Protein AF-A0A3E0D7I2-F1 (afdb_monomer)

Radius of gyration: 26.3 Å; Cα contacts (8 Å, |Δi|>4): 878; chains: 1; bounding box: 85×42×78 Å

Mean predicted aligned error: 5.3 Å

Sequence (475 aa):
MLSISKILKRKKFLGLICRCKDESFISEFAEYYLKEGVDHLYIIDDNSEDKSIYEKIKSNKKITILYKKNIISNNSANELYKKIKSLFTWIIYVDADEFITTKRNKNHTIREEIKNNFSEVDCIKIPWVMMSSNNIKETPKSILNKNIWRWNHDKEHPNDIHKFRCRKNEIEVKCIFKTSRFSDIKDHHPITNKESKSSIVNSINKEEEELSPFYKNLNEEKIKKAYLVCYHYRIISQENNLNKLKNNMWYKNKGYTLNDLRQSDHAEVFDNHMSIKNNTRKIFIIGFNRCGTRSLHYLFKENGLSCIHWDSDNLVKTIEKNIKAGKKAFYNGHTVNSNVNSYCSYEDAQVFSDFTCHEIDKDAKDYYKKLDYDYPNSKFILNIRNVDDWIKSRKKHSNGLIVEKQKKYHNCSEDQLDAIWKTMWDKSIKEMKEYFSNRDNDFIIFDIDNDDIKKISDFLEDDFVLDTQFYTHIK

Nearest PDB structures (foldseek):
  7msn-assembly1_B  TM=5.186E-01  e=5.866E-06  Bacillus subtilis subsp. subtilis str. 168
  7msp-assembly2_B  TM=5.246E-01  e=2.311E-05  Bacillus subtilis subsp. subtilis str. 168
  7msn-assembly1_A  TM=3.671E-01  e=6.243E-06  Bacillus subtilis subsp. subtilis str. 168
  7msk-assembly1_B  TM=3.359E-01  e=6.243E-06  Bacillus thuringiensis serovar andalousiensis BGSC 4AW1
  7f67-assembly1_F  TM=4.406E-01  e=1.503E-03  Homo sapiens

pLDDT: mean 93.82, std 8.75, range [32.16, 98.81]

Organism: NCBI:txid491954

Structure (mmCIF, N/CA/C/O backbone):
data_AF-A0A3E0D7I2-F1
#
_entry.id   AF-A0A3E0D7I2-F1
#
loop_
_atom_site.group_PDB
_atom_site.id
_atom_site.type_symbol
_atom_site.label_atom_id
_atom_site.label_alt_id
_atom_site.label_comp_id
_atom_site.label_asym_id
_atom_site.label_entity_id
_atom_site.label_seq_id
_atom_site.pdbx_PDB_ins_code
_atom_site.Cartn_x
_atom_site.Cartn_y
_atom_site.Cartn_z
_atom_site.occupancy
_atom_site.B_iso_or_equiv
_atom_site.auth_seq_id
_atom_site.auth_comp_id
_atom_site.auth_asym_id
_atom_site.auth_atom_id
_atom_site.pdbx_PDB_model_num
ATOM 1 N N . MET A 1 1 ? -55.342 13.915 -4.105 1.00 36.19 1 MET A N 1
ATOM 2 C CA . MET A 1 1 ? -54.451 12.829 -3.641 1.00 36.19 1 MET A CA 1
ATOM 3 C C . MET A 1 1 ? -53.227 12.791 -4.543 1.00 36.19 1 MET A C 1
ATOM 5 O O . MET A 1 1 ? -53.319 12.282 -5.649 1.00 36.19 1 MET A O 1
ATOM 9 N N . LEU A 1 2 ? -52.113 13.387 -4.115 1.00 32.16 2 LEU A N 1
ATOM 10 C CA . LEU A 1 2 ? -50.821 13.269 -4.797 1.00 32.16 2 LEU A CA 1
ATOM 11 C C . LEU A 1 2 ? -49.996 12.223 -4.044 1.00 32.16 2 LEU A C 1
ATOM 13 O O . LEU A 1 2 ? -49.750 12.356 -2.848 1.00 32.16 2 LEU A O 1
ATOM 17 N N . SER A 1 3 ? -49.665 11.149 -4.755 1.00 39.62 3 SER A N 1
ATOM 18 C CA . SER A 1 3 ? -48.953 9.966 -4.276 1.00 39.62 3 SER A CA 1
ATOM 19 C C . SER A 1 3 ? -47.617 10.330 -3.620 1.00 39.62 3 SER A C 1
ATOM 21 O O . SER A 1 3 ? -46.685 10.799 -4.274 1.00 39.62 3 SER A O 1
ATOM 23 N N . ILE A 1 4 ? -47.520 10.054 -2.318 1.00 40.78 4 ILE A N 1
ATOM 24 C CA . ILE A 1 4 ? -46.289 10.073 -1.528 1.00 40.78 4 ILE A CA 1
ATOM 25 C C . ILE A 1 4 ? -45.445 8.860 -1.946 1.00 40.78 4 ILE A C 1
ATOM 27 O O . ILE A 1 4 ? -45.392 7.848 -1.255 1.00 40.78 4 ILE A O 1
ATOM 31 N N . SER A 1 5 ? -44.747 8.950 -3.076 1.00 40.31 5 SER A N 1
ATOM 32 C CA . SER A 1 5 ? -43.579 8.105 -3.321 1.00 40.31 5 SER A CA 1
ATOM 33 C C . SER A 1 5 ? -42.352 8.862 -2.818 1.00 40.31 5 SER A C 1
ATOM 35 O O . SER A 1 5 ? -41.691 9.587 -3.563 1.00 40.31 5 SER A O 1
ATOM 37 N N . LYS A 1 6 ? -42.055 8.720 -1.519 1.00 42.34 6 LYS A N 1
ATOM 38 C CA . LYS A 1 6 ? -40.723 9.025 -0.983 1.00 42.34 6 LYS A CA 1
ATOM 39 C C . LYS A 1 6 ? -39.714 8.293 -1.867 1.00 42.34 6 LYS A C 1
ATOM 41 O O . LYS A 1 6 ? -39.656 7.067 -1.835 1.00 42.34 6 LYS A O 1
ATOM 46 N N . ILE A 1 7 ? -38.914 9.037 -2.626 1.00 45.03 7 ILE A N 1
ATOM 47 C CA . ILE A 1 7 ? -37.669 8.530 -3.199 1.00 45.03 7 ILE A CA 1
ATOM 48 C C . ILE A 1 7 ? -36.834 8.069 -2.000 1.00 45.03 7 ILE A C 1
ATOM 50 O O . ILE A 1 7 ? -36.221 8.878 -1.302 1.00 45.03 7 ILE A O 1
ATOM 54 N N . LEU A 1 8 ? -36.888 6.774 -1.688 1.00 50.41 8 LEU A N 1
ATOM 55 C CA . LEU A 1 8 ? -36.011 6.143 -0.714 1.00 50.41 8 LEU A CA 1
ATOM 56 C C . LEU A 1 8 ? -34.590 6.369 -1.227 1.00 50.41 8 LEU A C 1
ATOM 58 O O . LEU A 1 8 ? -34.167 5.724 -2.185 1.00 50.41 8 LEU A O 1
ATOM 62 N N . LYS A 1 9 ? -33.860 7.324 -0.634 1.00 61.75 9 LYS A N 1
ATOM 63 C CA . LYS A 1 9 ? -32.430 7.490 -0.908 1.00 61.75 9 LYS A CA 1
ATOM 64 C C . LYS A 1 9 ? -31.780 6.125 -0.704 1.00 61.75 9 LYS A C 1
ATOM 66 O O . LYS A 1 9 ? -31.789 5.596 0.407 1.00 61.75 9 LYS A O 1
ATOM 71 N N . ARG A 1 10 ? -31.264 5.545 -1.791 1.00 80.31 10 ARG A N 1
ATOM 72 C CA . ARG A 1 10 ? -30.565 4.261 -1.769 1.00 80.31 10 ARG A CA 1
ATOM 73 C C . ARG A 1 10 ? -29.462 4.340 -0.714 1.00 80.31 10 ARG A C 1
ATOM 75 O O . ARG A 1 10 ? -28.665 5.279 -0.739 1.00 80.31 10 ARG A O 1
ATOM 82 N N . LYS A 1 11 ? -29.439 3.380 0.217 1.00 91.56 11 LYS A N 1
ATOM 83 C CA . LYS A 1 11 ? -28.383 3.298 1.231 1.00 91.56 11 LYS A CA 1
ATOM 84 C C . LYS A 1 11 ? -27.020 3.272 0.540 1.00 91.56 11 LYS A C 1
ATOM 86 O O . LYS A 1 11 ? -26.830 2.540 -0.434 1.00 91.56 11 LYS A O 1
ATOM 91 N N . LYS A 1 12 ? -26.075 4.048 1.066 1.00 97.44 12 LYS A N 1
ATOM 92 C CA . LYS A 1 12 ? -24.652 3.897 0.759 1.00 97.44 12 LYS A CA 1
ATOM 93 C C . LYS A 1 12 ? -24.200 2.497 1.197 1.00 97.44 12 LYS A C 1
ATOM 95 O O . LYS A 1 12 ? -24.847 1.837 2.016 1.00 97.44 12 LYS A O 1
ATOM 100 N N . PHE A 1 13 ? -23.112 2.004 0.627 1.00 98.44 13 PHE A N 1
ATOM 101 C CA . PHE A 1 13 ? -22.640 0.655 0.908 1.00 98.44 13 PHE A CA 1
ATOM 102 C C . PHE A 1 13 ? -21.869 0.600 2.228 1.00 98.44 13 PHE A C 1
ATOM 104 O O . PHE A 1 13 ? -22.271 -0.162 3.097 1.00 98.44 13 PHE A O 1
ATOM 111 N N . LEU A 1 14 ? -20.836 1.428 2.408 1.00 98.69 14 LEU A N 1
ATOM 112 C CA . LEU A 1 14 ? -19.899 1.341 3.533 1.00 98.69 14 LEU A CA 1
ATOM 113 C C . LEU A 1 14 ? -19.684 2.710 4.185 1.00 98.69 14 LEU A C 1
ATOM 115 O O . LEU A 1 14 ? -19.230 3.644 3.525 1.00 98.69 14 LEU A O 1
ATOM 119 N N . GLY A 1 15 ? -20.014 2.830 5.469 1.00 98.69 15 GLY A N 1
ATOM 120 C CA . GLY A 1 15 ? -19.679 3.994 6.297 1.00 98.69 15 GLY A CA 1
ATOM 121 C C . GLY A 1 15 ? -18.566 3.669 7.289 1.00 98.69 15 GLY A C 1
ATOM 122 O O . GLY A 1 15 ? -18.382 2.505 7.642 1.00 98.69 15 GLY A O 1
ATOM 123 N N . LEU A 1 16 ? -17.848 4.682 7.771 1.00 98.81 16 LEU A N 1
ATOM 124 C CA . LEU A 1 16 ? -16.855 4.507 8.833 1.00 98.81 16 LEU A CA 1
ATOM 125 C C . LEU A 1 16 ? -17.033 5.555 9.930 1.00 98.81 16 LEU A C 1
ATOM 127 O O . LEU A 1 16 ? -17.224 6.735 9.638 1.00 98.81 16 LEU A O 1
ATOM 131 N N . ILE A 1 17 ? -16.962 5.111 11.183 1.00 98.75 17 ILE A N 1
ATOM 132 C CA . ILE A 1 17 ? -16.851 5.957 12.372 1.00 98.75 17 ILE A CA 1
ATOM 133 C C . ILE A 1 17 ? -15.427 5.815 12.911 1.00 98.75 17 ILE A C 1
ATOM 135 O O . ILE A 1 17 ? -14.960 4.697 13.120 1.00 98.75 17 ILE A O 1
ATOM 139 N N . CYS A 1 18 ? -14.762 6.941 13.143 1.00 98.19 18 CYS A N 1
ATOM 140 C CA . CYS A 1 18 ? -13.414 7.027 13.693 1.00 98.19 18 CYS A CA 1
ATOM 141 C C . CYS A 1 18 ? -13.430 7.836 14.989 1.00 98.19 18 CYS A C 1
ATOM 143 O O . CYS A 1 18 ? -14.096 8.873 15.045 1.00 98.19 18 CYS A O 1
ATOM 145 N N . ARG A 1 19 ? -12.673 7.420 16.008 1.00 96.25 19 ARG A N 1
ATOM 146 C CA . ARG A 1 19 ? -12.280 8.311 17.117 1.00 96.25 19 ARG A CA 1
ATOM 147 C C . ARG A 1 19 ? -10.883 8.866 16.861 1.00 96.25 19 ARG A C 1
ATOM 149 O O . ARG A 1 19 ? -10.035 8.133 16.370 1.00 96.25 19 ARG A O 1
ATOM 156 N N . CYS A 1 20 ? -10.673 10.137 17.186 1.00 95.25 20 CYS A N 1
ATOM 157 C CA . CYS A 1 20 ? -9.396 10.833 17.029 1.00 95.25 20 CYS A CA 1
ATOM 158 C C . CYS A 1 20 ? -9.121 11.697 18.272 1.00 95.25 20 CYS A C 1
ATOM 160 O O . CYS A 1 20 ? -10.013 12.411 18.739 1.00 95.25 20 CYS A O 1
ATOM 162 N N . LYS A 1 21 ? -7.903 11.620 18.803 1.00 92.44 21 LYS A N 1
ATOM 163 C CA . LYS A 1 21 ? -7.319 12.458 19.846 1.00 92.44 21 LYS A CA 1
ATOM 164 C C . LYS A 1 21 ? -5.839 12.721 19.521 1.00 92.44 21 LYS A C 1
ATOM 166 O O . LYS A 1 21 ? -4.958 11.981 19.952 1.00 92.44 21 LYS A O 1
ATOM 171 N N . ASP A 1 22 ? -5.577 13.833 18.837 1.00 91.25 22 ASP A N 1
ATOM 172 C CA . ASP A 1 22 ? -4.229 14.333 18.522 1.00 91.25 22 ASP A CA 1
ATOM 173 C C . ASP A 1 22 ? -3.397 13.459 17.552 1.00 91.25 22 ASP A C 1
ATOM 175 O O . ASP A 1 22 ? -2.174 13.594 17.482 1.00 91.25 22 ASP A O 1
ATOM 179 N N . GLU A 1 23 ? -4.019 12.578 16.759 1.00 94.00 23 GLU A N 1
ATOM 180 C CA . GLU A 1 23 ? -3.316 11.845 15.701 1.00 94.00 23 GLU A CA 1
ATOM 181 C C . GLU A 1 23 ? -3.031 12.745 14.485 1.00 94.00 23 GLU A C 1
ATOM 183 O O . GLU A 1 23 ? -3.876 12.957 13.613 1.00 94.00 23 GLU A O 1
ATOM 188 N N . SER A 1 24 ? -1.794 13.238 14.381 1.00 93.56 24 SER A N 1
ATOM 189 C CA . SER A 1 24 ? -1.331 14.104 13.279 1.00 93.56 24 SER A CA 1
ATOM 190 C C . SER A 1 24 ? -1.477 13.488 11.879 1.00 93.56 24 SER A C 1
ATOM 192 O O . SER A 1 24 ? -1.557 14.205 10.882 1.00 93.56 24 SER A O 1
ATOM 194 N N . PHE A 1 25 ? -1.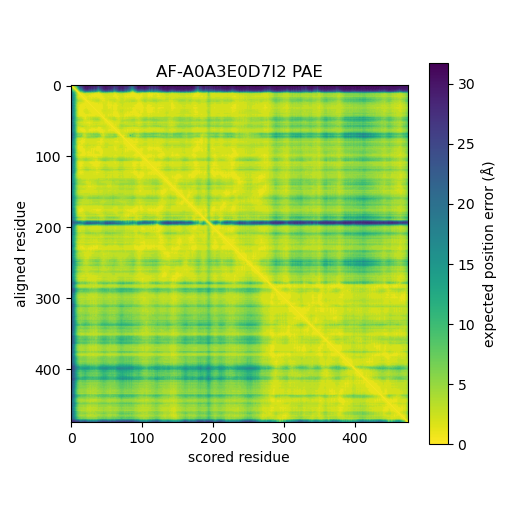566 12.160 11.795 1.00 95.25 25 PHE A N 1
ATOM 195 C CA . PHE A 1 25 ? -1.740 11.384 10.566 1.00 95.25 25 PHE A CA 1
ATOM 196 C C . PHE A 1 25 ? -3.216 11.133 10.196 1.00 95.25 25 PHE A C 1
ATOM 198 O O . PHE A 1 25 ? -3.495 10.355 9.285 1.00 95.25 25 PHE A O 1
ATOM 205 N N . ILE A 1 26 ? -4.188 11.803 10.831 1.00 97.19 26 ILE A N 1
ATOM 206 C CA . ILE A 1 26 ? -5.624 11.615 10.537 1.00 97.19 26 ILE A CA 1
ATOM 207 C C . ILE A 1 26 ? -5.993 11.859 9.061 1.00 97.19 26 ILE A C 1
ATOM 209 O O . ILE A 1 26 ? -6.945 11.271 8.543 1.00 97.19 26 ILE A O 1
ATOM 213 N N . SER A 1 27 ? -5.222 12.693 8.358 1.00 97.00 27 SER A N 1
ATOM 214 C CA . SER A 1 27 ? -5.381 12.887 6.912 1.00 97.00 27 SER A CA 1
ATOM 215 C C . SER A 1 27 ? -5.014 11.624 6.117 1.00 97.00 27 SER A C 1
ATOM 217 O O . SER A 1 27 ? -5.794 11.215 5.261 1.00 97.00 27 SER A O 1
ATOM 219 N N . GLU A 1 28 ? -3.900 10.957 6.451 1.00 97.06 28 GLU A N 1
ATOM 220 C CA . GLU A 1 28 ? -3.498 9.674 5.844 1.00 97.06 28 GLU A CA 1
ATOM 221 C C . GLU A 1 28 ? -4.535 8.579 6.138 1.00 97.06 28 GLU A C 1
ATOM 223 O O . GLU A 1 28 ? -4.937 7.844 5.237 1.00 97.06 28 GLU A O 1
ATOM 228 N N . PHE A 1 29 ? -5.043 8.524 7.373 1.00 98.19 29 PHE A N 1
ATOM 229 C CA . PHE A 1 29 ? -6.135 7.625 7.753 1.00 98.19 29 PHE A CA 1
ATOM 230 C C . PHE A 1 29 ? -7.379 7.819 6.875 1.00 98.19 29 PHE A C 1
ATOM 232 O O . PHE A 1 29 ? -7.948 6.856 6.350 1.00 98.19 29 PHE A O 1
ATOM 239 N N . ALA A 1 30 ? -7.804 9.069 6.686 1.00 98.31 30 ALA A N 1
ATOM 240 C CA . ALA A 1 30 ? -8.988 9.373 5.899 1.00 98.31 30 ALA A CA 1
ATOM 241 C C . ALA A 1 30 ? -8.806 9.031 4.413 1.00 98.31 30 ALA A C 1
ATOM 243 O O . ALA A 1 30 ? -9.700 8.436 3.806 1.00 98.31 30 ALA A O 1
ATOM 244 N N . GLU A 1 31 ? -7.658 9.382 3.833 1.00 97.31 31 GLU A N 1
ATOM 245 C CA . GLU A 1 31 ? -7.315 9.065 2.443 1.00 97.31 31 GLU A CA 1
ATOM 246 C C . GLU A 1 31 ? -7.281 7.551 2.205 1.00 97.31 31 GLU A C 1
ATOM 248 O O . GLU A 1 31 ? -7.898 7.071 1.248 1.00 97.31 31 GLU A O 1
ATOM 253 N N . TYR A 1 32 ? -6.663 6.794 3.119 1.00 98.00 32 TYR A N 1
ATOM 254 C CA . TYR A 1 32 ? -6.602 5.336 3.063 1.00 98.00 32 TYR A CA 1
ATOM 255 C C . TYR A 1 32 ? -8.000 4.704 3.012 1.00 98.00 32 TYR A C 1
ATOM 257 O O . TYR A 1 32 ? -8.326 3.975 2.074 1.00 98.00 32 TYR A O 1
ATOM 265 N N . TYR A 1 33 ? -8.879 5.015 3.968 1.00 98.62 33 TYR A N 1
ATOM 266 C CA . TYR A 1 33 ? -10.205 4.389 4.008 1.00 98.62 33 TYR A CA 1
ATOM 267 C C . TYR A 1 33 ? -11.114 4.821 2.849 1.00 98.62 33 TYR A C 1
ATOM 269 O O . TYR A 1 33 ? -11.940 4.029 2.383 1.00 98.62 33 TYR A O 1
ATOM 277 N N . LEU A 1 34 ? -10.962 6.047 2.335 1.00 98.31 34 LEU A N 1
ATOM 278 C CA . LEU A 1 34 ? -11.648 6.462 1.109 1.00 98.31 34 LEU A CA 1
ATOM 279 C C . LEU A 1 34 ? -11.169 5.652 -0.109 1.00 98.31 34 LEU A C 1
ATOM 281 O O . LEU A 1 34 ? -12.011 5.256 -0.921 1.00 98.31 34 LEU A O 1
ATOM 285 N N . LYS A 1 35 ? -9.862 5.363 -0.216 1.00 96.94 35 LYS A N 1
ATOM 286 C CA . LYS A 1 35 ? -9.277 4.492 -1.255 1.00 96.94 35 LYS A CA 1
ATOM 287 C C . LYS A 1 35 ? -9.763 3.044 -1.128 1.00 96.94 35 LYS A C 1
ATOM 289 O O . LYS A 1 35 ? -10.118 2.437 -2.131 1.00 96.94 35 LYS A O 1
ATOM 294 N N . GLU A 1 36 ? -9.908 2.536 0.095 1.00 98.19 36 GLU A N 1
ATOM 295 C CA . GLU A 1 36 ? -10.477 1.208 0.389 1.00 98.19 36 GLU A CA 1
ATOM 296 C C . GLU A 1 36 ? -12.007 1.124 0.182 1.00 98.19 36 GLU A C 1
ATOM 298 O O . GLU A 1 36 ? -12.649 0.099 0.447 1.00 98.19 36 GLU A O 1
ATOM 303 N N . GLY A 1 37 ? -12.613 2.196 -0.331 1.00 98.19 37 GLY A N 1
ATOM 304 C CA . GLY A 1 37 ? -13.993 2.208 -0.784 1.00 98.19 37 GLY A CA 1
ATOM 305 C C . GLY A 1 37 ? -15.004 2.572 0.298 1.00 98.19 37 GLY A C 1
ATOM 306 O O . GLY A 1 37 ? -16.157 2.161 0.186 1.00 98.19 37 GLY A O 1
ATOM 307 N N . VAL A 1 38 ? -14.645 3.337 1.329 1.00 98.69 38 VAL A N 1
ATOM 308 C CA . VAL A 1 38 ? -15.626 3.947 2.246 1.00 98.69 38 VAL A CA 1
ATOM 309 C C . VAL A 1 38 ? -16.395 5.070 1.528 1.00 98.69 38 VAL A C 1
ATOM 311 O O . VAL A 1 38 ? -15.811 5.950 0.900 1.00 98.69 38 VAL A O 1
ATOM 314 N N . ASP A 1 39 ? -17.733 5.063 1.607 1.00 98.62 39 ASP A N 1
ATOM 315 C CA . ASP A 1 39 ? -18.578 6.091 0.971 1.00 98.62 39 ASP A CA 1
ATOM 316 C C . ASP A 1 39 ? -18.649 7.396 1.775 1.00 98.62 39 ASP A C 1
ATOM 318 O O . ASP A 1 39 ? -18.976 8.453 1.221 1.00 98.62 39 ASP A O 1
ATOM 322 N N . HIS A 1 40 ? -18.476 7.307 3.097 1.00 98.69 40 HIS A N 1
ATOM 323 C CA . HIS A 1 40 ? -18.469 8.455 4.001 1.00 98.69 40 HIS A CA 1
ATOM 324 C C . HIS A 1 40 ? -17.743 8.134 5.307 1.00 98.69 40 HIS A C 1
ATOM 326 O O . HIS A 1 40 ? -18.014 7.106 5.932 1.00 98.69 40 HIS A O 1
ATOM 332 N N . LEU A 1 41 ? -16.884 9.052 5.731 1.00 98.62 41 LEU A N 1
ATOM 333 C CA . LEU A 1 41 ? -16.100 8.977 6.952 1.00 98.62 41 LEU A CA 1
ATOM 334 C C . LEU A 1 41 ? -16.643 9.965 7.987 1.00 98.62 41 LEU A C 1
ATOM 336 O O . LEU A 1 41 ? -16.780 11.154 7.698 1.00 98.62 41 LEU A O 1
ATOM 340 N N . TYR A 1 42 ? -16.926 9.493 9.195 1.00 98.69 42 TYR A N 1
ATOM 341 C CA . TYR A 1 42 ? -17.281 10.339 10.327 1.00 98.69 42 TYR A CA 1
ATOM 342 C C . TYR A 1 42 ? -16.182 10.272 11.380 1.00 98.69 42 TYR A C 1
ATOM 344 O O . TYR A 1 42 ? -15.968 9.226 11.987 1.00 98.69 42 TYR A O 1
ATOM 352 N N . ILE A 1 43 ? -15.509 11.393 11.612 1.00 98.56 43 ILE A N 1
ATOM 353 C CA . ILE A 1 43 ? -14.446 11.514 12.606 1.00 98.56 43 ILE A CA 1
ATOM 354 C C . ILE A 1 43 ? -15.029 12.202 13.834 1.00 98.56 43 ILE A C 1
ATOM 356 O O . ILE A 1 43 ? -15.523 13.325 13.749 1.00 98.56 43 ILE A O 1
ATOM 360 N N . ILE A 1 44 ? -14.990 11.521 14.973 1.00 98.12 44 ILE A N 1
ATOM 361 C CA . ILE A 1 44 ? -15.322 12.082 16.277 1.00 98.12 44 ILE A CA 1
ATOM 362 C C . ILE A 1 44 ? -14.008 12.496 16.929 1.00 98.12 44 ILE A C 1
ATOM 364 O O . ILE A 1 44 ? -13.244 11.655 17.398 1.00 98.12 44 ILE A O 1
ATOM 368 N N . ASP A 1 45 ? -13.761 13.797 16.947 1.00 96.69 45 ASP A N 1
ATOM 369 C CA . ASP A 1 45 ? -12.597 14.387 17.591 1.00 96.69 45 ASP A CA 1
ATOM 370 C C . ASP A 1 45 ? -12.868 14.572 19.092 1.00 96.69 45 ASP A C 1
ATOM 372 O O . ASP A 1 45 ? -13.809 15.277 19.469 1.00 96.69 45 ASP A O 1
ATOM 376 N N . ASP A 1 46 ? -12.047 13.956 19.947 1.00 93.50 46 ASP A N 1
ATOM 377 C CA . ASP A 1 46 ? -12.119 14.069 21.412 1.00 93.50 46 ASP A CA 1
ATOM 378 C C . ASP A 1 46 ? -11.345 15.285 21.930 1.00 93.50 46 ASP A C 1
ATOM 380 O O . ASP A 1 46 ? -10.483 15.213 22.813 1.00 93.50 46 ASP A O 1
ATOM 384 N N . ASN A 1 47 ? -11.649 16.443 21.354 1.00 90.81 47 ASN A N 1
ATOM 385 C CA . ASN A 1 47 ? -11.057 17.713 21.734 1.00 90.81 47 ASN A CA 1
ATOM 386 C C . ASN A 1 47 ? -9.523 17.699 21.625 1.00 90.81 47 ASN A C 1
ATOM 388 O O . ASN A 1 47 ? -8.837 18.054 22.584 1.00 90.81 47 ASN A O 1
ATOM 392 N N . SER A 1 48 ? -8.991 17.269 20.477 1.00 91.69 48 SER A N 1
ATOM 393 C CA . SER A 1 48 ? -7.560 17.406 20.143 1.00 91.69 48 SER A CA 1
ATOM 394 C C . SER A 1 48 ? -7.071 18.842 20.387 1.00 91.69 48 SER A C 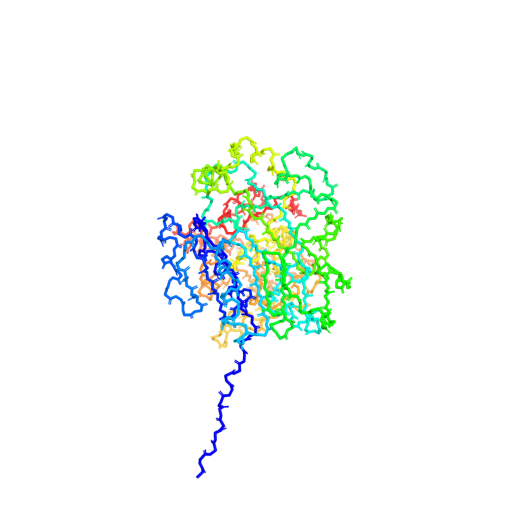1
ATOM 396 O O . SER A 1 48 ? -7.824 19.789 20.138 1.00 91.69 48 SER A O 1
ATOM 398 N N . GLU A 1 49 ? -5.856 19.000 20.897 1.00 90.06 49 GLU A N 1
ATOM 399 C CA . GLU A 1 49 ? -5.198 20.288 21.128 1.00 90.06 49 GLU A CA 1
ATOM 400 C C . GLU A 1 49 ? -4.934 21.006 19.804 1.00 90.06 49 GLU A C 1
ATOM 402 O O . GLU A 1 49 ? -5.254 22.187 19.666 1.00 90.06 49 GLU A O 1
ATOM 407 N N . ASP A 1 50 ? -4.428 20.273 18.812 1.00 90.75 50 ASP A N 1
ATOM 408 C CA . ASP A 1 50 ? -4.170 20.799 17.478 1.00 90.75 50 ASP A CA 1
ATOM 409 C C . ASP A 1 50 ? -5.310 20.440 16.514 1.00 90.75 50 ASP A C 1
ATOM 411 O O . ASP A 1 50 ? -5.555 19.275 16.203 1.00 90.75 50 ASP A O 1
ATOM 415 N N . LYS A 1 51 ? -6.028 21.456 16.019 1.00 94.06 51 LYS A N 1
ATOM 416 C CA . LYS A 1 51 ? -7.068 21.286 14.987 1.00 94.06 51 LYS A CA 1
ATOM 417 C C . LYS A 1 51 ? -6.529 21.370 13.564 1.00 94.06 51 LYS A C 1
ATOM 419 O O . LYS A 1 51 ? -7.246 21.001 12.633 1.00 94.06 51 LYS A O 1
ATOM 424 N N . SER A 1 52 ? -5.294 21.833 13.377 1.00 94.88 52 SER A N 1
ATOM 425 C CA . SER A 1 52 ? -4.688 21.978 12.053 1.00 94.88 52 SER A CA 1
ATOM 426 C C . SER A 1 52 ? -4.472 20.628 11.355 1.00 94.88 52 SER A C 1
ATOM 428 O O . SER A 1 52 ? -4.472 20.561 10.125 1.00 94.88 52 SER A O 1
ATOM 430 N N . ILE A 1 53 ? -4.440 19.528 12.120 1.00 94.88 53 ILE A N 1
ATOM 431 C CA . ILE A 1 53 ? -4.378 18.143 11.618 1.00 94.88 53 ILE A CA 1
ATOM 432 C C . ILE A 1 53 ? -5.505 17.799 10.620 1.00 94.88 53 ILE A C 1
ATOM 434 O O . ILE A 1 53 ? -5.366 16.883 9.807 1.00 94.88 53 ILE A O 1
ATOM 438 N N . TYR A 1 54 ? -6.610 18.555 10.639 1.00 97.25 54 TYR A N 1
ATOM 439 C CA . TYR A 1 54 ? -7.770 18.368 9.764 1.00 97.25 54 TYR A CA 1
ATOM 440 C C . TYR A 1 54 ? -7.750 19.210 8.478 1.00 97.25 54 TYR A C 1
ATOM 442 O O . TYR A 1 54 ? -8.617 19.022 7.621 1.00 97.25 54 TYR A O 1
ATOM 450 N N . GLU A 1 55 ? -6.803 20.137 8.309 1.00 96.19 55 GLU A N 1
ATOM 451 C CA . GLU A 1 55 ? -6.818 21.135 7.225 1.00 96.19 55 GLU A CA 1
ATOM 452 C C . GLU A 1 55 ? -6.897 20.519 5.823 1.00 96.19 55 GLU A C 1
ATOM 454 O O . GLU A 1 55 ? -7.647 21.005 4.975 1.00 96.19 55 GLU A O 1
ATOM 459 N N . LYS A 1 56 ? -6.196 19.402 5.592 1.00 96.00 56 LYS A N 1
ATOM 460 C CA . LYS A 1 56 ? -6.183 18.708 4.293 1.00 96.00 56 LYS A CA 1
ATOM 461 C C . LYS A 1 56 ? -7.508 18.019 3.959 1.00 96.00 56 LYS A C 1
ATOM 463 O O . LYS A 1 56 ? -7.803 17.798 2.788 1.00 96.00 56 LYS A O 1
ATOM 468 N N . ILE A 1 57 ? -8.317 17.691 4.969 1.00 97.00 57 ILE A N 1
ATOM 469 C CA . ILE A 1 57 ? -9.518 16.859 4.807 1.00 97.00 57 ILE A CA 1
ATOM 470 C C . ILE A 1 57 ? -10.833 17.583 5.115 1.00 97.00 57 ILE A C 1
ATOM 472 O O . ILE A 1 57 ? -11.894 17.100 4.719 1.00 97.00 57 ILE A O 1
ATOM 476 N N . LYS A 1 58 ? -10.797 18.760 5.756 1.00 95.00 58 LYS A N 1
ATOM 477 C CA . LYS A 1 58 ? -12.000 19.494 6.194 1.00 95.00 58 LYS A CA 1
ATOM 478 C C . LYS A 1 58 ? -12.948 19.904 5.062 1.00 95.00 58 LYS A C 1
ATOM 480 O O . LYS A 1 58 ? -14.143 20.056 5.295 1.00 95.00 58 LYS A O 1
ATOM 485 N N . SER A 1 59 ? -12.436 20.094 3.844 1.00 95.81 59 SER A N 1
ATOM 486 C CA . SER A 1 59 ? -13.227 20.487 2.666 1.00 95.81 59 SER A CA 1
ATOM 487 C C . SER A 1 59 ? -13.806 19.292 1.896 1.00 95.81 59 SER A C 1
ATOM 489 O O . SER A 1 59 ? -14.617 19.469 0.982 1.00 95.81 59 SER A O 1
ATOM 491 N N . ASN A 1 60 ? -13.418 18.062 2.248 1.00 97.50 60 ASN A N 1
ATOM 492 C CA . ASN A 1 60 ? -13.841 16.866 1.536 1.00 97.50 60 ASN A CA 1
ATOM 493 C C . ASN A 1 60 ? -15.290 16.495 1.893 1.00 97.50 60 ASN A C 1
ATOM 495 O O . ASN A 1 60 ? -15.601 16.112 3.017 1.00 97.50 60 ASN A O 1
ATOM 499 N N . LYS A 1 61 ? -16.186 16.521 0.898 1.00 97.62 61 LYS A N 1
ATOM 500 C CA . LYS A 1 61 ? -17.627 16.234 1.065 1.00 97.62 61 LYS A CA 1
ATOM 501 C C . LYS A 1 61 ? -17.944 14.806 1.536 1.00 97.62 61 LYS A C 1
ATOM 503 O O . LYS A 1 61 ? -19.080 14.543 1.932 1.00 97.62 61 LYS A O 1
ATOM 508 N N . LYS A 1 62 ? -16.986 13.876 1.460 1.00 98.25 62 LYS A N 1
ATOM 509 C CA . LYS A 1 62 ? -17.117 12.501 1.971 1.00 98.25 62 LYS A CA 1
ATOM 510 C C . LYS A 1 62 ? -16.671 12.363 3.430 1.00 98.25 62 LYS A C 1
ATOM 512 O O . LYS A 1 62 ? -16.699 11.254 3.952 1.00 98.25 62 LYS A O 1
ATOM 517 N N . ILE A 1 63 ? -16.252 13.449 4.078 1.00 98.69 63 ILE A N 1
ATOM 518 C CA . ILE A 1 63 ? -15.743 13.451 5.449 1.00 98.69 63 ILE A CA 1
ATOM 519 C C . ILE A 1 63 ? -16.606 14.388 6.298 1.00 98.69 63 ILE A C 1
ATOM 521 O O . ILE A 1 63 ? -17.044 15.450 5.860 1.00 98.69 63 ILE A O 1
ATOM 525 N N . THR A 1 64 ? -16.900 13.983 7.528 1.00 98.50 64 THR A N 1
ATOM 526 C CA . THR A 1 64 ? -17.592 14.808 8.519 1.00 98.50 64 THR A CA 1
ATOM 527 C C . THR A 1 64 ? -16.838 14.741 9.832 1.00 98.50 64 THR A C 1
ATOM 529 O O . THR A 1 64 ? -16.668 13.660 10.387 1.00 98.50 64 THR A O 1
ATOM 532 N N . ILE A 1 65 ? -16.405 15.898 10.327 1.00 98.31 65 ILE A N 1
ATOM 533 C CA . ILE A 1 65 ? -15.665 16.021 11.583 1.00 98.31 65 ILE A CA 1
ATOM 534 C C . ILE A 1 65 ? -16.621 16.554 12.649 1.00 98.31 65 ILE A C 1
ATOM 536 O O . ILE A 1 65 ? -17.287 17.570 12.452 1.00 98.31 65 ILE A O 1
ATOM 540 N N . LEU A 1 66 ? -16.709 15.843 13.767 1.00 97.31 66 LEU A N 1
ATOM 541 C CA . LEU A 1 66 ? -17.550 16.168 14.908 1.00 97.31 66 LEU A CA 1
ATOM 542 C C . LEU A 1 66 ? -16.649 16.451 16.105 1.00 97.31 66 LEU A C 1
ATOM 544 O O . LEU A 1 66 ? -16.095 15.528 16.697 1.00 97.31 66 LEU A O 1
ATOM 548 N N . TYR A 1 67 ? -16.533 17.722 16.471 1.00 96.00 67 TYR A N 1
ATOM 549 C CA . TYR A 1 67 ? -15.782 18.140 17.650 1.00 96.00 67 TYR A CA 1
ATOM 550 C C . TYR A 1 67 ? -16.616 17.901 18.905 1.00 96.00 67 TYR A C 1
ATOM 552 O O . TYR A 1 67 ? -17.679 18.502 19.083 1.00 96.00 67 TYR A O 1
ATOM 560 N N . LYS A 1 68 ? -16.150 17.004 19.771 1.00 94.38 68 LYS A N 1
ATOM 561 C CA . LYS A 1 68 ? -16.820 16.644 21.019 1.00 94.38 68 LYS A CA 1
ATOM 562 C C . LYS A 1 68 ? -15.822 16.635 22.181 1.00 94.38 68 LYS A C 1
ATOM 564 O O . LYS A 1 68 ? -14.620 16.757 21.993 1.00 94.38 68 LYS A O 1
ATOM 569 N N . LYS A 1 69 ? -16.343 16.526 23.403 1.00 90.25 69 LYS A N 1
ATOM 570 C CA . LYS A 1 69 ? -15.564 16.330 24.633 1.00 90.25 69 LYS A CA 1
ATOM 571 C C . LYS A 1 69 ? -16.091 15.108 25.367 1.00 90.25 69 LYS A C 1
ATOM 573 O O . LYS A 1 69 ? -17.300 14.853 25.326 1.00 90.25 69 LYS A O 1
ATOM 578 N N . ASN A 1 70 ? -15.203 14.411 26.072 1.00 85.94 70 ASN A N 1
ATOM 579 C CA . ASN A 1 70 ? -15.534 13.258 26.906 1.00 85.94 70 ASN A CA 1
ATOM 580 C C . ASN A 1 70 ? -16.309 12.196 26.107 1.00 85.94 70 ASN A C 1
ATOM 582 O O . ASN A 1 70 ? -17.361 11.706 26.524 1.00 85.94 70 ASN A O 1
ATOM 586 N N . ILE A 1 71 ? -15.825 11.882 24.901 1.00 88.00 71 ILE A N 1
ATOM 587 C CA . ILE A 1 71 ? -16.594 11.090 23.927 1.00 88.00 71 ILE A CA 1
ATOM 588 C C . ILE A 1 71 ? -16.918 9.677 24.422 1.00 88.00 71 ILE A C 1
ATOM 590 O O . ILE A 1 71 ? -17.940 9.117 24.019 1.00 88.00 71 ILE A O 1
ATOM 594 N N . ILE A 1 72 ? -16.076 9.132 25.307 1.00 83.44 72 ILE A N 1
ATOM 595 C CA . ILE A 1 72 ? -16.241 7.809 25.916 1.00 83.44 72 ILE A CA 1
ATOM 596 C C . ILE A 1 72 ? -17.378 7.838 26.939 1.00 83.44 72 ILE A C 1
ATOM 598 O O . ILE A 1 72 ? -18.330 7.072 26.806 1.00 83.44 72 ILE A O 1
ATOM 602 N N . SER A 1 73 ? -17.331 8.751 27.919 1.00 86.12 73 SER A N 1
ATOM 603 C CA . SER A 1 73 ? -18.387 8.850 28.939 1.00 86.12 73 SER A CA 1
ATOM 604 C C . SER A 1 73 ? -19.740 9.205 28.324 1.00 86.12 73 SER A C 1
ATOM 606 O O . SER A 1 73 ? -20.772 8.738 28.789 1.00 86.12 73 SER A O 1
ATOM 608 N N . ASN A 1 74 ? -19.727 9.983 27.240 1.00 90.00 74 ASN A N 1
ATOM 609 C CA . ASN A 1 74 ? -20.926 10.398 26.517 1.00 90.00 74 ASN A CA 1
ATOM 610 C C . ASN A 1 74 ? -21.386 9.379 25.459 1.00 90.00 74 ASN A C 1
ATOM 612 O O . ASN A 1 74 ? -22.290 9.680 24.688 1.00 90.00 74 ASN A O 1
ATOM 616 N N . ASN A 1 75 ? -20.736 8.213 25.348 1.00 92.38 75 ASN A N 1
ATOM 617 C CA . ASN A 1 75 ? -21.036 7.174 24.356 1.00 92.38 75 ASN A CA 1
ATOM 618 C C . ASN A 1 75 ? -21.237 7.719 22.923 1.00 92.38 75 ASN A C 1
ATOM 620 O O . ASN A 1 75 ? -22.119 7.300 22.166 1.00 92.38 75 ASN A O 1
ATOM 624 N N . SER A 1 76 ? -20.420 8.706 22.550 1.00 95.56 76 SER A N 1
ATOM 625 C CA . SER A 1 76 ? -20.653 9.541 21.369 1.00 95.56 76 SER A CA 1
ATOM 626 C C . SER A 1 76 ? -20.606 8.765 20.057 1.00 95.56 76 SER A C 1
ATOM 628 O O . SER A 1 76 ? -21.295 9.145 19.109 1.00 95.56 76 SER A O 1
ATOM 630 N N . ALA A 1 77 ? -19.819 7.687 20.002 1.00 96.62 77 ALA A N 1
ATOM 631 C CA . ALA A 1 77 ? -19.765 6.794 18.851 1.00 96.62 77 ALA A CA 1
ATOM 632 C C . ALA A 1 77 ? -21.104 6.079 18.636 1.00 96.62 77 ALA A C 1
ATOM 634 O O . ALA A 1 77 ? -21.642 6.113 17.531 1.00 96.62 77 ALA A O 1
ATOM 635 N N . ASN A 1 78 ? -21.692 5.505 19.690 1.00 97.25 78 ASN A N 1
ATOM 636 C CA . ASN A 1 78 ? -22.981 4.825 19.589 1.00 97.25 78 ASN A CA 1
ATOM 637 C C . ASN A 1 78 ? -24.131 5.797 19.287 1.00 97.25 78 ASN A C 1
ATOM 639 O O . ASN A 1 78 ? -25.007 5.494 18.478 1.00 97.25 78 ASN A O 1
ATOM 643 N N . GLU A 1 79 ? -24.117 6.995 19.880 1.00 97.00 79 GLU A N 1
ATOM 644 C CA . GLU A 1 79 ? -25.083 8.046 19.534 1.00 97.00 79 GLU A CA 1
ATOM 645 C C . GLU A 1 79 ? -25.025 8.413 18.049 1.00 97.00 79 GLU A C 1
ATOM 647 O O . GLU A 1 79 ? -26.061 8.555 17.395 1.00 97.00 79 GLU A O 1
ATOM 652 N N . LEU A 1 80 ? -23.814 8.580 17.509 1.00 98.00 80 LEU A N 1
ATOM 653 C CA . LEU A 1 80 ? -23.623 8.864 16.095 1.00 98.00 80 LEU A CA 1
ATOM 654 C C . LEU A 1 80 ? -24.096 7.689 15.241 1.00 98.00 80 LEU A C 1
ATOM 656 O O . LEU A 1 80 ? -24.859 7.900 14.299 1.00 98.00 80 LEU A O 1
ATOM 660 N N . TYR A 1 81 ? -23.692 6.466 15.590 1.00 98.06 81 TYR A N 1
ATOM 661 C CA . TYR A 1 81 ? -24.105 5.250 14.900 1.00 98.06 81 TYR A CA 1
ATOM 662 C C . TYR A 1 81 ? -25.624 5.175 14.754 1.00 98.06 81 TYR A C 1
ATOM 664 O O . TYR A 1 81 ? -26.122 5.022 13.639 1.00 98.06 81 TYR A O 1
ATOM 672 N N . LYS A 1 82 ? -26.379 5.391 15.838 1.00 96.88 82 LYS A N 1
ATOM 673 C CA . LYS A 1 82 ? -27.851 5.401 15.809 1.00 96.88 82 LYS A CA 1
ATOM 674 C C . LYS A 1 82 ? -28.430 6.416 14.823 1.00 96.88 82 LYS A C 1
ATOM 676 O O . LYS A 1 82 ? -29.437 6.126 14.182 1.00 96.88 82 LYS A O 1
ATOM 681 N N . LYS A 1 83 ? -27.788 7.578 14.665 1.00 97.44 83 LYS A N 1
ATOM 682 C CA . LYS A 1 83 ? -28.218 8.628 13.725 1.00 97.44 83 LYS A CA 1
ATOM 683 C C . LYS A 1 83 ? -27.919 8.274 12.269 1.00 97.44 83 LYS A C 1
ATOM 685 O O . LYS A 1 83 ? -28.695 8.644 11.392 1.00 97.44 83 LYS A O 1
ATOM 690 N N . ILE A 1 84 ? -26.814 7.575 12.001 1.00 97.56 84 ILE A N 1
ATOM 691 C CA . ILE A 1 84 ? -26.332 7.345 10.629 1.00 97.56 84 ILE A CA 1
ATOM 692 C C . ILE A 1 84 ? -26.573 5.928 10.103 1.00 97.56 84 ILE A C 1
ATOM 694 O O . ILE A 1 84 ? -26.481 5.716 8.897 1.00 97.56 84 ILE A O 1
ATOM 698 N N . LYS A 1 85 ? -26.903 4.948 10.954 1.00 95.81 85 LYS A N 1
ATOM 699 C CA . LYS A 1 85 ? -27.019 3.531 10.559 1.00 95.81 85 LYS A CA 1
ATOM 700 C C . LYS A 1 85 ? -28.017 3.286 9.424 1.00 95.81 85 LYS A C 1
ATOM 702 O O . LYS A 1 85 ? -27.832 2.376 8.623 1.00 95.81 85 LYS A O 1
ATOM 707 N N . SER A 1 86 ? -29.061 4.107 9.313 1.00 96.25 86 SER A N 1
ATOM 708 C CA . SER A 1 86 ? -30.052 4.017 8.234 1.00 96.25 86 SER A CA 1
ATOM 709 C C . SER A 1 86 ? -29.496 4.420 6.863 1.00 96.25 86 SER A C 1
ATOM 711 O O . SER A 1 86 ? -30.091 4.057 5.853 1.00 96.25 86 SER A O 1
ATOM 713 N N . LEU A 1 87 ? -28.358 5.121 6.813 1.00 97.75 87 LEU A N 1
ATOM 714 C CA . LEU A 1 87 ? -27.733 5.617 5.586 1.00 97.75 87 LEU A CA 1
ATOM 715 C C . LEU A 1 87 ? -26.810 4.594 4.917 1.00 97.75 87 LEU A C 1
ATOM 717 O O . LEU A 1 87 ? -26.533 4.742 3.729 1.00 97.75 87 LEU A O 1
ATOM 721 N N . PHE A 1 88 ? -26.339 3.579 5.648 1.00 98.19 88 PHE A N 1
ATOM 722 C CA . PHE A 1 88 ? -25.321 2.633 5.178 1.00 98.19 88 PHE A CA 1
ATOM 723 C C . PHE A 1 88 ? -25.800 1.187 5.256 1.00 98.19 88 PHE A C 1
ATOM 725 O O . PHE A 1 88 ? -26.659 0.853 6.072 1.00 98.19 88 PHE A O 1
ATOM 732 N N . THR A 1 89 ? -25.238 0.326 4.412 1.00 98.00 89 THR A N 1
ATOM 733 C CA . THR A 1 89 ? -25.463 -1.127 4.459 1.00 98.00 89 THR A CA 1
ATOM 734 C C . THR A 1 89 ? -24.529 -1.768 5.478 1.00 98.00 89 THR A C 1
ATOM 736 O O . THR A 1 89 ? -24.987 -2.466 6.377 1.00 98.00 89 THR A O 1
ATOM 739 N N . TRP A 1 90 ? -23.243 -1.453 5.371 1.00 98.62 90 TRP A N 1
ATOM 740 C CA . TRP A 1 90 ? -22.159 -1.884 6.238 1.00 98.62 90 TRP A CA 1
ATOM 741 C C . TRP A 1 90 ? -21.548 -0.687 6.952 1.00 98.62 90 TRP A C 1
ATOM 743 O O . TRP A 1 90 ? -21.523 0.425 6.413 1.00 98.62 90 TRP A O 1
ATOM 753 N N . ILE A 1 91 ? -21.026 -0.916 8.150 1.00 98.62 91 ILE A N 1
ATOM 754 C CA . ILE A 1 91 ? -20.267 0.095 8.871 1.00 98.62 91 ILE A CA 1
ATOM 755 C C . ILE A 1 91 ? -18.994 -0.491 9.476 1.00 98.62 91 ILE A C 1
ATOM 757 O O . ILE A 1 91 ? -18.953 -1.665 9.847 1.00 98.62 91 ILE A O 1
ATOM 761 N N . ILE A 1 92 ? -17.980 0.360 9.569 1.00 98.69 92 ILE A N 1
ATOM 762 C CA . ILE A 1 92 ? -16.724 0.132 10.279 1.00 98.69 92 ILE A CA 1
ATOM 763 C C . ILE A 1 92 ? -16.690 1.077 11.483 1.00 98.69 92 ILE A C 1
ATOM 765 O O . ILE A 1 92 ? -17.059 2.248 11.357 1.00 98.69 92 ILE A O 1
ATOM 769 N N . TYR A 1 93 ? -16.239 0.586 12.636 1.00 98.31 93 TYR A N 1
ATOM 770 C CA . TYR A 1 93 ? -15.914 1.426 13.787 1.00 98.31 93 TYR A CA 1
ATOM 771 C C . TYR A 1 93 ? -14.500 1.109 14.277 1.00 98.31 93 TYR A C 1
ATOM 773 O O . TYR A 1 93 ? -14.242 -0.011 14.718 1.00 98.31 93 TYR A O 1
ATOM 781 N N . VAL A 1 94 ? -13.601 2.086 14.155 1.00 98.38 94 VAL A N 1
ATOM 782 C CA . VAL A 1 94 ? -12.168 1.966 14.465 1.00 98.38 94 VAL A CA 1
ATOM 783 C C . VAL A 1 94 ? -11.641 3.241 15.132 1.00 98.38 94 VAL A C 1
ATOM 785 O O . VAL A 1 94 ? -12.290 4.290 15.104 1.00 98.38 94 VAL A O 1
ATOM 788 N N . ASP A 1 95 ? -10.479 3.144 15.753 1.00 97.25 95 ASP A N 1
ATOM 789 C CA . ASP A 1 95 ? -9.681 4.262 16.246 1.00 97.25 95 ASP A CA 1
ATOM 790 C C . ASP A 1 95 ? -8.729 4.761 15.138 1.00 97.25 95 ASP A C 1
ATOM 792 O O . ASP A 1 95 ? -8.464 4.054 14.164 1.00 97.25 95 ASP A O 1
ATOM 796 N N . ALA A 1 96 ? -8.253 6.007 15.230 1.00 97.19 96 ALA A N 1
ATOM 797 C CA . ALA A 1 96 ? -7.442 6.621 14.171 1.00 97.19 96 ALA A CA 1
ATOM 798 C C . ALA A 1 96 ? -6.112 5.888 13.909 1.00 97.19 96 ALA A C 1
ATOM 800 O O . ALA A 1 96 ? -5.554 6.008 12.821 1.00 97.19 96 ALA A O 1
ATOM 801 N N . ASP A 1 97 ? -5.618 5.109 14.875 1.00 97.12 97 ASP A N 1
ATOM 802 C CA . ASP A 1 97 ? -4.409 4.289 14.774 1.00 97.12 97 ASP A CA 1
ATOM 803 C C . ASP A 1 97 ? -4.672 2.852 14.275 1.00 97.12 97 ASP A C 1
ATOM 805 O O . ASP A 1 97 ? -3.785 2.000 14.342 1.00 97.12 97 ASP A O 1
ATOM 809 N N . GLU A 1 98 ? -5.863 2.562 13.745 1.00 98.62 98 GLU A N 1
ATOM 810 C CA . GLU A 1 98 ? -6.273 1.219 13.328 1.00 98.62 98 GLU A CA 1
ATOM 811 C C . GLU A 1 98 ? -6.667 1.139 11.848 1.00 98.62 98 GLU A C 1
ATOM 813 O O . GLU A 1 98 ? -7.646 1.729 11.375 1.00 98.62 98 GLU A O 1
ATOM 818 N N . PHE A 1 99 ? -5.925 0.319 11.107 1.00 98.62 99 PHE A N 1
ATOM 819 C CA . PHE A 1 99 ? -6.037 0.199 9.659 1.00 98.62 99 PHE A CA 1
ATOM 820 C C . PHE A 1 99 ? -6.414 -1.226 9.269 1.00 98.62 99 PHE A C 1
ATOM 822 O O . PHE A 1 99 ? -5.584 -2.136 9.257 1.00 98.62 99 PHE A O 1
ATOM 829 N N . ILE A 1 100 ? -7.683 -1.429 8.920 1.00 98.81 100 ILE A N 1
ATOM 830 C CA . ILE A 1 100 ? -8.140 -2.687 8.332 1.00 98.81 100 ILE A CA 1
ATOM 831 C C . ILE A 1 100 ? -7.585 -2.791 6.912 1.00 98.81 100 ILE A C 1
ATOM 833 O O . ILE A 1 100 ? -7.682 -1.844 6.137 1.00 98.81 100 ILE A O 1
ATOM 837 N N . THR A 1 101 ? -7.015 -3.938 6.554 1.00 98.19 101 THR A N 1
ATOM 838 C CA . THR A 1 101 ? -6.421 -4.181 5.236 1.00 98.19 101 THR A CA 1
ATOM 839 C C . THR A 1 101 ? -6.714 -5.587 4.731 1.00 98.19 101 THR A C 1
ATOM 841 O O . THR A 1 101 ? -6.907 -6.521 5.512 1.00 98.19 101 THR A O 1
ATOM 844 N N . THR A 1 102 ? -6.728 -5.748 3.410 1.00 97.56 102 THR A N 1
ATOM 845 C CA . THR A 1 102 ? -6.847 -7.037 2.720 1.00 97.56 102 THR A CA 1
ATOM 846 C C . THR A 1 102 ? -5.490 -7.739 2.657 1.00 97.56 102 THR A C 1
ATOM 848 O O . THR A 1 102 ? -4.529 -7.153 2.153 1.00 97.56 102 THR A O 1
ATOM 851 N N . LYS A 1 103 ? -5.393 -8.997 3.105 1.00 94.69 103 LYS A N 1
ATOM 852 C CA . LYS A 1 103 ? -4.134 -9.775 3.058 1.00 94.69 103 LYS A CA 1
ATOM 853 C C . LYS A 1 103 ? -4.121 -10.805 1.932 1.00 94.69 103 LYS A C 1
ATOM 855 O O . LYS A 1 103 ? -3.214 -10.768 1.106 1.00 94.69 103 LYS A O 1
ATOM 860 N N . ARG A 1 104 ? -5.131 -11.678 1.856 1.00 93.38 104 ARG A N 1
ATOM 861 C CA . ARG A 1 104 ? -5.223 -12.729 0.827 1.00 93.38 104 ARG A CA 1
ATOM 862 C C . ARG A 1 104 ? -5.317 -12.147 -0.584 1.00 93.38 104 ARG A C 1
ATOM 864 O O . ARG A 1 104 ? -4.572 -12.566 -1.460 1.00 93.38 104 ARG A O 1
ATOM 871 N N . ASN A 1 105 ? -6.183 -11.152 -0.778 1.00 91.75 105 ASN A N 1
ATOM 872 C CA . ASN A 1 105 ? -6.375 -10.471 -2.059 1.00 91.75 105 ASN A CA 1
ATOM 873 C C . ASN A 1 105 ? -5.849 -9.032 -1.963 1.00 91.75 105 ASN A C 1
ATOM 875 O O . ASN A 1 105 ? -6.618 -8.088 -1.815 1.00 91.75 105 ASN A O 1
ATOM 879 N N . LYS A 1 106 ? -4.523 -8.857 -1.991 1.00 89.31 106 LYS A N 1
ATOM 880 C CA . LYS A 1 106 ? -3.859 -7.570 -1.689 1.00 89.31 106 LYS A CA 1
ATOM 881 C C . LYS A 1 106 ? -4.343 -6.394 -2.549 1.00 89.31 106 LYS A C 1
ATOM 883 O O . LYS A 1 106 ? -4.392 -5.267 -2.056 1.00 89.31 106 LYS A O 1
ATOM 888 N N . ASN A 1 107 ? -4.724 -6.675 -3.796 1.00 87.75 107 ASN A N 1
ATOM 889 C CA . ASN A 1 107 ? -5.171 -5.679 -4.771 1.00 87.75 107 ASN A CA 1
ATOM 890 C C . ASN A 1 107 ? -6.650 -5.287 -4.617 1.00 87.75 107 ASN A C 1
ATOM 892 O O . ASN A 1 107 ? -7.068 -4.303 -5.215 1.00 87.75 107 ASN A O 1
ATOM 896 N N . HIS A 1 108 ? -7.441 -6.017 -3.825 1.00 93.50 108 HIS A N 1
ATOM 897 C CA . HIS A 1 108 ? -8.821 -5.628 -3.547 1.00 93.50 108 HIS A CA 1
ATOM 898 C C . HIS A 1 108 ? -8.880 -4.494 -2.528 1.00 93.50 108 HIS A C 1
ATOM 900 O O . HIS A 1 108 ? -8.085 -4.418 -1.593 1.00 93.50 108 HIS A O 1
ATOM 906 N N . THR A 1 109 ? -9.891 -3.654 -2.661 1.00 97.50 109 THR A N 1
ATOM 907 C CA . THR A 1 109 ? -10.356 -2.767 -1.596 1.00 97.50 109 THR A CA 1
ATOM 908 C C . THR A 1 109 ? -11.121 -3.552 -0.524 1.00 97.50 109 THR A C 1
ATOM 910 O O . THR A 1 109 ? -11.722 -4.590 -0.815 1.00 97.50 109 THR A O 1
ATOM 913 N N . ILE A 1 110 ? -11.211 -3.026 0.705 1.00 98.69 110 ILE A N 1
ATOM 914 C CA . ILE A 1 110 ? -12.121 -3.561 1.743 1.00 98.69 110 ILE A CA 1
ATOM 915 C C . ILE A 1 110 ? -13.541 -3.753 1.185 1.00 98.69 110 ILE A C 1
ATOM 917 O O . ILE A 1 110 ? -14.182 -4.774 1.436 1.00 98.69 110 ILE A O 1
ATOM 921 N N . ARG A 1 111 ? -14.049 -2.790 0.404 1.00 98.69 111 ARG A N 1
ATOM 922 C CA . ARG A 1 111 ? -15.371 -2.887 -0.235 1.00 98.69 111 ARG A CA 1
ATOM 923 C C . ARG A 1 111 ? -15.511 -4.122 -1.123 1.00 98.69 111 ARG A C 1
ATOM 925 O O . ARG A 1 111 ? -16.540 -4.795 -1.051 1.00 98.69 111 ARG A O 1
ATOM 932 N N . GLU A 1 112 ? -14.551 -4.357 -2.010 1.00 98.25 112 GLU A N 1
ATOM 933 C CA . GLU A 1 112 ? -14.564 -5.507 -2.920 1.00 98.25 112 GLU A CA 1
ATOM 934 C C . GLU A 1 112 ? -14.461 -6.806 -2.138 1.00 98.25 112 GLU A C 1
ATOM 936 O O . GLU A 1 112 ? -15.217 -7.735 -2.402 1.00 98.25 112 GLU A O 1
ATOM 941 N N . GLU A 1 113 ? -13.618 -6.835 -1.109 1.00 98.12 113 GLU A N 1
ATOM 942 C CA . GLU A 1 113 ? -13.462 -8.005 -0.259 1.00 98.12 113 GLU A CA 1
ATOM 943 C C . GLU A 1 113 ? -14.771 -8.363 0.461 1.00 98.12 113 GLU A C 1
ATOM 945 O O . GLU A 1 113 ? -15.189 -9.522 0.444 1.00 98.12 113 GLU A O 1
ATOM 950 N N . ILE A 1 114 ? -15.489 -7.367 1.000 1.00 98.56 114 ILE A N 1
ATOM 951 C CA . ILE A 1 114 ? -16.818 -7.573 1.595 1.00 98.56 114 ILE A CA 1
ATOM 952 C C . ILE A 1 114 ? -17.795 -8.132 0.558 1.00 98.56 114 ILE A C 1
ATOM 954 O O . ILE A 1 114 ? -18.497 -9.099 0.838 1.00 98.56 114 ILE A O 1
ATOM 958 N N . LYS A 1 115 ? -17.859 -7.537 -0.639 1.00 98.31 115 LYS A N 1
ATOM 959 C CA . LYS A 1 115 ? -18.797 -7.972 -1.687 1.00 98.31 115 LYS A CA 1
ATOM 960 C C . LYS A 1 115 ? -18.515 -9.388 -2.177 1.00 98.31 115 LYS A C 1
ATOM 962 O O . LYS A 1 115 ? -19.457 -10.138 -2.394 1.00 98.31 115 LYS A O 1
ATOM 967 N N . ASN A 1 116 ? -17.245 -9.724 -2.360 1.00 97.75 116 ASN A N 1
ATOM 968 C CA . ASN A 1 116 ? -16.836 -10.966 -3.003 1.00 97.75 116 ASN A CA 1
ATOM 969 C C . ASN A 1 116 ? -16.820 -12.142 -2.021 1.00 97.75 116 ASN A C 1
ATOM 971 O O . ASN A 1 116 ? -17.065 -13.274 -2.428 1.00 97.75 116 ASN A O 1
ATOM 975 N N . ASN A 1 117 ? -16.525 -11.892 -0.739 1.00 97.81 117 ASN A N 1
ATOM 976 C CA . ASN A 1 117 ? -16.277 -12.960 0.232 1.00 97.81 117 ASN A CA 1
ATOM 977 C C . ASN A 1 117 ? -17.177 -12.931 1.473 1.00 97.81 117 ASN A C 1
ATOM 979 O O . ASN A 1 117 ? -17.234 -13.944 2.171 1.00 97.81 117 ASN A O 1
ATOM 983 N N . PHE A 1 118 ? -17.877 -11.825 1.749 1.00 98.19 118 PHE A N 1
ATOM 984 C CA . PHE A 1 118 ? -18.625 -11.625 2.997 1.00 98.19 118 PHE A CA 1
ATOM 985 C C . PHE A 1 118 ? -20.030 -11.024 2.798 1.00 98.19 118 PHE A C 1
ATOM 987 O O . PHE A 1 118 ? -20.623 -10.509 3.746 1.00 98.19 118 PHE A O 1
ATOM 994 N N . SER A 1 119 ? -20.601 -11.074 1.589 1.00 96.81 119 SER A N 1
ATOM 995 C CA . SER A 1 119 ? -21.916 -10.474 1.309 1.00 96.81 119 SER A CA 1
ATOM 996 C C . SER A 1 119 ? -23.043 -11.087 2.144 1.00 96.81 119 SER A C 1
ATOM 998 O O . SER A 1 119 ? -23.961 -10.371 2.554 1.00 96.81 119 SER A O 1
ATOM 1000 N N . GLU A 1 120 ? -22.944 -12.384 2.442 1.00 96.62 120 GLU A N 1
ATOM 1001 C CA . GLU A 1 120 ? -24.004 -13.167 3.087 1.00 96.62 120 GLU A CA 1
ATOM 1002 C C . GLU A 1 120 ? -23.958 -13.143 4.619 1.00 96.62 120 GLU A C 1
ATOM 1004 O O . GLU A 1 120 ? -24.970 -13.411 5.260 1.00 96.62 120 GLU A O 1
ATOM 1009 N N . VAL A 1 121 ? -22.839 -12.742 5.228 1.00 97.19 121 VAL A N 1
ATOM 1010 C CA . VAL A 1 121 ? -22.705 -12.698 6.696 1.00 97.19 121 VAL A CA 1
ATOM 1011 C C . VAL A 1 121 ? -23.219 -11.376 7.261 1.00 97.19 121 VAL A C 1
ATOM 1013 O O . VAL A 1 121 ? -23.414 -10.404 6.529 1.00 97.19 121 VAL A O 1
ATOM 1016 N N . ASP A 1 122 ? -23.463 -11.312 8.566 1.00 97.12 122 ASP A N 1
ATOM 1017 C CA . ASP A 1 122 ? -23.944 -10.098 9.230 1.00 97.12 122 ASP A CA 1
ATOM 1018 C C . ASP A 1 122 ? -22.817 -9.308 9.905 1.00 97.12 122 ASP A C 1
ATOM 1020 O O . ASP A 1 122 ? -22.899 -8.080 9.989 1.00 97.12 122 ASP A O 1
ATOM 1024 N N . CYS A 1 123 ? -21.761 -9.983 10.362 1.00 97.94 123 CYS A N 1
ATOM 1025 C CA . CYS A 1 123 ? -20.598 -9.369 10.998 1.00 97.94 123 CYS A CA 1
ATOM 1026 C C . CYS A 1 123 ? -19.316 -10.143 10.679 1.00 97.94 123 CYS A C 1
ATOM 1028 O O . CYS A 1 123 ? -19.284 -11.369 10.745 1.00 97.94 123 CYS A O 1
ATOM 1030 N N . ILE A 1 124 ? -18.250 -9.402 10.393 1.00 98.69 124 ILE A N 1
ATOM 1031 C CA . ILE A 1 124 ? -16.900 -9.913 10.173 1.00 98.69 124 ILE A CA 1
ATOM 1032 C C . ILE A 1 124 ? -16.049 -9.478 11.367 1.00 98.69 124 ILE A C 1
ATOM 1034 O O . ILE A 1 124 ? -15.849 -8.276 11.552 1.00 98.69 124 ILE A O 1
ATOM 1038 N N . LYS A 1 125 ? -15.552 -10.425 12.169 1.00 98.31 125 LYS A N 1
ATOM 1039 C CA . LYS A 1 125 ? -14.562 -10.181 13.230 1.00 98.31 125 LYS A CA 1
ATOM 1040 C C . LYS A 1 125 ? -13.160 -10.179 12.629 1.00 98.31 125 LYS A C 1
ATOM 1042 O O . LYS A 1 125 ? -12.768 -11.143 11.976 1.00 98.31 125 LYS A O 1
ATOM 1047 N N . ILE A 1 126 ? -12.412 -9.107 12.860 1.00 98.81 126 ILE A N 1
ATOM 1048 C CA . ILE A 1 126 ? -11.111 -8.850 12.242 1.00 98.81 126 ILE A CA 1
ATOM 1049 C C . ILE A 1 126 ? -10.072 -8.677 13.350 1.00 98.81 126 ILE A C 1
ATOM 1051 O O . ILE A 1 126 ? -10.137 -7.676 14.069 1.00 98.81 126 ILE A O 1
ATOM 1055 N N . PRO A 1 127 ? -9.130 -9.617 13.522 1.00 98.69 127 PRO A N 1
ATOM 1056 C CA . PRO A 1 127 ? -8.143 -9.523 14.584 1.00 98.69 127 PRO A CA 1
ATOM 1057 C C . PRO A 1 127 ? -7.147 -8.395 14.334 1.00 98.69 127 PRO A C 1
ATOM 1059 O O . PRO A 1 127 ? -6.798 -8.086 13.185 1.00 98.69 127 PRO A O 1
ATOM 1062 N N . TRP A 1 128 ? -6.681 -7.795 15.427 1.00 98.69 128 TRP A N 1
ATOM 1063 C CA . TRP A 1 128 ? -5.553 -6.882 15.376 1.00 98.69 128 TRP A CA 1
ATOM 1064 C C . TRP A 1 128 ? -4.256 -7.599 14.999 1.00 98.69 128 TRP A C 1
ATOM 1066 O O . TRP A 1 128 ? -4.061 -8.782 15.269 1.00 98.69 128 TRP A O 1
ATOM 1076 N N . VAL A 1 129 ? -3.339 -6.833 14.421 1.00 98.50 129 VAL A N 1
ATOM 1077 C CA . VAL A 1 129 ? -1.924 -7.156 14.262 1.00 98.50 129 VAL A CA 1
ATOM 1078 C C . VAL A 1 129 ? -1.152 -5.954 14.800 1.00 98.50 129 VAL A C 1
ATOM 1080 O O . VAL A 1 129 ? -1.295 -4.841 14.296 1.00 98.50 129 VAL A O 1
ATOM 1083 N N . MET A 1 130 ? -0.384 -6.164 15.869 1.00 98.25 130 MET A N 1
ATOM 1084 C CA . MET A 1 130 ? 0.286 -5.082 16.595 1.00 98.25 130 MET A CA 1
ATOM 1085 C C . MET A 1 130 ? 1.511 -4.574 15.831 1.00 98.25 130 MET A C 1
ATOM 1087 O O . MET A 1 130 ? 2.487 -5.310 15.676 1.00 98.25 130 MET A O 1
ATOM 1091 N N . MET A 1 131 ? 1.464 -3.318 15.386 1.00 98.31 131 MET A N 1
ATOM 1092 C CA . MET A 1 131 ? 2.595 -2.648 14.742 1.00 98.31 131 MET A CA 1
ATOM 1093 C C . MET A 1 131 ? 3.578 -2.122 15.791 1.00 98.31 131 MET A C 1
ATOM 1095 O O . MET A 1 131 ? 3.221 -1.924 16.955 1.00 98.31 131 MET A O 1
ATOM 1099 N N . SER A 1 132 ? 4.818 -1.905 15.363 1.00 97.88 132 SER A N 1
ATOM 1100 C CA . SER A 1 132 ? 5.935 -1.493 16.206 1.00 97.88 132 SER A CA 1
ATOM 1101 C C . SER A 1 132 ? 6.582 -0.209 15.686 1.00 97.88 132 SER A C 1
ATOM 1103 O O . SER A 1 132 ? 6.633 0.032 14.475 1.00 97.88 132 SER A O 1
ATOM 1105 N N . SER A 1 133 ? 7.125 0.605 16.594 1.00 96.81 133 SER A N 1
ATOM 1106 C CA . SER A 1 133 ? 7.883 1.802 16.206 1.00 96.81 133 SER A CA 1
ATOM 1107 C C . SER A 1 133 ? 9.294 1.477 15.746 1.00 96.81 133 SER A C 1
ATOM 1109 O O . SER A 1 133 ? 9.874 2.260 15.007 1.00 96.81 133 SER A O 1
ATOM 1111 N N . ASN A 1 134 ? 9.860 0.348 16.188 1.00 96.69 134 ASN A N 1
ATOM 1112 C CA . ASN A 1 134 ? 11.253 -0.014 15.908 1.00 96.69 134 ASN A CA 1
ATOM 1113 C C . ASN A 1 134 ? 12.227 1.140 16.215 1.00 96.69 134 ASN A C 1
ATOM 1115 O O . ASN A 1 134 ? 13.089 1.495 15.414 1.00 96.69 134 ASN A O 1
ATOM 1119 N N . ASN A 1 135 ? 12.055 1.760 17.386 1.00 95.62 135 ASN A N 1
ATOM 1120 C CA . ASN A 1 135 ? 12.885 2.865 17.873 1.00 95.62 135 ASN A CA 1
ATOM 1121 C C . ASN A 1 135 ? 12.852 4.147 17.018 1.00 95.62 135 ASN A C 1
ATOM 1123 O O . ASN A 1 135 ? 13.735 4.998 17.165 1.00 95.62 135 ASN A O 1
ATOM 1127 N N . ILE A 1 136 ? 11.835 4.332 16.169 1.00 96.44 136 ILE A N 1
ATOM 1128 C CA . ILE A 1 136 ? 11.602 5.610 15.488 1.00 96.44 136 ILE A CA 1
ATOM 1129 C C . ILE A 1 136 ? 11.461 6.723 16.541 1.00 96.44 136 ILE A C 1
ATOM 1131 O O . ILE A 1 136 ? 10.644 6.647 17.464 1.00 96.44 136 ILE A O 1
ATOM 1135 N N . LYS A 1 137 ? 12.276 7.774 16.415 1.00 96.62 137 LYS A N 1
ATOM 1136 C CA . LYS A 1 137 ? 12.305 8.884 17.379 1.00 96.62 137 LYS A CA 1
ATOM 1137 C C . LYS A 1 137 ? 11.193 9.896 17.118 1.00 96.62 137 LYS A C 1
ATOM 1139 O O . LYS A 1 137 ? 10.433 10.211 18.030 1.00 96.62 137 LYS A O 1
ATOM 1144 N N . GLU A 1 138 ? 11.092 10.354 15.878 1.00 96.38 138 GLU A N 1
ATOM 1145 C CA . GLU A 1 138 ? 10.148 11.381 15.430 1.00 96.38 138 GLU A CA 1
ATOM 1146 C C . GLU A 1 138 ? 8.991 10.744 14.669 1.00 96.38 138 GLU A C 1
ATOM 1148 O O . GLU A 1 138 ? 9.167 9.753 13.963 1.00 96.38 138 GLU A O 1
ATOM 1153 N N . THR A 1 139 ? 7.790 11.288 14.825 1.00 93.12 139 THR A N 1
ATOM 1154 C CA . THR A 1 139 ? 6.601 10.783 14.136 1.00 93.12 139 THR A CA 1
ATOM 1155 C C . THR A 1 139 ? 6.784 10.948 12.627 1.00 93.12 139 THR A C 1
ATOM 1157 O O . THR A 1 139 ? 6.956 12.076 12.157 1.00 93.12 139 THR A O 1
ATOM 1160 N N . PRO A 1 140 ? 6.758 9.859 11.839 1.00 93.06 140 PRO A N 1
ATOM 1161 C CA . PRO A 1 140 ? 6.989 9.965 10.409 1.00 93.06 140 PRO A CA 1
ATOM 1162 C C . PRO A 1 140 ? 5.817 10.680 9.731 1.00 93.06 140 PRO A C 1
ATOM 1164 O O . PRO A 1 140 ? 4.678 10.627 10.194 1.00 93.06 140 PRO A O 1
ATOM 1167 N N . LYS A 1 141 ? 6.086 11.303 8.577 1.00 90.31 141 LYS A N 1
ATOM 1168 C CA . LYS A 1 141 ? 5.043 11.944 7.753 1.00 90.31 141 LYS A CA 1
ATOM 1169 C C . LYS A 1 141 ? 3.943 10.965 7.325 1.00 90.31 141 LYS A C 1
ATOM 1171 O O . LYS A 1 141 ? 2.795 11.371 7.184 1.00 90.31 141 LYS A O 1
ATOM 1176 N N . SER A 1 142 ? 4.323 9.710 7.089 1.00 94.31 142 SER A N 1
ATOM 1177 C CA . SER A 1 142 ? 3.438 8.594 6.760 1.00 94.31 142 SER A CA 1
ATOM 1178 C C . SER A 1 142 ? 3.779 7.429 7.678 1.00 94.31 142 SER A C 1
ATOM 1180 O O . SER A 1 142 ? 4.886 6.879 7.612 1.00 94.31 142 SER A O 1
ATOM 1182 N N . ILE A 1 143 ? 2.832 7.051 8.534 1.00 95.75 143 ILE A N 1
ATOM 1183 C CA . ILE A 1 143 ? 3.004 5.897 9.421 1.00 95.75 143 ILE A CA 1
ATOM 1184 C C . ILE A 1 143 ? 2.842 4.601 8.628 1.00 95.75 143 ILE A C 1
ATOM 1186 O O . ILE A 1 143 ? 3.534 3.624 8.896 1.00 95.75 143 ILE A O 1
ATOM 1190 N N . LEU A 1 144 ? 2.003 4.603 7.586 1.00 95.75 144 LEU A N 1
ATOM 1191 C CA . LEU A 1 144 ? 1.804 3.430 6.734 1.00 95.75 144 LEU A CA 1
ATOM 1192 C C . LEU A 1 144 ? 3.055 3.080 5.925 1.00 95.75 144 LEU A C 1
ATOM 1194 O O . LEU A 1 144 ? 3.277 1.902 5.646 1.00 95.75 144 LEU A O 1
ATOM 1198 N N . ASN A 1 145 ? 3.871 4.079 5.573 1.00 93.88 145 ASN A N 1
ATOM 1199 C CA . ASN A 1 145 ? 5.117 3.861 4.850 1.00 93.88 145 ASN A CA 1
ATOM 1200 C C . ASN A 1 145 ? 6.300 3.498 5.763 1.00 93.88 145 ASN A C 1
ATOM 1202 O O . ASN A 1 145 ? 7.062 2.602 5.421 1.00 93.88 145 ASN A O 1
ATOM 1206 N N . LYS A 1 146 ? 6.481 4.176 6.909 1.00 93.94 146 LYS A N 1
ATOM 1207 C CA . LYS A 1 146 ? 7.691 4.003 7.743 1.00 93.94 146 LYS A CA 1
ATOM 1208 C C . LYS A 1 146 ? 7.526 2.990 8.890 1.00 93.94 146 LYS A C 1
ATOM 1210 O O . LYS A 1 146 ? 8.496 2.319 9.238 1.00 93.94 146 LYS A O 1
ATOM 1215 N N . ASN A 1 147 ? 6.332 2.817 9.468 1.00 96.19 147 ASN A N 1
ATOM 1216 C CA . ASN A 1 147 ? 6.091 1.841 10.545 1.00 96.19 147 ASN A CA 1
ATOM 1217 C C . ASN A 1 147 ? 5.790 0.445 9.970 1.00 96.19 147 ASN A C 1
ATOM 1219 O O . ASN A 1 147 ? 4.661 -0.040 10.007 1.00 96.19 147 ASN A O 1
ATOM 1223 N N . ILE A 1 148 ? 6.824 -0.199 9.431 1.00 96.31 148 ILE A N 1
ATOM 1224 C CA . ILE A 1 148 ? 6.758 -1.501 8.735 1.00 96.31 148 ILE A CA 1
ATOM 1225 C C . ILE A 1 148 ? 7.257 -2.678 9.574 1.00 96.31 148 ILE A C 1
ATOM 1227 O O . ILE A 1 148 ? 7.448 -3.773 9.062 1.00 96.31 148 ILE A O 1
ATOM 1231 N N . TRP A 1 149 ? 7.523 -2.459 10.855 1.00 98.06 149 TRP A N 1
ATOM 1232 C CA . TRP A 1 149 ? 7.858 -3.535 11.777 1.00 98.06 149 TRP A CA 1
ATOM 1233 C C . TRP A 1 149 ? 6.652 -3.845 12.638 1.00 98.06 149 TRP A C 1
ATOM 1235 O O . TRP A 1 149 ? 5.877 -2.955 12.994 1.00 98.06 149 TRP A O 1
ATOM 1245 N N . ARG A 1 150 ? 6.498 -5.112 12.998 1.00 98.06 150 ARG A N 1
ATOM 1246 C CA . ARG A 1 150 ? 5.408 -5.565 13.855 1.00 98.06 150 ARG A CA 1
ATOM 1247 C C . ARG A 1 150 ? 5.843 -6.701 14.764 1.00 98.06 150 ARG A C 1
ATOM 1249 O O . ARG A 1 150 ? 6.914 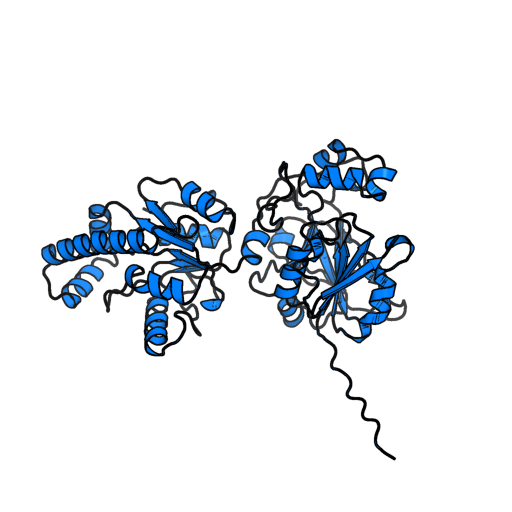-7.288 14.585 1.00 98.06 150 ARG A O 1
ATOM 1256 N N . TRP A 1 151 ? 4.974 -7.011 15.716 1.00 98.25 151 TRP A N 1
ATOM 1257 C CA . TRP A 1 151 ? 5.146 -8.156 16.599 1.00 98.25 151 TRP A CA 1
ATOM 1258 C C . TRP A 1 151 ? 5.102 -9.458 15.793 1.00 98.25 151 TRP A C 1
ATOM 1260 O O . TRP A 1 151 ? 4.368 -9.553 14.799 1.00 98.25 151 TRP A O 1
ATOM 1270 N N . ASN A 1 152 ? 5.845 -10.466 16.254 1.00 98.50 152 ASN A N 1
ATOM 1271 C CA . ASN A 1 152 ? 5.680 -11.842 15.799 1.00 98.50 152 ASN A CA 1
ATOM 1272 C C . ASN A 1 152 ? 4.620 -12.536 16.669 1.00 98.50 152 ASN A C 1
ATOM 1274 O O . ASN A 1 152 ? 4.853 -12.776 17.852 1.00 98.50 152 ASN A O 1
ATOM 1278 N N . HIS A 1 153 ? 3.469 -12.883 16.096 1.00 97.75 153 HIS A N 1
ATOM 1279 C CA . HIS A 1 153 ? 2.343 -13.467 16.839 1.00 97.75 153 HIS A CA 1
ATOM 1280 C C . HIS A 1 153 ?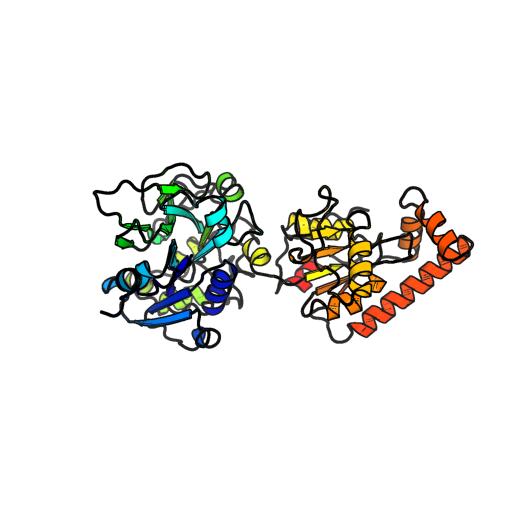 2.545 -14.938 17.231 1.00 97.75 153 HIS A C 1
ATOM 1282 O O . HIS A 1 153 ? 1.728 -15.481 17.968 1.00 97.75 153 HIS A O 1
ATOM 1288 N N . ASP A 1 154 ? 3.644 -15.576 16.818 1.00 98.25 154 ASP A N 1
ATOM 1289 C CA . ASP A 1 154 ? 4.040 -16.897 17.327 1.00 98.25 154 ASP A CA 1
ATOM 1290 C C . ASP A 1 154 ? 4.767 -16.802 18.685 1.00 98.25 154 ASP A C 1
ATOM 1292 O O . ASP A 1 154 ? 4.861 -17.789 19.427 1.00 98.25 154 ASP A O 1
ATOM 1296 N N . LYS A 1 155 ? 5.288 -15.616 19.028 1.00 98.19 155 LYS A N 1
ATOM 1297 C CA . LYS A 1 155 ? 6.077 -15.376 20.241 1.00 98.19 155 LYS A CA 1
ATOM 1298 C C . LYS A 1 155 ? 5.222 -14.916 21.419 1.00 98.19 155 LYS A C 1
ATOM 1300 O O . LYS A 1 155 ? 4.110 -14.417 21.273 1.00 98.19 155 LYS A O 1
ATOM 1305 N N . GLU A 1 156 ? 5.764 -15.106 22.618 1.00 97.50 156 GLU A N 1
ATOM 1306 C CA . GLU A 1 156 ? 5.204 -14.547 23.848 1.00 97.50 156 GLU A CA 1
ATOM 1307 C C . GLU A 1 156 ? 5.844 -13.204 24.162 1.00 97.50 156 GLU A C 1
ATOM 1309 O O . GLU A 1 156 ? 7.060 -13.049 24.072 1.00 97.50 156 GLU A O 1
ATOM 1314 N N . HIS A 1 157 ? 5.019 -12.270 24.628 1.00 97.00 157 HIS A N 1
ATOM 1315 C CA . HIS A 1 157 ? 5.448 -10.953 25.093 1.00 97.00 157 HIS A CA 1
ATOM 1316 C C . HIS A 1 157 ? 4.902 -10.696 26.506 1.00 97.00 157 HIS A C 1
ATOM 1318 O O . HIS A 1 157 ? 3.942 -9.935 26.664 1.00 97.00 157 HIS A O 1
ATOM 1324 N N . PRO A 1 158 ? 5.403 -11.398 27.544 1.00 95.81 158 PRO A N 1
ATOM 1325 C CA . PRO A 1 158 ? 4.917 -11.233 28.912 1.00 95.81 158 PRO A CA 1
ATOM 1326 C C . PRO A 1 158 ? 5.078 -9.789 29.392 1.00 95.81 158 PRO A C 1
ATOM 1328 O O . PRO A 1 158 ? 6.103 -9.154 29.155 1.00 95.81 158 PRO A O 1
ATOM 1331 N N . ASN A 1 159 ? 4.055 -9.270 30.068 1.00 95.50 159 ASN A N 1
ATOM 1332 C CA . ASN A 1 159 ? 4.079 -7.934 30.649 1.00 95.50 159 ASN A CA 1
ATOM 1333 C C . ASN A 1 159 ? 3.068 -7.862 31.799 1.00 95.50 159 ASN A C 1
ATOM 1335 O O . ASN A 1 159 ? 1.910 -8.254 31.622 1.00 95.50 159 ASN A O 1
ATOM 1339 N N . ASP A 1 160 ? 3.495 -7.339 32.947 1.00 93.50 160 ASP A N 1
ATOM 1340 C CA . ASP A 1 160 ? 2.671 -7.258 34.159 1.00 93.50 160 ASP A CA 1
ATOM 1341 C C . ASP A 1 160 ? 1.574 -6.185 34.062 1.00 93.50 160 ASP A C 1
ATOM 1343 O O . ASP A 1 160 ? 0.565 -6.221 34.771 1.00 93.50 160 ASP A O 1
ATOM 1347 N N . ILE A 1 161 ? 1.726 -5.222 33.151 1.00 94.62 161 ILE A N 1
ATOM 1348 C CA . ILE A 1 161 ? 0.740 -4.171 32.928 1.00 94.62 161 ILE A CA 1
ATOM 1349 C C . ILE A 1 161 ? -0.329 -4.693 31.970 1.00 94.62 161 ILE A C 1
ATOM 1351 O O . ILE A 1 161 ? -0.095 -4.856 30.774 1.00 94.62 161 ILE A O 1
ATOM 1355 N N . HIS A 1 162 ? -1.559 -4.848 32.468 1.00 93.25 162 HIS A N 1
ATOM 1356 C CA . HIS A 1 162 ? -2.681 -5.413 31.703 1.00 93.25 162 HIS A CA 1
ATOM 1357 C C . HIS A 1 162 ? -2.885 -4.795 30.304 1.00 93.25 162 HIS A C 1
ATOM 1359 O O . HIS A 1 162 ? -3.194 -5.507 29.354 1.00 93.25 162 HIS A O 1
ATOM 1365 N N . LYS A 1 163 ? -2.677 -3.482 30.125 1.00 92.12 163 LYS A N 1
ATOM 1366 C CA . LYS A 1 163 ? -2.783 -2.837 28.800 1.00 92.12 163 LYS A CA 1
ATOM 1367 C C . LYS A 1 163 ? -1.759 -3.388 27.796 1.00 92.12 163 LYS A C 1
ATOM 1369 O O . LYS A 1 163 ? -2.067 -3.585 26.614 1.00 92.12 163 LYS A O 1
ATOM 1374 N N . PHE A 1 164 ? -0.545 -3.620 28.279 1.00 95.12 164 PHE A N 1
ATOM 1375 C CA . PHE A 1 164 ? 0.619 -4.060 27.518 1.00 95.12 164 PHE A CA 1
ATOM 1376 C C . PHE A 1 164 ? 0.814 -5.578 27.559 1.00 95.12 164 PHE A C 1
ATOM 1378 O O . PHE A 1 164 ? 1.796 -6.065 27.015 1.00 95.12 164 PHE A O 1
ATOM 1385 N N . ARG A 1 165 ? -0.141 -6.315 28.146 1.00 95.88 165 ARG A N 1
ATOM 1386 C CA . ARG A 1 165 ? -0.127 -7.776 28.265 1.00 95.88 165 ARG A CA 1
ATOM 1387 C C . ARG A 1 165 ? 0.214 -8.487 26.952 1.00 95.88 165 ARG A C 1
ATOM 1389 O O . ARG A 1 165 ? -0.121 -8.011 25.857 1.00 95.88 165 ARG A O 1
ATOM 1396 N N . CYS A 1 166 ? 0.733 -9.700 27.108 1.00 96.81 166 CYS A N 1
ATOM 1397 C CA . CYS A 1 166 ? 0.880 -10.672 26.033 1.00 96.81 166 CYS A CA 1
ATOM 1398 C C . CYS A 1 166 ? -0.461 -10.918 25.317 1.00 96.81 166 CYS A C 1
ATOM 1400 O O . CYS A 1 166 ? -1.522 -10.999 25.949 1.00 96.81 166 CYS A O 1
ATOM 1402 N N . ARG A 1 167 ? -0.405 -11.047 23.988 1.00 96.81 167 ARG A N 1
ATOM 1403 C CA . ARG A 1 167 ? -1.568 -11.258 23.103 1.00 96.81 167 ARG A CA 1
ATOM 1404 C C . ARG A 1 167 ? -1.551 -12.597 22.358 1.00 96.81 167 ARG A C 1
ATOM 1406 O O . ARG A 1 167 ? -2.406 -12.822 21.512 1.00 96.81 167 ARG A O 1
ATOM 1413 N N . LYS A 1 168 ? -0.633 -13.506 22.707 1.00 96.94 168 LYS A N 1
ATOM 1414 C CA . LYS A 1 168 ? -0.487 -14.822 22.056 1.00 96.94 168 LYS A CA 1
ATOM 1415 C C . LYS A 1 168 ? -1.769 -15.663 22.092 1.00 96.94 168 LYS A C 1
ATOM 1417 O O . LYS A 1 168 ? -2.194 -16.200 21.075 1.00 96.94 168 LYS A O 1
ATOM 1422 N N . ASN A 1 169 ? -2.408 -15.761 23.259 1.00 97.06 169 ASN A N 1
ATOM 1423 C CA . ASN A 1 169 ? -3.594 -16.611 23.431 1.00 97.06 169 ASN A CA 1
ATOM 1424 C C . ASN A 1 169 ? -4.880 -15.924 22.960 1.00 97.06 169 ASN A C 1
ATOM 1426 O O . ASN A 1 169 ? -5.792 -16.572 22.444 1.00 97.06 169 ASN A O 1
ATOM 1430 N N . GLU A 1 170 ? -4.955 -14.605 23.124 1.00 96.81 170 GLU A N 1
ATOM 1431 C CA . GLU A 1 170 ? -6.087 -13.800 22.684 1.00 96.81 170 GLU A CA 1
ATOM 1432 C C . GLU A 1 170 ? -5.667 -12.373 22.341 1.00 96.81 170 GLU A C 1
ATOM 1434 O O . GLU A 1 170 ? -4.928 -11.702 23.078 1.00 96.81 170 GLU A O 1
ATOM 1439 N N . ILE A 1 171 ? -6.206 -11.901 21.224 1.00 97.94 171 ILE A N 1
ATOM 1440 C CA . ILE A 1 171 ? -5.981 -10.564 20.698 1.00 97.94 171 ILE A CA 1
ATOM 1441 C C . ILE A 1 171 ? -7.316 -9.895 20.412 1.00 97.94 171 ILE A C 1
ATOM 1443 O O . ILE A 1 171 ? -8.297 -10.553 20.063 1.00 97.94 171 ILE A O 1
ATOM 1447 N N . GLU A 1 172 ? -7.369 -8.585 20.608 1.00 98.19 172 GLU A N 1
ATOM 1448 C CA . GLU A 1 172 ? -8.564 -7.807 20.347 1.00 98.19 172 GLU A CA 1
ATOM 1449 C C . GLU A 1 172 ? -8.935 -7.823 18.854 1.00 98.19 172 GLU A C 1
ATOM 1451 O O . GLU A 1 172 ? -8.104 -8.055 17.969 1.00 98.19 172 GLU A O 1
ATOM 1456 N N . VAL A 1 173 ? -10.214 -7.573 18.577 1.00 98.25 173 VAL A N 1
ATOM 1457 C CA . VAL A 1 173 ? -10.747 -7.469 17.216 1.00 98.25 173 VAL A CA 1
ATOM 1458 C C . VAL A 1 173 ? -11.387 -6.108 16.977 1.00 98.25 173 VAL A C 1
ATOM 1460 O O . VAL A 1 173 ? -11.790 -5.410 17.914 1.00 98.25 173 VAL A O 1
ATOM 1463 N N . LYS A 1 174 ? -11.555 -5.776 15.699 1.00 98.38 174 LYS A N 1
ATOM 1464 C CA . LYS A 1 174 ? -12.573 -4.838 15.217 1.00 98.38 174 LYS A CA 1
ATOM 1465 C C . LYS A 1 174 ? -13.559 -5.562 14.323 1.00 98.38 174 LYS A C 1
ATOM 1467 O O . LYS A 1 174 ? -13.335 -6.705 13.930 1.00 98.38 174 LYS A O 1
ATOM 1472 N N . CYS A 1 175 ? -14.668 -4.900 14.016 1.00 98.31 175 CYS A N 1
ATOM 1473 C CA . CYS A 1 175 ? -15.733 -5.502 13.231 1.00 98.31 175 CYS A CA 1
ATOM 1474 C C . CYS A 1 175 ? -16.147 -4.631 12.046 1.00 98.31 175 CYS A C 1
ATOM 1476 O O . CYS A 1 175 ? -16.214 -3.405 12.148 1.00 98.31 175 CYS A O 1
ATOM 1478 N N . ILE A 1 176 ? -16.526 -5.298 10.956 1.00 98.69 176 ILE A N 1
ATOM 1479 C CA . ILE A 1 176 ? -17.321 -4.715 9.871 1.00 98.69 176 ILE A CA 1
ATOM 1480 C C . ILE A 1 176 ? -18.665 -5.436 9.860 1.00 98.69 176 ILE A C 1
ATOM 1482 O O . ILE A 1 176 ? -18.700 -6.664 9.815 1.00 98.69 176 ILE A O 1
ATOM 1486 N N . PHE A 1 177 ? -19.775 -4.703 9.933 1.00 98.25 177 PHE A N 1
ATOM 1487 C CA . PHE A 1 177 ? -21.083 -5.328 10.161 1.00 98.25 177 PHE A CA 1
ATOM 1488 C C . PHE A 1 177 ? -22.245 -4.611 9.479 1.00 98.25 177 PHE A C 1
ATOM 1490 O O . PHE A 1 177 ? -22.196 -3.408 9.203 1.00 98.25 177 PHE A O 1
ATOM 1497 N N . LYS A 1 178 ? -23.314 -5.369 9.216 1.00 97.38 178 LYS A N 1
ATOM 1498 C CA . LYS A 1 178 ? -24.547 -4.877 8.600 1.00 97.38 178 LYS A CA 1
ATOM 1499 C C . LYS A 1 178 ? -25.362 -4.045 9.585 1.00 97.38 178 LYS A C 1
ATOM 1501 O O . LYS A 1 178 ? -25.778 -4.512 10.646 1.00 97.38 178 LYS A O 1
ATOM 1506 N N . THR A 1 179 ? -25.706 -2.825 9.193 1.00 95.94 179 THR A N 1
ATOM 1507 C CA . THR A 1 179 ? -26.474 -1.892 10.038 1.00 95.94 179 THR A CA 1
ATOM 1508 C C . THR A 1 179 ? -27.908 -2.357 10.314 1.00 95.94 179 THR A C 1
ATOM 1510 O O . THR A 1 179 ? -28.531 -1.930 11.290 1.00 95.94 179 THR A O 1
ATOM 1513 N N . SER A 1 180 ? -28.451 -3.231 9.459 1.00 93.69 180 SER A N 1
ATOM 1514 C CA . SER A 1 180 ? -29.789 -3.813 9.606 1.00 93.69 180 SER A CA 1
ATOM 1515 C C . SER A 1 180 ? -29.894 -4.819 10.750 1.00 93.69 180 SER A C 1
ATOM 1517 O O . SER A 1 180 ? -31.008 -5.117 11.165 1.00 93.69 180 SER A O 1
ATOM 1519 N N . ARG A 1 181 ? -28.767 -5.334 11.256 1.00 94.25 181 ARG A N 1
ATOM 1520 C CA . ARG A 1 181 ? -28.729 -6.424 12.244 1.00 94.25 181 ARG A CA 1
ATOM 1521 C C . ARG A 1 181 ? -28.425 -5.956 13.660 1.00 94.25 181 ARG A C 1
ATOM 1523 O O . ARG A 1 181 ? -28.914 -6.544 14.614 1.00 94.25 181 ARG A O 1
ATOM 1530 N N . PHE A 1 182 ? -27.667 -4.872 13.801 1.00 94.88 182 PHE A N 1
ATOM 1531 C CA . PHE A 1 182 ? -27.158 -4.425 15.098 1.00 94.88 182 PHE A CA 1
ATOM 1532 C C . PHE A 1 182 ? -27.736 -3.065 15.495 1.00 94.88 182 PHE A C 1
ATOM 1534 O O . PHE A 1 182 ? -27.701 -2.108 14.712 1.00 94.88 182 PHE A O 1
ATOM 1541 N N . SER A 1 183 ? -28.305 -2.956 16.696 1.00 92.94 183 SER A N 1
ATOM 1542 C CA . SER A 1 183 ? -28.952 -1.727 17.186 1.00 92.94 183 SER A CA 1
ATOM 1543 C C . SER A 1 183 ? -27.950 -0.703 17.711 1.00 92.94 183 SER A C 1
ATOM 1545 O O . SER A 1 183 ? -28.148 0.497 17.515 1.00 92.94 183 SER A O 1
ATOM 1547 N N . ASP A 1 184 ? -26.860 -1.191 18.299 1.00 95.50 184 ASP A N 1
ATOM 1548 C CA . ASP A 1 184 ? -25.872 -0.415 19.039 1.00 95.50 184 ASP A CA 1
ATOM 1549 C C . ASP A 1 184 ? -24.446 -0.889 18.719 1.00 95.50 184 ASP A C 1
ATOM 1551 O O . ASP A 1 184 ? -24.245 -1.933 18.092 1.00 95.50 184 ASP A O 1
ATOM 1555 N N . ILE A 1 185 ? -23.452 -0.123 19.166 1.00 96.00 185 ILE A N 1
ATOM 1556 C CA . ILE A 1 185 ? -22.0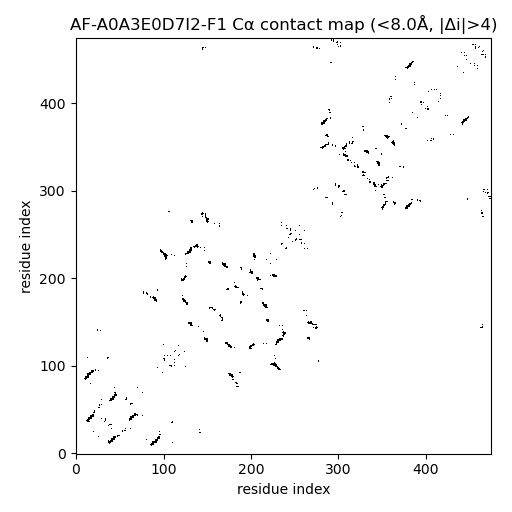25 -0.440 19.044 1.00 96.00 185 ILE A CA 1
ATOM 1557 C C . ILE A 1 185 ? -21.274 -0.221 20.361 1.00 96.00 185 ILE A C 1
ATOM 1559 O O . ILE A 1 185 ? -21.677 0.593 21.194 1.00 96.00 185 ILE A O 1
ATOM 1563 N N . LYS A 1 186 ? -20.163 -0.947 20.515 1.00 93.69 186 LYS A N 1
ATOM 1564 C CA . LYS A 1 186 ? -19.102 -0.750 21.515 1.00 93.69 186 LYS A CA 1
ATOM 1565 C C . LYS A 1 186 ? -17.751 -0.684 20.804 1.00 93.69 186 LYS A C 1
ATOM 1567 O O . LYS A 1 186 ? -17.668 -0.985 19.618 1.00 93.69 186 LYS A O 1
ATOM 1572 N N . ASP A 1 187 ? -16.701 -0.346 21.547 1.00 87.81 187 ASP A N 1
ATOM 1573 C CA . ASP A 1 187 ? -15.340 -0.118 21.044 1.00 87.81 187 ASP A CA 1
ATOM 1574 C C . ASP A 1 187 ? -14.803 -1.198 20.089 1.00 87.81 187 ASP A C 1
ATOM 1576 O O . ASP A 1 187 ? -14.116 -0.856 19.133 1.00 87.81 187 ASP A O 1
ATOM 1580 N N . HIS A 1 188 ? -15.122 -2.478 20.306 1.00 91.75 188 HIS A N 1
ATOM 1581 C CA . HIS A 1 188 ? -14.560 -3.590 19.519 1.00 91.75 188 HIS A CA 1
ATOM 1582 C C . HIS A 1 188 ? -15.558 -4.307 18.606 1.00 91.75 188 HIS A C 1
ATOM 1584 O O . HIS A 1 188 ? -15.168 -4.934 17.620 1.00 91.75 188 HIS A O 1
ATOM 1590 N N . HIS A 1 189 ? -16.850 -4.256 18.928 1.00 92.19 189 HIS A N 1
ATOM 1591 C CA . HIS A 1 189 ? -17.859 -5.045 18.232 1.00 92.19 189 HIS A CA 1
ATOM 1592 C C . HIS A 1 189 ? -19.253 -4.409 18.341 1.00 92.19 189 HIS A C 1
ATOM 1594 O O . HIS A 1 189 ? -19.526 -3.650 19.282 1.00 92.19 189 HIS A O 1
ATOM 1600 N N . PRO A 1 190 ? -20.163 -4.705 17.397 1.00 95.44 190 PRO A N 1
ATOM 1601 C CA . PRO A 1 190 ? -21.548 -4.272 17.504 1.00 95.44 190 PRO A CA 1
ATOM 1602 C C . PRO A 1 190 ? -22.287 -4.987 18.645 1.00 95.44 190 PRO A C 1
ATOM 1604 O O . PRO A 1 190 ? -21.829 -5.999 19.172 1.00 95.44 190 PRO A O 1
ATOM 1607 N N . ILE A 1 191 ? -23.455 -4.483 19.034 1.00 92.25 191 ILE A N 1
ATOM 1608 C CA . ILE A 1 191 ? -24.337 -5.136 20.007 1.00 92.25 191 ILE A CA 1
ATOM 1609 C C . ILE A 1 191 ? -25.595 -5.619 19.286 1.00 92.25 191 ILE A C 1
ATOM 1611 O O . ILE A 1 191 ? -26.255 -4.863 18.566 1.00 92.25 191 ILE A O 1
ATOM 1615 N N . THR A 1 192 ? -25.912 -6.898 19.483 1.00 80.44 192 THR A N 1
ATOM 1616 C CA . THR A 1 192 ? -27.139 -7.521 18.976 1.00 80.44 192 THR A CA 1
ATOM 1617 C C . THR A 1 192 ? -28.287 -7.329 19.961 1.00 80.44 192 THR A C 1
ATOM 1619 O O . THR A 1 192 ? -28.079 -7.351 21.177 1.00 80.44 192 THR A O 1
ATOM 1622 N N . ASN A 1 193 ? -29.512 -7.223 19.447 1.00 69.25 193 ASN A N 1
ATOM 1623 C CA . ASN A 1 193 ? -30.687 -7.483 20.272 1.00 69.25 193 ASN A CA 1
ATOM 1624 C C . ASN A 1 193 ? -30.742 -8.993 20.551 1.00 69.25 193 ASN A C 1
ATOM 1626 O O . ASN A 1 193 ? -30.476 -9.795 19.654 1.00 69.25 193 ASN A O 1
ATOM 1630 N N . LYS A 1 194 ? -31.059 -9.381 21.794 1.00 60.16 194 LYS A N 1
ATOM 1631 C CA . LYS A 1 194 ? -31.004 -10.779 22.273 1.00 60.16 194 LYS A CA 1
ATOM 1632 C C . LYS A 1 194 ? -31.859 -11.765 21.458 1.00 60.16 194 LYS A C 1
ATOM 1634 O O . LYS A 1 194 ? -31.626 -12.962 21.537 1.00 60.16 194 LYS A O 1
ATOM 1639 N N . GLU A 1 195 ? -32.821 -11.273 20.685 1.00 58.84 195 GLU A N 1
ATOM 1640 C CA . GLU A 1 195 ? -33.813 -12.084 19.971 1.00 58.84 195 GLU A CA 1
ATOM 1641 C C . GLU A 1 195 ? -33.412 -12.459 18.531 1.00 58.84 195 GLU A C 1
ATOM 1643 O O . GLU A 1 195 ? -34.052 -13.317 17.929 1.00 58.84 195 GLU A O 1
ATOM 1648 N N . SER A 1 196 ? -32.358 -11.863 17.954 1.00 64.38 196 SER A N 1
ATOM 1649 C CA . SER A 1 196 ? -31.960 -12.135 16.563 1.00 64.38 196 SER A CA 1
ATOM 1650 C C . SER A 1 196 ? -30.655 -12.925 16.467 1.00 64.38 196 SER A C 1
ATOM 1652 O O . SER A 1 196 ? -29.594 -12.419 16.838 1.00 64.38 196 SER A O 1
ATOM 1654 N N . LYS A 1 197 ? -30.713 -14.131 15.887 1.00 82.81 197 LYS A N 1
ATOM 1655 C CA . LYS A 1 197 ? -29.517 -14.877 15.473 1.00 82.81 197 LYS A CA 1
ATOM 1656 C C . LYS A 1 197 ? -28.859 -14.141 14.297 1.00 82.81 197 LYS A C 1
ATOM 1658 O O . LYS A 1 197 ? -29.483 -13.987 13.248 1.00 82.81 197 LYS A O 1
ATOM 1663 N N . SER A 1 198 ? -27.628 -13.671 14.489 1.00 89.31 198 SER A N 1
ATOM 1664 C CA . SER A 1 198 ? -26.815 -13.010 13.457 1.00 89.31 198 SER A CA 1
ATOM 1665 C C . SER A 1 198 ? -25.708 -13.955 12.997 1.00 89.31 198 SER A C 1
ATOM 1667 O O . SER A 1 198 ? -25.119 -14.644 13.828 1.00 89.31 198 SER A O 1
ATOM 1669 N N . SER A 1 199 ? -25.411 -13.979 11.697 1.00 95.12 199 SER A N 1
ATOM 1670 C CA . SER A 1 199 ? -24.271 -14.733 11.157 1.00 95.12 199 SER A CA 1
ATOM 1671 C C . SER A 1 199 ? -22.979 -13.944 11.374 1.00 95.12 199 SER A C 1
ATOM 1673 O O . SER A 1 199 ? -22.818 -12.835 10.858 1.00 95.12 199 SER A O 1
ATOM 1675 N N . ILE A 1 200 ? -22.068 -14.490 12.174 1.00 96.69 200 ILE A N 1
ATOM 1676 C CA . ILE A 1 200 ? -20.839 -13.818 12.597 1.00 96.69 200 ILE A CA 1
ATOM 1677 C C . ILE A 1 200 ? -19.681 -14.740 12.274 1.00 96.69 200 ILE A C 1
ATOM 1679 O O . ILE A 1 200 ? -19.677 -15.889 12.704 1.00 96.69 200 ILE A O 1
ATOM 1683 N N . VAL A 1 201 ? -18.712 -14.236 11.519 1.00 98.19 201 VAL A N 1
ATOM 1684 C CA . VAL A 1 201 ? -17.554 -15.016 11.074 1.00 98.19 201 VAL A CA 1
ATOM 1685 C C . VAL A 1 201 ? -16.258 -14.284 11.375 1.00 98.19 201 VAL A C 1
ATOM 1687 O O . VAL A 1 201 ? -16.242 -13.051 11.450 1.00 98.19 201 VAL A O 1
ATOM 1690 N N . ASN A 1 202 ? -15.152 -15.013 11.497 1.00 98.31 202 ASN A N 1
ATOM 1691 C CA . ASN A 1 202 ? -13.829 -14.392 11.507 1.00 98.31 202 ASN A CA 1
ATOM 1692 C C . ASN A 1 202 ? -13.326 -14.093 10.084 1.00 98.31 202 ASN A C 1
ATOM 1694 O O . ASN A 1 202 ? -13.690 -14.749 9.107 1.00 98.31 202 ASN A O 1
ATOM 1698 N N . SER A 1 203 ? -12.443 -13.107 9.955 1.00 98.44 203 SER A N 1
ATOM 1699 C CA . SER A 1 203 ? -11.842 -12.723 8.676 1.00 98.44 203 SER A CA 1
ATOM 1700 C C . SER A 1 203 ? -10.650 -13.579 8.247 1.00 98.44 203 SER A C 1
ATOM 1702 O O . SER A 1 203 ? -10.076 -13.325 7.187 1.00 98.44 203 SER A O 1
ATOM 1704 N N . ILE A 1 204 ? -10.236 -14.567 9.040 1.00 98.25 204 ILE A N 1
ATOM 1705 C CA . ILE A 1 204 ? -9.081 -15.411 8.726 1.00 98.25 204 ILE A CA 1
ATOM 1706 C C . ILE A 1 204 ? -9.484 -16.498 7.729 1.00 98.25 204 ILE A C 1
ATOM 1708 O O . ILE A 1 204 ? -8.905 -16.606 6.644 1.00 98.25 204 ILE A O 1
ATOM 1712 N N . ASN A 1 205 ? -10.502 -17.279 8.084 1.00 97.19 205 ASN A N 1
ATOM 1713 C CA . ASN A 1 205 ? -10.965 -18.445 7.330 1.00 97.19 205 ASN A CA 1
ATOM 1714 C C . ASN A 1 205 ? -12.486 -18.468 7.094 1.00 97.19 205 ASN A C 1
ATOM 1716 O O . ASN A 1 205 ? -12.953 -19.362 6.393 1.00 97.19 205 ASN A O 1
ATOM 1720 N N . LYS A 1 206 ? -13.229 -17.457 7.574 1.00 97.44 206 LYS A N 1
ATOM 1721 C CA . LYS A 1 206 ? -14.696 -17.341 7.459 1.00 97.44 206 LYS A CA 1
ATOM 1722 C C . LYS A 1 206 ? -15.478 -18.371 8.279 1.00 97.44 206 LYS A C 1
ATOM 1724 O O . LYS A 1 206 ? -16.659 -18.576 8.012 1.00 97.44 206 LYS A O 1
ATOM 1729 N N . GLU A 1 207 ? -14.847 -19.004 9.264 1.00 97.56 207 GLU A N 1
ATOM 1730 C CA . GLU A 1 207 ? -15.556 -19.857 10.219 1.00 97.56 207 GLU A CA 1
ATOM 1731 C C . GLU A 1 207 ? -16.458 -19.015 11.127 1.00 97.56 207 GLU A C 1
ATOM 1733 O O . GLU A 1 207 ? -16.138 -17.865 11.452 1.00 97.56 207 GLU A O 1
ATOM 1738 N N . GLU A 1 208 ? -17.600 -19.590 11.510 1.00 97.12 208 GLU A N 1
ATOM 1739 C CA . GLU A 1 208 ? -18.533 -18.955 12.437 1.00 97.12 208 GLU A CA 1
ATOM 1740 C C . GLU A 1 208 ? -17.908 -18.803 13.827 1.00 97.12 208 GLU A C 1
ATOM 1742 O O . GLU A 1 208 ? -17.251 -19.709 14.339 1.00 97.12 208 GLU A O 1
ATOM 1747 N N . GLU A 1 209 ? -18.145 -17.655 14.458 1.00 94.19 209 GLU A N 1
ATOM 1748 C CA . GLU A 1 209 ? -17.679 -17.367 15.810 1.00 94.19 209 GLU A CA 1
ATOM 1749 C C . GLU A 1 209 ? -18.733 -16.625 16.625 1.00 94.19 209 GLU A C 1
ATOM 1751 O O . GLU A 1 209 ? -19.531 -15.842 16.108 1.00 94.19 209 GLU A O 1
ATOM 1756 N N . GLU A 1 210 ? -18.670 -16.792 17.943 1.00 92.81 210 GLU A N 1
ATOM 1757 C CA . GLU A 1 210 ? -19.409 -15.927 18.851 1.00 92.81 210 GLU A CA 1
ATOM 1758 C C . GLU A 1 210 ? -18.891 -14.485 18.794 1.00 92.81 210 GLU A C 1
ATOM 1760 O O . GLU A 1 210 ? -17.688 -14.203 18.656 1.00 92.81 210 GLU A O 1
ATOM 1765 N N . LEU A 1 211 ? -19.827 -13.548 18.952 1.00 93.25 211 LEU A N 1
ATOM 1766 C CA . LEU A 1 211 ? -19.494 -12.140 19.055 1.00 93.25 211 LEU A CA 1
ATOM 1767 C C . LEU A 1 211 ? -18.792 -11.869 20.380 1.00 93.25 211 LEU A C 1
ATOM 1769 O O . LEU A 1 211 ? -19.393 -11.931 21.450 1.00 93.25 211 LEU A O 1
ATOM 1773 N N . SER A 1 212 ? -17.520 -11.518 20.293 1.00 94.75 212 SER A N 1
ATOM 1774 C CA . SER A 1 212 ? -16.696 -11.151 21.434 1.00 94.75 212 SER A CA 1
ATOM 1775 C C . SER A 1 212 ? -15.667 -10.108 20.995 1.00 94.75 212 SER A C 1
ATOM 1777 O O . SER A 1 212 ? -15.404 -9.973 19.794 1.00 94.75 212 SER A O 1
ATOM 1779 N N . PRO A 1 213 ? -15.058 -9.367 21.935 1.00 96.50 213 PRO A N 1
ATOM 1780 C CA . PRO A 1 213 ? -13.989 -8.431 21.609 1.00 96.50 213 PRO A CA 1
ATOM 1781 C C . PRO A 1 213 ? -12.658 -9.121 21.265 1.00 96.50 213 PRO A C 1
ATOM 1783 O O . PRO A 1 213 ? -11.684 -8.412 21.039 1.00 96.50 213 PRO A O 1
ATOM 1786 N N . PHE A 1 214 ? -12.600 -10.460 21.204 1.00 97.88 214 PHE A N 1
ATOM 1787 C CA . PHE A 1 214 ? -11.354 -11.217 21.072 1.00 97.88 214 PHE A CA 1
ATOM 1788 C C . PHE A 1 214 ? -11.382 -12.266 19.953 1.00 97.88 214 PHE A C 1
ATOM 1790 O O . PHE A 1 214 ? -12.421 -12.853 19.632 1.00 97.88 214 PHE A O 1
ATOM 1797 N N . TYR A 1 215 ? -10.199 -12.536 19.409 1.00 98.06 215 TYR A N 1
ATOM 1798 C CA . TYR A 1 215 ? -9.873 -13.666 18.546 1.00 98.06 215 TYR A CA 1
ATOM 1799 C C . TYR A 1 215 ? -8.793 -14.514 19.227 1.00 98.06 215 TYR A C 1
ATOM 1801 O O . TYR A 1 215 ? -7.860 -13.970 19.821 1.00 98.06 215 TYR A O 1
ATOM 1809 N N . LYS A 1 216 ? -8.918 -15.843 19.161 1.00 97.88 216 LYS A N 1
ATOM 1810 C CA . LYS A 1 216 ? -8.054 -16.772 19.906 1.00 97.88 216 LYS A CA 1
ATOM 1811 C C . LYS A 1 216 ? -6.894 -17.291 19.060 1.00 97.88 216 LYS A C 1
ATOM 1813 O O . LYS A 1 216 ? -7.085 -17.687 17.907 1.00 97.88 216 LYS A O 1
ATOM 1818 N N . ASN A 1 217 ? -5.717 -17.392 19.678 1.00 97.06 217 ASN A N 1
ATOM 1819 C CA . ASN A 1 217 ? -4.526 -18.046 19.129 1.00 97.06 217 ASN A CA 1
ATOM 1820 C C . ASN A 1 217 ? -4.200 -17.576 17.696 1.00 97.06 217 ASN A C 1
ATOM 1822 O O . ASN A 1 217 ? -4.132 -18.393 16.765 1.00 97.06 217 ASN A O 1
ATOM 1826 N N . LEU A 1 218 ? -4.106 -16.257 17.486 1.00 98.25 218 LEU A N 1
ATOM 1827 C CA . LEU A 1 218 ? -3.593 -15.708 16.228 1.00 98.25 218 LEU A CA 1
ATOM 1828 C C . LEU A 1 218 ? -2.109 -16.071 16.102 1.00 98.25 218 LEU A C 1
ATOM 1830 O O . LEU A 1 218 ? -1.402 -16.104 17.099 1.00 98.25 218 LEU A O 1
ATOM 1834 N N . ASN A 1 219 ? -1.660 -16.375 14.889 1.00 98.12 219 ASN A N 1
ATOM 1835 C CA . ASN A 1 219 ? -0.284 -16.767 14.603 1.00 98.12 219 ASN A CA 1
ATOM 1836 C C . ASN A 1 219 ? 0.105 -16.296 13.190 1.00 98.12 219 ASN A C 1
ATOM 1838 O O . ASN A 1 219 ? -0.761 -15.851 12.422 1.00 98.12 219 ASN A O 1
ATOM 1842 N N . GLU A 1 220 ? 1.383 -16.387 12.832 1.00 98.31 220 GLU A N 1
ATOM 1843 C CA . GLU A 1 220 ? 1.892 -15.830 11.569 1.00 98.31 220 GLU A CA 1
ATOM 1844 C C . GLU A 1 220 ? 1.276 -16.505 10.331 1.00 98.31 220 GLU A C 1
ATOM 1846 O O . GLU A 1 220 ? 0.891 -15.842 9.362 1.00 98.31 220 GLU A O 1
ATOM 1851 N N . GLU A 1 221 ? 1.071 -17.822 10.391 1.00 97.88 221 GLU A N 1
ATOM 1852 C CA . GLU A 1 221 ? 0.427 -18.592 9.321 1.00 97.88 221 GLU A CA 1
ATOM 1853 C C . GLU A 1 221 ? -1.024 -18.150 9.065 1.00 97.88 221 GLU A C 1
ATOM 1855 O O . GLU A 1 221 ? -1.462 -18.058 7.911 1.00 97.88 221 GLU A O 1
ATOM 1860 N N . LYS A 1 222 ? -1.780 -17.841 10.126 1.00 98.31 222 LYS A N 1
ATOM 1861 C CA . LYS A 1 222 ? -3.146 -17.304 10.029 1.00 98.31 222 LYS A CA 1
ATOM 1862 C C . LYS A 1 222 ? -3.145 -15.897 9.437 1.00 98.31 222 LYS A C 1
ATOM 1864 O O . LYS A 1 222 ? -3.951 -15.632 8.548 1.00 98.31 222 LYS A O 1
ATOM 1869 N N . ILE A 1 223 ? -2.232 -15.021 9.867 1.00 98.19 223 ILE A N 1
ATOM 1870 C CA . ILE A 1 223 ? -2.099 -13.654 9.329 1.00 98.19 223 ILE A CA 1
ATOM 1871 C C . ILE A 1 223 ? -1.808 -13.695 7.825 1.00 98.19 223 ILE A C 1
ATOM 1873 O O . ILE A 1 223 ? -2.445 -12.981 7.049 1.00 98.19 223 ILE A O 1
ATOM 1877 N N . LYS A 1 224 ? -0.896 -14.574 7.392 1.00 95.88 224 LYS A N 1
ATOM 1878 C CA . LYS A 1 224 ? -0.531 -14.750 5.978 1.00 95.88 224 LYS A CA 1
ATOM 1879 C C . LYS A 1 224 ? -1.716 -15.175 5.104 1.00 95.88 224 LYS A C 1
ATOM 1881 O O . LYS A 1 224 ? -1.811 -14.750 3.955 1.00 95.88 224 LYS A O 1
ATOM 1886 N N . LYS A 1 225 ? -2.619 -16.004 5.637 1.00 96.38 225 LYS A N 1
ATOM 1887 C CA . LYS A 1 225 ? -3.785 -16.547 4.913 1.00 96.38 225 LYS A CA 1
ATOM 1888 C C . LYS A 1 225 ? -5.057 -15.713 5.079 1.00 96.38 225 LYS A C 1
ATOM 1890 O O . LYS A 1 225 ? -6.040 -15.993 4.389 1.00 96.38 225 LYS A O 1
ATOM 1895 N N . ALA A 1 226 ? -5.066 -14.727 5.970 1.00 98.12 226 ALA A N 1
ATOM 1896 C CA . ALA A 1 226 ? -6.249 -13.951 6.316 1.00 98.12 226 ALA A CA 1
ATOM 1897 C C . ALA A 1 226 ? -6.865 -13.229 5.113 1.00 98.12 226 ALA A C 1
ATOM 1899 O O . ALA A 1 226 ? -6.149 -12.738 4.244 1.00 98.12 226 ALA A O 1
ATOM 1900 N N . TYR A 1 227 ? -8.188 -13.087 5.078 1.00 98.50 227 TYR A N 1
ATOM 1901 C CA . TYR A 1 227 ? -8.830 -12.171 4.134 1.00 98.50 227 TYR A CA 1
ATOM 1902 C C . TYR A 1 227 ? -8.617 -10.721 4.565 1.00 98.50 227 TYR A C 1
ATOM 1904 O O . TYR A 1 227 ? -8.104 -9.922 3.783 1.00 98.50 227 TYR A O 1
ATOM 1912 N N . LEU A 1 228 ? -8.950 -10.412 5.823 1.00 98.75 228 LEU A N 1
ATOM 1913 C CA . LEU A 1 228 ? -8.764 -9.095 6.435 1.00 98.75 228 LEU A CA 1
ATOM 1914 C C . LEU A 1 228 ? -8.007 -9.224 7.758 1.00 98.75 228 LEU A C 1
ATOM 1916 O O . LEU A 1 228 ? -8.233 -10.171 8.511 1.00 98.75 228 LEU A O 1
ATOM 1920 N N . VAL A 1 229 ? -7.175 -8.236 8.064 1.00 98.75 229 VAL A N 1
ATOM 1921 C CA . VAL A 1 229 ? -6.573 -8.008 9.390 1.00 98.75 229 VAL A CA 1
ATOM 1922 C C . VAL A 1 229 ? -6.627 -6.518 9.704 1.00 98.75 229 VAL A C 1
ATOM 1924 O O . VAL A 1 229 ? -6.810 -5.709 8.796 1.00 98.75 229 VAL A O 1
ATOM 1927 N N . CYS A 1 230 ? -6.468 -6.145 10.969 1.00 98.81 230 CYS A N 1
ATOM 1928 C CA . CYS A 1 230 ? -6.448 -4.750 11.397 1.00 98.81 230 CYS A CA 1
ATOM 1929 C C . CYS A 1 230 ? -5.077 -4.398 11.978 1.00 98.81 230 CYS A C 1
ATOM 1931 O O . CYS A 1 230 ? -4.741 -4.827 13.075 1.00 98.81 230 CYS A O 1
ATOM 1933 N N . TYR A 1 231 ? -4.266 -3.631 11.256 1.00 98.75 231 TYR A N 1
ATOM 1934 C CA . TYR A 1 231 ? -2.970 -3.178 11.762 1.00 98.75 231 TYR A CA 1
ATOM 1935 C C . TYR A 1 231 ? -3.188 -2.085 12.807 1.00 98.75 231 TYR A C 1
ATOM 1937 O O . TYR A 1 231 ? -3.822 -1.072 12.513 1.00 98.75 231 TYR A O 1
ATOM 1945 N N . HIS A 1 232 ? -2.694 -2.308 14.028 1.00 98.25 232 HIS A N 1
ATOM 1946 C CA . HIS A 1 232 ? -2.844 -1.376 15.147 1.00 98.25 232 HIS A CA 1
ATOM 1947 C C . HIS A 1 232 ? -1.524 -0.660 15.439 1.00 98.25 232 HIS A C 1
ATOM 1949 O O . HIS A 1 232 ? -0.592 -1.246 15.994 1.00 98.25 232 HIS A O 1
ATOM 1955 N N . TYR A 1 233 ? -1.460 0.624 15.097 1.00 97.50 233 TYR A N 1
ATOM 1956 C CA . TYR A 1 233 ? -0.310 1.514 15.269 1.00 97.50 233 TYR A CA 1
ATOM 1957 C C . TYR A 1 233 ? -0.297 2.158 16.657 1.00 97.50 233 TYR A C 1
ATOM 1959 O O . TYR A 1 233 ? -0.208 3.374 16.824 1.00 97.50 233 TYR A O 1
ATOM 1967 N N . ARG A 1 234 ? -0.362 1.320 17.696 1.00 94.19 234 ARG A N 1
ATOM 1968 C CA . ARG A 1 234 ? -0.395 1.787 19.087 1.00 94.19 234 ARG A CA 1
ATOM 1969 C C . ARG A 1 234 ? 0.880 2.533 19.483 1.00 94.19 234 ARG A C 1
ATOM 1971 O O . ARG A 1 234 ? 0.801 3.508 20.234 1.00 94.19 234 ARG A O 1
ATOM 1978 N N . ILE A 1 235 ? 2.036 2.055 19.022 1.00 94.81 235 ILE A N 1
ATOM 1979 C CA . ILE A 1 235 ? 3.362 2.616 19.294 1.00 94.81 235 ILE A CA 1
ATOM 1980 C C . ILE A 1 235 ? 3.972 3.043 17.955 1.00 94.81 235 ILE A C 1
ATOM 1982 O O . ILE A 1 235 ? 4.313 2.205 17.128 1.00 94.81 235 ILE A O 1
ATOM 1986 N N . ILE A 1 236 ? 4.045 4.357 17.727 1.00 95.75 236 ILE A N 1
ATOM 1987 C CA . ILE A 1 236 ? 4.399 4.938 16.416 1.00 95.75 236 ILE A CA 1
ATOM 1988 C C . ILE A 1 236 ? 5.824 5.475 16.422 1.00 95.75 236 ILE A C 1
ATOM 1990 O O . ILE A 1 236 ? 6.609 5.188 15.523 1.00 95.75 236 ILE A O 1
ATOM 1994 N N . SER A 1 237 ? 6.150 6.260 17.443 1.00 97.00 237 SER A N 1
ATOM 1995 C CA . SER A 1 237 ? 7.447 6.897 17.632 1.00 97.00 237 SER A CA 1
ATOM 1996 C C . SER A 1 237 ? 7.620 7.274 19.102 1.00 97.00 237 SER A C 1
ATOM 1998 O O . SER A 1 237 ? 6.653 7.307 19.877 1.00 97.00 237 SER A O 1
ATOM 2000 N N . GLN A 1 238 ? 8.846 7.601 19.501 1.00 97.06 238 GLN A N 1
ATOM 2001 C CA . GLN A 1 238 ? 9.109 8.151 20.827 1.00 97.06 238 GLN A CA 1
ATOM 2002 C C . GLN A 1 238 ? 8.360 9.473 21.059 1.00 97.06 238 GLN A C 1
ATOM 2004 O O . GLN A 1 238 ? 7.767 9.651 22.122 1.00 97.06 238 GLN A O 1
ATOM 2009 N N . GLU A 1 239 ? 8.358 10.377 20.080 1.00 95.94 239 GLU A N 1
ATOM 2010 C CA . GLU A 1 239 ? 7.614 11.640 20.126 1.00 95.94 239 GLU A CA 1
ATOM 2011 C C . GLU A 1 239 ? 6.107 11.409 20.338 1.00 95.94 239 GLU A C 1
ATOM 2013 O O . GLU A 1 239 ? 5.511 11.987 21.248 1.00 95.94 239 GLU A O 1
ATOM 2018 N N . ASN A 1 240 ? 5.493 10.506 19.564 1.00 94.88 240 ASN A N 1
ATOM 2019 C CA . ASN A 1 240 ? 4.073 10.181 19.699 1.00 94.88 240 ASN A CA 1
ATOM 2020 C C . ASN A 1 240 ? 3.748 9.618 21.091 1.00 94.88 240 ASN A C 1
ATOM 2022 O O . ASN A 1 240 ? 2.743 9.991 21.698 1.00 94.88 240 ASN A O 1
ATOM 2026 N N . ASN A 1 241 ? 4.618 8.758 21.625 1.00 95.12 241 ASN A N 1
ATOM 2027 C CA . ASN A 1 241 ? 4.470 8.210 22.970 1.00 95.12 241 ASN A CA 1
ATOM 2028 C C . ASN A 1 241 ? 4.536 9.305 24.045 1.00 95.12 241 ASN A C 1
ATOM 2030 O O . ASN A 1 241 ? 3.713 9.310 24.959 1.00 95.12 241 ASN A O 1
ATOM 2034 N N . LEU A 1 242 ? 5.474 10.252 23.931 1.00 95.38 242 LEU A N 1
ATOM 2035 C CA . LEU A 1 242 ? 5.574 11.393 24.847 1.00 95.38 242 LEU A CA 1
ATOM 2036 C C . LEU A 1 242 ? 4.312 12.267 24.798 1.00 95.38 242 LEU A C 1
ATOM 2038 O O . LEU A 1 242 ? 3.778 12.624 25.849 1.00 95.38 242 LEU A O 1
ATOM 2042 N N . ASN A 1 243 ? 3.783 12.535 23.602 1.00 92.62 243 ASN A N 1
ATOM 2043 C CA . ASN A 1 243 ? 2.533 13.280 23.435 1.00 92.62 243 ASN A CA 1
ATOM 2044 C C . ASN A 1 243 ? 1.338 12.542 24.062 1.00 92.62 243 ASN A C 1
ATOM 2046 O O . ASN A 1 243 ? 0.558 13.153 24.794 1.00 92.62 243 ASN A O 1
ATOM 2050 N N . LYS A 1 244 ? 1.228 11.217 23.876 1.00 91.75 244 LYS A N 1
ATOM 2051 C CA . LYS A 1 244 ? 0.201 10.384 24.534 1.00 91.75 244 LYS A CA 1
ATOM 2052 C C . LYS A 1 244 ? 0.279 10.483 26.058 1.00 91.75 244 LYS A C 1
ATOM 2054 O O . LYS A 1 244 ? -0.742 10.703 26.703 1.00 91.75 244 LYS A O 1
ATOM 2059 N N . LEU A 1 245 ? 1.473 10.360 26.637 1.00 94.06 245 LEU A N 1
ATOM 2060 C CA . LEU A 1 245 ? 1.679 10.449 28.088 1.00 94.06 245 LEU A CA 1
ATOM 2061 C C . LEU A 1 245 ? 1.332 11.834 28.656 1.00 94.06 245 LEU A C 1
ATOM 2063 O O . LEU A 1 245 ? 0.861 11.936 29.789 1.00 94.06 245 LEU A O 1
ATOM 2067 N N . LYS A 1 246 ? 1.532 12.894 27.866 1.00 91.81 246 LYS A N 1
ATOM 2068 C CA . LYS A 1 246 ? 1.232 14.276 28.254 1.00 91.81 246 LYS A CA 1
ATOM 2069 C C . LYS A 1 246 ? -0.263 14.606 28.162 1.00 91.81 246 LYS A C 1
ATOM 2071 O O . LYS A 1 246 ? -0.820 15.175 29.105 1.00 91.81 246 LYS A O 1
ATOM 2076 N N . ASN A 1 247 ? -0.901 14.228 27.054 1.00 88.06 247 ASN A N 1
ATOM 2077 C CA . ASN A 1 247 ? -2.199 14.774 26.642 1.00 88.06 247 ASN A CA 1
ATOM 2078 C C . ASN A 1 247 ? -3.360 13.775 26.771 1.00 88.06 247 ASN A C 1
ATOM 2080 O O . ASN A 1 247 ? -4.518 14.177 26.912 1.00 88.06 247 ASN A O 1
ATOM 2084 N N . ASN A 1 248 ? -3.091 12.465 26.755 1.00 87.50 248 ASN A N 1
ATOM 2085 C CA . ASN A 1 248 ? -4.140 11.458 26.884 1.00 87.50 248 ASN A CA 1
ATOM 2086 C C . ASN A 1 248 ? -4.417 11.155 28.366 1.00 87.50 248 ASN A C 1
ATOM 2088 O O . ASN A 1 248 ? -3.633 10.490 29.048 1.00 87.50 248 ASN A O 1
ATOM 2092 N N . MET A 1 249 ? -5.580 11.599 28.855 1.00 86.19 249 MET A N 1
ATOM 2093 C CA . MET A 1 249 ? -5.987 11.441 30.257 1.00 86.19 249 MET A CA 1
ATOM 2094 C C . MET A 1 249 ? -5.978 9.991 30.738 1.00 86.19 249 MET A C 1
ATOM 2096 O O . MET A 1 249 ? -5.698 9.743 31.906 1.00 86.19 249 MET A O 1
ATOM 2100 N N . TRP A 1 250 ? -6.252 9.020 29.865 1.00 85.75 250 TRP A N 1
ATOM 2101 C CA . TRP A 1 250 ? -6.235 7.613 30.252 1.00 85.75 250 TRP A CA 1
ATOM 2102 C C . TRP A 1 250 ? -4.809 7.132 30.557 1.00 85.75 250 TRP A C 1
ATOM 2104 O O . TRP A 1 250 ? -4.602 6.437 31.550 1.00 85.75 250 TRP A O 1
ATOM 2114 N N . TYR A 1 251 ? -3.816 7.558 29.767 1.00 91.31 251 TYR A N 1
ATOM 2115 C CA . TYR A 1 251 ? -2.407 7.253 30.035 1.00 91.31 251 TYR A CA 1
ATOM 2116 C C . TYR A 1 251 ? -1.895 7.992 31.274 1.00 91.31 251 TYR A C 1
ATOM 2118 O O . TYR A 1 251 ? -1.272 7.381 32.142 1.00 91.31 251 TYR A O 1
ATOM 2126 N N . LYS A 1 252 ? -2.228 9.282 31.387 1.00 89.31 252 LYS A N 1
ATOM 2127 C CA . LYS A 1 252 ? -1.828 10.134 32.510 1.00 89.31 252 LYS A CA 1
ATOM 2128 C C . LYS A 1 252 ? -2.396 9.645 33.844 1.00 89.31 252 LYS A C 1
ATOM 2130 O O . LYS A 1 252 ? -1.650 9.479 34.802 1.00 89.31 252 LYS A O 1
ATOM 2135 N N . ASN A 1 253 ? -3.695 9.344 33.901 1.00 91.75 253 ASN A N 1
ATOM 2136 C CA . ASN A 1 253 ? -4.366 8.898 35.129 1.00 91.75 253 ASN A CA 1
ATOM 2137 C C . ASN A 1 253 ? -3.903 7.514 35.596 1.00 91.75 253 ASN A C 1
ATOM 2139 O O . ASN A 1 253 ? -4.043 7.188 36.772 1.00 91.75 253 ASN A O 1
ATOM 2143 N N . LYS A 1 254 ? -3.391 6.682 34.683 1.00 93.50 254 LYS A N 1
ATOM 2144 C CA . LYS A 1 254 ? -2.807 5.378 35.016 1.00 93.50 254 LYS A CA 1
ATOM 2145 C C . LYS A 1 254 ? -1.324 5.454 35.380 1.00 93.50 254 LYS A C 1
ATOM 2147 O O . LYS A 1 254 ? -0.784 4.442 35.807 1.00 93.50 254 LYS A O 1
ATOM 2152 N N . GLY A 1 255 ? -0.695 6.624 35.246 1.00 94.38 255 GLY A N 1
ATOM 2153 C CA . GLY A 1 255 ? 0.700 6.838 35.625 1.00 94.38 255 GLY A CA 1
ATOM 2154 C C . GLY A 1 255 ? 1.701 6.071 34.763 1.00 94.38 255 GLY A C 1
ATOM 2155 O O . GLY A 1 255 ? 2.773 5.737 35.256 1.00 94.38 255 GLY A O 1
ATOM 2156 N N . TYR A 1 256 ? 1.362 5.767 33.503 1.00 96.19 256 TYR A N 1
ATOM 2157 C CA . TYR A 1 256 ? 2.296 5.070 32.618 1.00 96.19 256 TYR A CA 1
ATOM 2158 C C . TYR A 1 256 ? 3.520 5.926 32.304 1.00 96.19 256 TYR A C 1
ATOM 2160 O O . TYR A 1 256 ? 3.452 7.153 32.222 1.00 96.19 256 TYR A O 1
ATOM 2168 N N . THR A 1 257 ? 4.639 5.255 32.074 1.00 96.06 257 THR A N 1
ATOM 2169 C CA . THR A 1 257 ? 5.921 5.863 31.732 1.00 96.06 257 THR A CA 1
ATOM 2170 C C . THR A 1 257 ? 6.304 5.559 30.288 1.00 96.06 257 THR A C 1
ATOM 2172 O O . THR A 1 257 ? 5.788 4.635 29.658 1.00 96.06 257 THR A O 1
ATOM 2175 N N . LEU A 1 258 ? 7.269 6.309 29.746 1.00 95.75 258 LEU A N 1
ATOM 2176 C CA . LEU A 1 258 ? 7.834 5.995 28.431 1.00 95.75 258 LEU A CA 1
ATOM 2177 C C . LEU A 1 258 ? 8.473 4.597 28.410 1.00 95.75 258 LEU A C 1
ATOM 2179 O O . LEU A 1 258 ? 8.455 3.934 27.374 1.00 95.75 258 LEU A O 1
ATOM 2183 N N . ASN A 1 259 ? 9.018 4.148 29.544 1.00 96.00 259 ASN A N 1
ATOM 2184 C CA . ASN A 1 259 ? 9.592 2.817 29.675 1.00 96.00 259 ASN A CA 1
ATOM 2185 C C . ASN A 1 259 ? 8.522 1.724 29.524 1.00 96.00 259 ASN A C 1
ATOM 2187 O O . ASN A 1 259 ? 8.748 0.784 28.771 1.00 96.00 259 ASN A O 1
ATOM 2191 N N . ASP A 1 260 ? 7.342 1.890 30.129 1.00 96.31 260 ASP A N 1
ATOM 2192 C CA . ASP A 1 260 ? 6.241 0.920 30.001 1.00 96.31 260 ASP A CA 1
ATOM 2193 C C . ASP A 1 260 ? 5.812 0.745 28.538 1.00 96.31 260 ASP A C 1
ATOM 2195 O O . ASP A 1 260 ? 5.596 -0.370 28.065 1.00 96.31 260 ASP A O 1
ATOM 2199 N N . LEU A 1 261 ? 5.729 1.855 27.791 1.00 95.69 261 LEU A N 1
ATOM 2200 C CA . LEU A 1 261 ? 5.392 1.821 26.368 1.00 95.69 261 LEU A CA 1
ATOM 2201 C C . LEU A 1 261 ? 6.496 1.136 25.552 1.00 95.69 261 LEU A C 1
ATOM 2203 O O . LEU A 1 261 ? 6.178 0.292 24.714 1.00 95.69 261 LEU A O 1
ATOM 2207 N N . ARG A 1 262 ? 7.772 1.462 25.810 1.00 93.69 262 ARG A N 1
ATOM 2208 C CA . ARG A 1 262 ? 8.936 0.869 25.123 1.00 93.69 262 ARG A CA 1
ATOM 2209 C C . ARG A 1 262 ? 9.067 -0.631 25.374 1.00 93.69 262 ARG A C 1
ATOM 2211 O O . ARG A 1 262 ? 9.361 -1.370 24.446 1.00 93.69 262 ARG A O 1
ATOM 2218 N N . GLN A 1 263 ? 8.805 -1.088 26.596 1.00 94.38 263 GLN A N 1
ATOM 2219 C CA . GLN A 1 263 ? 8.806 -2.516 26.933 1.00 94.38 263 GLN A CA 1
ATOM 2220 C C . GLN A 1 263 ? 7.699 -3.300 26.214 1.00 94.38 263 GLN A C 1
ATOM 2222 O O . GLN A 1 263 ? 7.764 -4.523 26.159 1.00 94.38 263 GLN A O 1
ATOM 2227 N N . SER A 1 264 ? 6.701 -2.604 25.662 1.00 94.75 264 SER A N 1
ATOM 2228 C CA 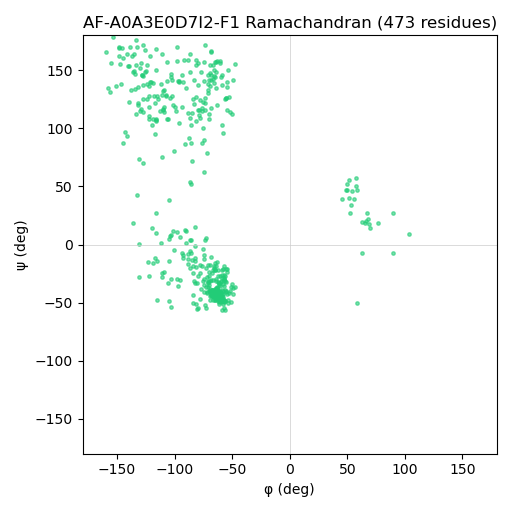. SER A 1 264 ? 5.617 -3.179 24.863 1.00 94.75 264 SER A CA 1
ATOM 2229 C C . SER A 1 264 ? 5.802 -2.993 23.349 1.00 94.75 264 SER A C 1
ATOM 2231 O O . SER A 1 264 ? 4.845 -3.169 22.597 1.00 94.75 264 SER A O 1
ATOM 2233 N N . ASP A 1 265 ? 6.979 -2.566 22.885 1.00 96.69 265 ASP A N 1
ATOM 2234 C CA . ASP A 1 265 ? 7.273 -2.368 21.463 1.00 96.69 265 ASP A CA 1
ATOM 2235 C C . ASP A 1 265 ? 8.181 -3.494 20.954 1.00 96.69 265 ASP A C 1
ATOM 2237 O O . ASP A 1 265 ? 9.357 -3.568 21.308 1.00 96.69 265 ASP A O 1
ATOM 2241 N N . HIS A 1 266 ? 7.630 -4.400 20.145 1.00 97.44 266 HIS A N 1
ATOM 2242 C CA . HIS A 1 266 ? 8.333 -5.594 19.673 1.00 97.44 266 HIS A CA 1
ATOM 2243 C C . HIS A 1 266 ? 8.479 -5.555 18.146 1.00 97.44 266 HIS A C 1
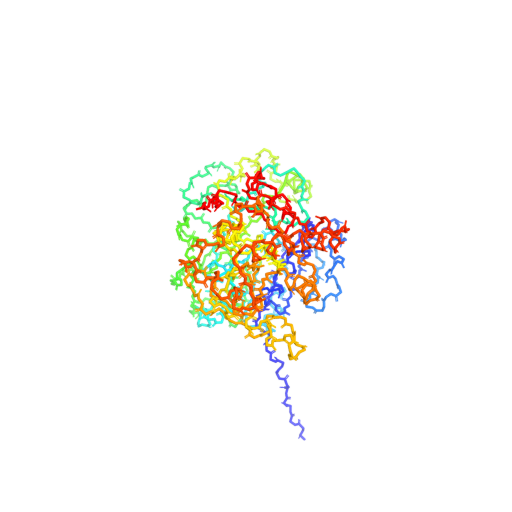ATOM 2245 O O . HIS A 1 266 ? 7.577 -5.949 17.405 1.00 97.44 266 HIS A O 1
ATOM 2251 N N . ALA A 1 267 ? 9.627 -5.061 17.673 1.00 97.50 267 ALA A N 1
ATOM 2252 C CA . ALA A 1 267 ? 9.994 -5.017 16.257 1.00 97.50 267 ALA A CA 1
ATOM 2253 C C . ALA A 1 267 ? 10.634 -6.345 15.829 1.00 97.50 267 ALA A C 1
ATOM 2255 O O . ALA A 1 267 ? 11.849 -6.505 15.899 1.00 97.50 267 ALA A O 1
ATOM 2256 N N . GLU A 1 268 ? 9.821 -7.319 15.425 1.00 98.00 268 GLU A N 1
ATOM 2257 C CA . GLU A 1 268 ? 10.307 -8.692 15.219 1.00 98.00 268 GLU A CA 1
ATOM 2258 C C . GLU A 1 268 ? 10.075 -9.227 13.810 1.00 98.00 268 GLU A C 1
ATOM 2260 O O . GLU A 1 268 ? 10.821 -10.094 13.361 1.00 98.00 268 GLU A O 1
ATOM 2265 N N . VAL A 1 269 ? 9.045 -8.731 13.123 1.00 97.75 269 VAL A N 1
ATOM 2266 C CA . VAL A 1 269 ? 8.722 -9.104 11.744 1.00 97.75 269 VAL A CA 1
ATOM 2267 C C . VAL A 1 269 ? 8.713 -7.852 10.881 1.00 97.75 269 VAL A C 1
ATOM 2269 O O . VAL A 1 269 ? 8.021 -6.883 11.203 1.00 97.75 269 VAL A O 1
ATOM 2272 N N . PHE A 1 270 ? 9.459 -7.897 9.780 1.00 96.50 270 PHE A N 1
ATOM 2273 C CA . PHE A 1 270 ? 9.365 -6.922 8.701 1.00 96.50 270 PHE A CA 1
ATOM 2274 C C . PHE A 1 270 ? 8.091 -7.188 7.881 1.00 96.50 270 PHE A C 1
ATOM 2276 O O . PHE A 1 270 ? 7.881 -8.290 7.376 1.00 96.50 270 PHE A O 1
ATOM 2283 N N . ASP A 1 271 ? 7.220 -6.190 7.772 1.00 96.25 271 ASP A N 1
ATOM 2284 C CA . ASP A 1 271 ? 5.934 -6.247 7.076 1.00 96.25 271 ASP A CA 1
ATOM 2285 C C . ASP A 1 271 ? 5.637 -4.893 6.407 1.00 96.25 271 ASP A C 1
ATOM 2287 O O . ASP A 1 271 ? 4.968 -4.014 6.954 1.00 96.25 271 ASP A O 1
ATOM 2291 N N . ASN A 1 272 ? 6.133 -4.726 5.182 1.00 95.31 272 ASN A N 1
ATOM 2292 C CA . ASN A 1 272 ? 5.922 -3.538 4.350 1.00 95.31 272 ASN A CA 1
ATOM 2293 C C . ASN A 1 272 ? 4.582 -3.546 3.584 1.00 95.31 272 ASN A C 1
ATOM 2295 O O . ASN A 1 272 ? 4.384 -2.745 2.669 1.00 95.31 272 ASN A O 1
ATOM 2299 N N . HIS A 1 273 ? 3.632 -4.420 3.947 1.00 95.25 273 HIS A N 1
ATOM 2300 C CA . HIS A 1 273 ? 2.361 -4.581 3.226 1.00 95.25 273 HIS A CA 1
ATOM 2301 C C . HIS A 1 273 ? 1.594 -3.264 3.077 1.00 95.25 273 HIS A C 1
ATOM 2303 O O . HIS A 1 273 ? 1.064 -2.975 2.005 1.00 95.25 273 HIS A O 1
ATOM 2309 N N . MET A 1 274 ? 1.537 -2.457 4.142 1.00 94.81 274 MET A N 1
ATOM 2310 C CA . MET A 1 274 ? 0.828 -1.174 4.113 1.00 94.81 274 MET A CA 1
ATOM 2311 C C . MET A 1 274 ? 1.562 -0.116 3.292 1.00 94.81 274 MET A C 1
ATOM 2313 O O . MET A 1 274 ? 0.895 0.613 2.563 1.00 94.81 274 MET A O 1
ATOM 2317 N N . SER A 1 275 ? 2.900 -0.086 3.332 1.00 93.88 275 SER A N 1
ATOM 2318 C CA . SER A 1 275 ? 3.722 0.784 2.475 1.00 93.88 275 SER A CA 1
ATOM 2319 C C . SER A 1 275 ? 3.390 0.530 0.999 1.00 93.88 275 SER A C 1
ATOM 2321 O O . SER A 1 275 ? 3.014 1.446 0.268 1.00 93.88 275 SER A O 1
ATOM 2323 N N . ILE A 1 276 ? 3.367 -0.744 0.593 1.00 92.75 276 ILE A N 1
ATOM 2324 C CA . ILE A 1 276 ? 3.087 -1.144 -0.792 1.00 92.75 276 ILE A CA 1
ATOM 2325 C C . ILE A 1 276 ? 1.636 -0.885 -1.195 1.00 92.75 276 ILE A C 1
ATOM 2327 O O . ILE A 1 276 ? 1.390 -0.335 -2.266 1.00 92.75 276 ILE A O 1
ATOM 2331 N N . LYS A 1 277 ? 0.662 -1.290 -0.372 1.00 91.62 277 LYS A N 1
ATOM 2332 C CA . LYS A 1 277 ? -0.765 -1.171 -0.715 1.00 91.62 277 LYS A CA 1
ATOM 2333 C C . LYS A 1 277 ? -1.237 0.284 -0.725 1.00 91.62 277 LYS A C 1
ATOM 2335 O O . LYS A 1 277 ? -2.099 0.662 -1.529 1.00 91.62 277 LYS A O 1
ATOM 2340 N N . ASN A 1 278 ? -0.699 1.116 0.166 1.00 88.62 278 ASN A N 1
ATOM 2341 C CA . ASN A 1 278 ? -1.093 2.517 0.245 1.00 88.62 278 ASN A CA 1
ATOM 2342 C C . ASN A 1 278 ? -0.575 3.316 -0.963 1.00 88.62 278 ASN A C 1
ATOM 2344 O O . ASN A 1 278 ? -1.278 4.202 -1.452 1.00 88.62 278 ASN A O 1
ATOM 2348 N N . ASN A 1 279 ? 0.575 2.942 -1.530 1.00 87.44 279 ASN A N 1
ATOM 2349 C CA . ASN A 1 279 ? 1.202 3.684 -2.617 1.00 87.44 279 ASN A CA 1
ATOM 2350 C C . ASN A 1 279 ? 0.760 3.221 -4.023 1.00 87.44 279 ASN A C 1
ATOM 2352 O O . ASN A 1 279 ? 0.687 2.033 -4.330 1.00 87.44 279 ASN A O 1
ATOM 2356 N N . THR A 1 280 ? 0.459 4.176 -4.905 1.00 84.94 280 THR A N 1
ATOM 2357 C CA . THR A 1 280 ? 0.059 3.932 -6.305 1.00 84.94 280 THR A CA 1
ATOM 2358 C C . THR A 1 280 ? 1.089 4.405 -7.328 1.00 84.94 280 THR A C 1
ATOM 2360 O O . THR A 1 280 ? 0.817 4.331 -8.530 1.00 84.94 280 THR A O 1
ATOM 2363 N N . ARG A 1 281 ? 2.234 4.944 -6.889 1.00 92.75 281 ARG A N 1
ATOM 2364 C CA . ARG A 1 281 ? 3.295 5.389 -7.798 1.00 92.75 281 ARG A CA 1
ATOM 2365 C C . ARG A 1 281 ? 3.792 4.225 -8.641 1.00 92.75 281 ARG A C 1
ATOM 2367 O O . ARG A 1 281 ? 3.870 3.088 -8.176 1.00 92.75 281 ARG A O 1
ATOM 2374 N N . LYS A 1 282 ? 4.124 4.528 -9.893 1.00 97.12 282 LYS A N 1
ATOM 2375 C CA . LYS A 1 282 ? 4.694 3.549 -10.814 1.00 97.12 282 LYS A CA 1
ATOM 2376 C C . LYS A 1 282 ? 6.215 3.625 -10.773 1.00 97.12 282 LYS A C 1
ATOM 2378 O O . LYS A 1 282 ? 6.776 4.706 -10.604 1.00 97.12 282 LYS A O 1
ATOM 2383 N N . ILE A 1 283 ? 6.860 2.481 -10.942 1.00 98.38 283 ILE A N 1
ATOM 2384 C CA . ILE A 1 283 ? 8.307 2.333 -11.065 1.00 98.38 283 ILE A CA 1
ATOM 2385 C C . ILE A 1 283 ? 8.585 1.766 -12.455 1.00 98.38 283 ILE A C 1
ATOM 2387 O O . ILE A 1 283 ? 8.113 0.684 -12.813 1.00 98.38 283 ILE A O 1
ATOM 2391 N N . PHE A 1 284 ? 9.364 2.497 -13.239 1.00 98.56 284 PHE A N 1
ATOM 2392 C CA . PHE A 1 284 ? 9.778 2.099 -14.574 1.00 98.56 284 PHE A CA 1
ATOM 2393 C C . PHE A 1 284 ? 11.262 1.762 -14.576 1.00 98.56 284 PHE A C 1
ATOM 2395 O O . PHE A 1 284 ? 12.110 2.631 -14.385 1.00 98.56 284 PHE A O 1
ATOM 2402 N N . ILE A 1 285 ? 11.576 0.493 -14.821 1.00 98.25 285 ILE A N 1
ATOM 2403 C CA . ILE A 1 285 ? 12.941 0.037 -15.072 1.00 98.25 285 ILE A CA 1
ATOM 2404 C C . ILE A 1 285 ? 13.195 0.227 -16.569 1.00 98.25 285 ILE A C 1
ATOM 2406 O O . ILE A 1 285 ? 12.675 -0.528 -17.395 1.00 98.25 285 ILE A O 1
ATOM 2410 N N . ILE A 1 286 ? 13.934 1.286 -16.908 1.00 97.50 286 ILE A N 1
ATOM 2411 C CA . ILE A 1 286 ? 14.081 1.794 -18.282 1.00 97.50 286 ILE A CA 1
ATOM 2412 C C . ILE A 1 286 ? 15.429 1.476 -18.932 1.00 97.50 286 ILE A C 1
ATOM 2414 O O . ILE A 1 286 ? 15.698 1.929 -20.045 1.00 97.50 286 ILE A O 1
ATOM 2418 N N . GLY A 1 287 ? 16.285 0.705 -18.261 1.00 94.38 287 GLY A N 1
ATOM 2419 C CA . GLY A 1 287 ? 17.504 0.195 -18.874 1.00 94.38 287 GLY A CA 1
ATOM 2420 C C . GLY A 1 287 ? 17.227 -0.832 -19.966 1.00 94.38 287 GLY A C 1
ATOM 2421 O O . GLY A 1 287 ? 16.123 -1.364 -20.113 1.00 94.38 287 GLY A O 1
ATOM 2422 N N . PHE A 1 288 ? 18.266 -1.110 -20.746 1.00 91.44 288 PHE A N 1
ATOM 2423 C CA . PHE A 1 288 ? 18.200 -2.075 -21.834 1.00 91.44 288 PHE A CA 1
ATOM 2424 C C . PHE A 1 288 ? 17.908 -3.489 -21.318 1.00 91.44 288 PHE A C 1
ATOM 2426 O O . PHE A 1 288 ? 18.205 -3.852 -20.170 1.00 91.44 288 PHE A O 1
ATOM 2433 N N . ASN A 1 289 ? 17.379 -4.329 -22.208 1.00 91.00 289 ASN A N 1
ATOM 2434 C CA . ASN A 1 289 ? 17.331 -5.762 -21.969 1.00 91.00 289 ASN A CA 1
ATOM 2435 C C . ASN A 1 289 ? 18.742 -6.281 -21.633 1.00 91.00 289 ASN A C 1
ATOM 2437 O O . ASN A 1 289 ? 19.742 -5.746 -22.110 1.00 91.00 289 ASN A O 1
ATOM 2441 N N . ARG A 1 290 ? 18.841 -7.346 -20.828 1.00 92.25 290 ARG A N 1
ATOM 2442 C CA . ARG A 1 290 ? 20.132 -7.943 -20.400 1.00 92.25 290 ARG A CA 1
ATOM 2443 C C . ARG A 1 290 ? 20.978 -7.095 -19.433 1.00 92.25 290 ARG A C 1
ATOM 2445 O O . ARG A 1 290 ? 22.128 -7.452 -19.171 1.00 92.25 290 ARG A O 1
ATOM 2452 N N . CYS A 1 291 ? 20.403 -6.057 -18.828 1.00 93.19 291 CYS A N 1
ATOM 2453 C CA . CYS A 1 291 ? 21.030 -5.253 -17.769 1.00 93.19 291 CYS A CA 1
ATOM 2454 C C . CYS A 1 291 ? 20.468 -5.570 -16.372 1.00 93.19 291 CYS A C 1
ATOM 2456 O O . CYS A 1 291 ? 20.239 -4.665 -15.583 1.00 93.19 291 CYS A O 1
ATOM 2458 N N . GLY A 1 292 ? 20.171 -6.837 -16.061 1.00 92.62 292 GLY A N 1
ATOM 2459 C CA . GLY A 1 292 ? 19.636 -7.211 -14.739 1.00 92.62 292 GLY A CA 1
ATOM 2460 C C . GLY A 1 292 ? 18.151 -6.880 -14.526 1.00 92.62 292 GLY A C 1
ATOM 2461 O O . GLY A 1 292 ? 17.679 -6.881 -13.391 1.00 92.62 292 GLY A O 1
ATOM 2462 N N . THR A 1 293 ? 17.391 -6.650 -15.606 1.00 94.25 293 THR A N 1
ATOM 2463 C CA . THR A 1 293 ? 15.938 -6.373 -15.577 1.00 94.25 293 THR A CA 1
ATOM 2464 C C . THR A 1 293 ? 15.158 -7.425 -14.788 1.00 94.25 293 THR A C 1
ATOM 2466 O O . THR A 1 293 ? 14.271 -7.085 -14.009 1.00 94.25 293 THR A O 1
ATOM 2469 N N . ARG A 1 294 ? 15.521 -8.705 -14.937 1.00 94.12 294 ARG A N 1
ATOM 2470 C CA . ARG A 1 294 ? 14.902 -9.822 -14.212 1.00 94.12 294 ARG A CA 1
ATOM 2471 C C . ARG A 1 294 ? 15.225 -9.802 -12.713 1.00 94.12 294 ARG A C 1
ATOM 2473 O O . ARG A 1 294 ? 14.323 -10.014 -11.913 1.00 94.12 294 ARG A O 1
ATOM 2480 N N . SER A 1 295 ? 16.472 -9.533 -12.330 1.00 95.56 295 SER A N 1
ATOM 2481 C CA . SER A 1 295 ? 16.879 -9.444 -10.917 1.00 95.56 295 SER A CA 1
ATOM 2482 C C . SER A 1 295 ? 16.114 -8.332 -10.195 1.00 95.56 295 SER A C 1
ATOM 2484 O O . SER A 1 295 ? 15.576 -8.546 -9.112 1.00 95.56 295 SER A O 1
ATOM 2486 N N . LEU A 1 296 ? 15.982 -7.167 -10.839 1.00 96.88 296 LEU A N 1
ATOM 2487 C CA . LEU A 1 296 ? 15.178 -6.061 -10.318 1.00 96.88 296 LEU A CA 1
ATOM 2488 C C . LEU A 1 296 ? 13.685 -6.411 -10.263 1.00 96.88 296 LEU A C 1
ATOM 2490 O O . LEU A 1 296 ? 13.044 -6.143 -9.253 1.00 96.88 296 LEU A O 1
ATOM 2494 N N . HIS A 1 297 ? 13.132 -7.061 -11.292 1.00 96.50 297 HIS A N 1
ATOM 2495 C CA . HIS A 1 297 ? 11.738 -7.527 -11.275 1.00 96.50 297 HIS A CA 1
ATOM 2496 C C . HIS A 1 297 ? 11.427 -8.387 -10.045 1.00 96.50 297 HIS A C 1
ATOM 2498 O O . HIS A 1 297 ? 10.435 -8.135 -9.365 1.00 96.50 297 HIS A O 1
ATOM 2504 N N . TYR A 1 298 ? 12.280 -9.366 -9.725 1.00 96.25 298 TYR A N 1
ATOM 2505 C CA . TYR A 1 298 ? 12.056 -10.223 -8.558 1.00 96.25 298 TYR A CA 1
ATOM 2506 C C . TYR A 1 298 ? 12.276 -9.501 -7.226 1.00 96.25 298 TYR A C 1
ATOM 2508 O O . TYR A 1 298 ? 11.511 -9.759 -6.304 1.00 96.25 298 TYR A O 1
ATOM 2516 N N . LEU A 1 299 ? 13.197 -8.533 -7.128 1.00 96.88 299 LEU A N 1
ATOM 2517 C CA . LEU A 1 299 ? 13.290 -7.683 -5.933 1.00 96.88 299 LEU A CA 1
ATOM 2518 C C . LEU A 1 299 ? 11.937 -7.034 -5.607 1.00 96.88 299 LEU A C 1
ATOM 2520 O O . LEU A 1 299 ? 11.464 -7.113 -4.474 1.00 96.88 299 LEU A O 1
ATOM 2524 N N . PHE A 1 300 ? 11.298 -6.410 -6.598 1.00 97.19 300 PHE A N 1
ATOM 2525 C CA . PHE A 1 300 ? 10.013 -5.747 -6.388 1.00 97.19 300 PHE A CA 1
ATOM 2526 C C . PHE A 1 300 ? 8.868 -6.744 -6.180 1.00 97.19 300 PHE A C 1
ATOM 2528 O O . PHE A 1 300 ? 8.029 -6.552 -5.296 1.00 97.19 300 PHE A O 1
ATOM 2535 N N . LYS A 1 301 ? 8.839 -7.828 -6.963 1.00 95.19 301 LYS A N 1
ATOM 2536 C CA . LYS A 1 301 ? 7.775 -8.833 -6.893 1.00 95.19 301 LYS A CA 1
ATOM 2537 C C . LYS A 1 301 ? 7.758 -9.564 -5.551 1.00 95.19 301 LYS A C 1
ATOM 2539 O O . LYS A 1 301 ? 6.684 -9.713 -4.974 1.00 95.19 301 LYS A O 1
ATOM 2544 N N . GLU A 1 302 ? 8.916 -9.976 -5.038 1.00 94.88 302 GLU A N 1
ATOM 2545 C CA . GLU A 1 302 ? 9.019 -10.681 -3.750 1.00 94.88 302 GLU A CA 1
ATOM 2546 C C . GLU A 1 302 ? 8.758 -9.748 -2.559 1.00 94.88 302 GLU A C 1
ATOM 2548 O O . GLU A 1 302 ? 8.172 -10.168 -1.564 1.00 94.88 302 GLU A O 1
ATOM 2553 N N . ASN A 1 303 ? 9.045 -8.447 -2.703 1.00 94.81 303 ASN A N 1
ATOM 2554 C CA . ASN A 1 303 ? 8.551 -7.434 -1.767 1.00 94.81 303 ASN A CA 1
ATOM 2555 C C . ASN A 1 303 ? 7.017 -7.315 -1.777 1.00 94.81 303 ASN A C 1
ATOM 2557 O O . ASN A 1 303 ? 6.433 -6.830 -0.817 1.00 94.81 303 ASN A O 1
ATOM 2561 N N . GLY A 1 304 ? 6.340 -7.796 -2.821 1.00 92.81 304 GLY A N 1
ATOM 2562 C CA . GLY A 1 304 ? 4.883 -7.833 -2.920 1.00 92.81 304 GLY A CA 1
ATOM 2563 C C . GLY A 1 304 ? 4.278 -6.764 -3.824 1.00 92.81 304 GLY A C 1
ATOM 2564 O O . GLY A 1 304 ? 3.052 -6.639 -3.836 1.00 92.81 304 GLY A O 1
ATOM 2565 N N . LEU A 1 305 ? 5.093 -6.019 -4.580 1.00 95.00 305 LEU A N 1
ATOM 2566 C CA . LEU A 1 305 ? 4.596 -5.081 -5.583 1.00 95.00 305 LEU A CA 1
ATOM 2567 C C . LEU A 1 305 ? 4.006 -5.840 -6.779 1.00 95.00 305 LEU A C 1
ATOM 2569 O O . LEU A 1 305 ? 4.503 -6.892 -7.194 1.00 95.00 305 LEU A O 1
ATOM 2573 N N . SER A 1 306 ? 2.958 -5.282 -7.386 1.00 94.62 306 SER A N 1
ATOM 2574 C CA . SER A 1 306 ? 2.416 -5.829 -8.637 1.00 94.62 306 SER A CA 1
ATOM 2575 C C . SER A 1 306 ? 3.357 -5.503 -9.803 1.00 94.62 306 SER A C 1
ATOM 2577 O O . SER A 1 306 ? 3.551 -4.330 -10.116 1.00 94.62 306 SER A O 1
ATOM 2579 N N . CYS A 1 307 ? 3.954 -6.515 -10.439 1.00 96.75 307 CYS A N 1
ATOM 2580 C CA . CYS A 1 307 ? 5.045 -6.326 -11.403 1.00 96.75 307 CYS A CA 1
ATOM 2581 C C . CYS A 1 307 ? 4.746 -6.950 -12.775 1.00 96.75 307 CYS A C 1
ATOM 2583 O O . CYS A 1 307 ? 4.279 -8.092 -12.852 1.00 96.75 307 CYS A O 1
ATOM 2585 N N . ILE A 1 308 ? 5.087 -6.228 -13.848 1.00 97.75 308 ILE A N 1
ATOM 2586 C CA . ILE A 1 308 ? 5.051 -6.688 -15.243 1.00 97.75 308 ILE A CA 1
ATOM 2587 C C . ILE A 1 308 ? 6.468 -6.663 -15.832 1.00 97.75 308 ILE A C 1
ATOM 2589 O O . ILE A 1 308 ? 7.154 -5.643 -15.805 1.00 97.75 308 ILE A O 1
ATOM 2593 N N . HIS A 1 309 ? 6.896 -7.778 -16.407 1.00 97.06 309 HIS A N 1
ATOM 2594 C CA . HIS A 1 309 ? 8.209 -7.973 -17.010 1.00 97.06 309 HIS A CA 1
ATOM 2595 C C . HIS A 1 309 ? 8.063 -8.638 -18.372 1.00 97.06 309 HIS A C 1
ATOM 2597 O O . HIS A 1 309 ? 7.665 -9.806 -18.421 1.00 97.06 309 HIS A O 1
ATOM 2603 N N . TRP A 1 310 ? 8.387 -7.903 -19.448 1.00 95.00 310 TRP A N 1
ATOM 2604 C CA . TRP A 1 310 ? 8.304 -8.289 -20.872 1.00 95.00 310 TRP A CA 1
ATOM 2605 C C . TRP A 1 310 ? 6.914 -8.710 -21.386 1.00 95.00 310 TRP A C 1
ATOM 2607 O O . TRP A 1 310 ? 6.430 -8.202 -22.396 1.00 95.00 310 TRP A O 1
ATOM 2617 N N . ASP A 1 311 ? 6.258 -9.621 -20.671 1.00 95.12 311 ASP A N 1
ATOM 2618 C CA . ASP A 1 311 ? 4.927 -10.168 -20.915 1.00 95.12 311 ASP A CA 1
ATOM 2619 C C . ASP A 1 311 ? 4.782 -10.779 -22.312 1.00 95.12 311 ASP A C 1
ATOM 2621 O O . ASP A 1 311 ? 3.759 -10.632 -22.967 1.00 95.12 311 ASP A O 1
ATOM 2625 N N . SER A 1 312 ? 5.820 -11.473 -22.789 1.00 92.38 312 SER A N 1
ATOM 2626 C CA . SER A 1 312 ? 5.796 -12.179 -24.078 1.00 92.38 312 SER A CA 1
ATOM 2627 C C . SER A 1 312 ? 5.498 -11.257 -25.269 1.00 92.38 312 SER A C 1
ATOM 2629 O O . SER A 1 312 ? 4.635 -11.543 -26.100 1.00 92.38 312 SER A O 1
ATOM 2631 N N . ASP A 1 313 ? 6.193 -10.117 -25.318 1.00 93.50 313 ASP A N 1
ATOM 2632 C CA . ASP A 1 313 ? 6.002 -8.987 -26.242 1.00 93.50 313 ASP A CA 1
ATOM 2633 C C . ASP A 1 313 ? 4.635 -8.282 -26.135 1.00 93.50 313 ASP A C 1
ATOM 2635 O O . ASP A 1 313 ? 4.431 -7.240 -26.766 1.00 93.50 313 ASP A O 1
ATOM 2639 N N . ASN A 1 314 ? 3.682 -8.808 -25.354 1.00 95.81 314 ASN A N 1
ATOM 2640 C CA . ASN A 1 314 ? 2.345 -8.230 -25.206 1.00 95.81 314 ASN A CA 1
ATOM 2641 C C . ASN A 1 314 ? 2.404 -6.818 -24.618 1.00 95.81 314 ASN A C 1
ATOM 2643 O O . ASN A 1 314 ? 1.635 -5.951 -25.038 1.00 95.81 314 ASN A O 1
ATOM 2647 N N . LEU A 1 315 ? 3.358 -6.567 -23.715 1.00 96.69 315 LEU A N 1
ATOM 2648 C CA . LEU A 1 315 ? 3.565 -5.253 -23.116 1.00 96.69 315 LEU A CA 1
ATOM 2649 C C . LEU A 1 315 ? 3.858 -4.204 -24.194 1.00 96.69 315 LEU A C 1
ATOM 2651 O O . LEU A 1 315 ? 3.117 -3.233 -24.333 1.00 96.69 315 LEU A O 1
ATOM 2655 N N . VAL A 1 316 ? 4.886 -4.434 -25.014 1.00 97.12 316 VAL A N 1
ATOM 2656 C CA . VAL A 1 316 ? 5.269 -3.510 -26.091 1.00 97.12 316 VAL A CA 1
ATOM 2657 C C . VAL A 1 316 ? 4.175 -3.407 -27.154 1.00 97.12 316 VAL A C 1
ATOM 2659 O O . VAL A 1 316 ? 3.820 -2.302 -27.560 1.00 97.12 316 VAL A O 1
ATOM 2662 N N . LYS A 1 317 ? 3.570 -4.530 -27.563 1.00 96.62 317 LYS A N 1
ATOM 2663 C CA . LYS A 1 317 ? 2.460 -4.534 -28.534 1.00 96.62 317 LYS A CA 1
ATOM 2664 C C . LYS A 1 317 ? 1.274 -3.693 -28.050 1.00 96.62 317 LYS A C 1
ATOM 2666 O O . LYS A 1 317 ? 0.676 -2.963 -28.844 1.00 96.62 317 LYS A O 1
ATOM 2671 N N . THR A 1 318 ? 0.957 -3.757 -26.758 1.00 97.31 318 THR A N 1
ATOM 2672 C CA . THR A 1 318 ? -0.096 -2.949 -26.128 1.00 97.31 318 THR A CA 1
ATOM 2673 C C . THR A 1 318 ? 0.263 -1.467 -26.134 1.00 97.31 318 THR A C 1
ATOM 2675 O O . THR A 1 318 ? -0.550 -0.650 -26.569 1.00 97.31 318 THR A O 1
ATOM 2678 N N . ILE A 1 319 ? 1.489 -1.120 -25.729 1.00 97.75 319 ILE A N 1
ATOM 2679 C CA . ILE A 1 319 ? 1.982 0.265 -25.731 1.00 97.75 319 ILE A CA 1
ATOM 2680 C C . ILE A 1 319 ? 1.913 0.857 -27.142 1.00 97.75 319 ILE A C 1
ATOM 2682 O O . ILE A 1 319 ? 1.306 1.908 -27.333 1.00 97.75 319 ILE A O 1
ATOM 2686 N N . GLU A 1 320 ? 2.454 0.163 -28.143 1.00 97.88 320 GLU A N 1
ATOM 2687 C CA . GLU A 1 320 ? 2.457 0.604 -29.543 1.00 97.88 320 GLU A CA 1
ATOM 2688 C C . GLU A 1 320 ? 1.041 0.817 -30.088 1.00 97.88 320 GLU A C 1
ATOM 2690 O O . GLU A 1 320 ? 0.744 1.847 -30.701 1.00 97.88 320 GLU A O 1
ATOM 2695 N N . LYS A 1 321 ? 0.136 -0.136 -29.836 1.00 97.62 321 LYS A N 1
ATOM 2696 C CA . LYS A 1 321 ? -1.276 -0.023 -30.220 1.00 97.62 321 LYS A CA 1
ATOM 2697 C C . LYS A 1 321 ? -1.929 1.202 -29.578 1.00 97.62 321 LYS A C 1
ATOM 2699 O O . LYS A 1 321 ? -2.658 1.930 -30.250 1.00 97.62 321 LYS A O 1
ATOM 2704 N N . ASN A 1 322 ? -1.673 1.432 -28.293 1.00 98.19 322 ASN A N 1
ATOM 2705 C CA . ASN A 1 322 ? -2.274 2.528 -27.545 1.00 98.19 322 ASN A CA 1
ATOM 2706 C C . ASN A 1 322 ? -1.713 3.893 -27.951 1.00 98.19 322 ASN A C 1
ATOM 2708 O O . ASN A 1 322 ? -2.495 4.825 -28.124 1.00 98.19 322 ASN A O 1
ATOM 2712 N N . ILE A 1 323 ? -0.402 4.003 -28.184 1.00 96.88 323 ILE A N 1
ATOM 2713 C CA . ILE A 1 323 ? 0.227 5.225 -28.704 1.00 96.88 323 ILE A CA 1
ATOM 2714 C C . ILE A 1 323 ? -0.389 5.597 -30.055 1.00 96.88 323 ILE A C 1
ATOM 2716 O O . ILE A 1 323 ? -0.834 6.731 -30.225 1.00 96.88 323 ILE A O 1
ATOM 2720 N N . LYS A 1 324 ? -0.501 4.637 -30.984 1.00 97.44 324 LYS A N 1
ATOM 2721 C CA . LYS A 1 324 ? -1.132 4.858 -32.299 1.00 97.44 324 LYS A CA 1
ATOM 2722 C C . LYS A 1 324 ? -2.592 5.302 -32.187 1.00 97.44 324 LYS A C 1
ATOM 2724 O O . LYS A 1 324 ? -3.062 6.071 -33.016 1.00 97.44 324 LYS A O 1
ATOM 2729 N N . ALA A 1 325 ? -3.299 4.839 -31.159 1.00 97.81 325 ALA A N 1
ATOM 2730 C CA . ALA A 1 325 ? -4.685 5.204 -30.887 1.00 97.81 325 ALA A CA 1
ATOM 2731 C C . ALA A 1 325 ? -4.848 6.488 -30.043 1.00 97.81 325 ALA A C 1
ATOM 2733 O O . ALA A 1 325 ? -5.973 6.806 -29.657 1.00 97.81 325 ALA A O 1
ATOM 2734 N N . GLY A 1 326 ? -3.763 7.198 -29.703 1.00 97.12 326 GLY A N 1
ATOM 2735 C CA . GLY A 1 326 ? -3.812 8.398 -28.857 1.00 97.12 326 GLY A CA 1
ATOM 2736 C C . GLY A 1 326 ? -4.211 8.124 -27.400 1.00 97.12 326 GLY A C 1
ATOM 2737 O O . GLY A 1 326 ? -4.700 9.016 -26.711 1.00 97.12 326 GLY A O 1
ATOM 2738 N N . LYS A 1 327 ? -4.038 6.888 -26.924 1.00 98.06 327 LYS A N 1
ATOM 2739 C CA . LYS A 1 327 ? -4.380 6.460 -25.561 1.00 98.06 327 LYS A CA 1
ATOM 2740 C C . LYS A 1 327 ? -3.152 6.460 -24.650 1.00 98.06 327 LYS A C 1
ATOM 2742 O O . LYS A 1 327 ? -2.010 6.604 -25.098 1.00 98.06 327 LYS A O 1
ATOM 2747 N N . LYS A 1 328 ? -3.394 6.282 -23.348 1.00 97.75 328 LYS A N 1
ATOM 2748 C CA . LYS A 1 328 ? -2.323 5.997 -22.387 1.00 97.75 328 LYS A CA 1
ATOM 2749 C C . LYS A 1 328 ? -1.683 4.648 -22.694 1.00 97.75 328 LYS A C 1
ATOM 2751 O O . LYS A 1 328 ? -2.391 3.711 -23.058 1.00 97.75 328 LYS A O 1
ATOM 2756 N N . ALA A 1 329 ? -0.375 4.540 -22.487 1.00 97.25 329 ALA A N 1
ATOM 2757 C CA . ALA A 1 329 ? 0.430 3.381 -22.867 1.00 97.25 329 ALA A CA 1
ATOM 2758 C C . ALA A 1 329 ? -0.144 2.036 -22.378 1.00 97.25 329 ALA A C 1
ATOM 2760 O O . ALA A 1 329 ? -0.118 1.052 -23.113 1.00 97.25 329 ALA A O 1
ATOM 2761 N N . PHE A 1 330 ? -0.736 1.997 -21.182 1.00 97.38 330 PHE A N 1
ATOM 2762 C CA . PHE A 1 330 ? -1.218 0.760 -20.552 1.00 97.38 330 PHE A CA 1
ATOM 2763 C C . PHE A 1 330 ? -2.729 0.570 -20.601 1.00 97.38 330 PHE A C 1
ATOM 2765 O O . PHE A 1 330 ? -3.228 -0.371 -20.002 1.00 97.38 330 PHE A O 1
ATOM 2772 N N . TYR A 1 331 ? -3.449 1.436 -21.313 1.00 97.25 331 TYR A N 1
ATOM 2773 C CA . TYR A 1 331 ? -4.904 1.387 -21.362 1.00 97.25 331 TYR A CA 1
ATOM 2774 C C . TYR A 1 331 ? -5.431 0.011 -21.811 1.00 97.25 331 TYR A C 1
ATOM 2776 O O . TYR A 1 331 ? -5.070 -0.460 -22.897 1.00 97.25 331 TYR A O 1
ATOM 2784 N N . ASN A 1 332 ? -6.313 -0.589 -21.004 1.00 94.88 332 ASN A N 1
ATOM 2785 C CA . ASN A 1 332 ? -6.896 -1.928 -21.162 1.00 94.88 332 ASN A CA 1
ATOM 2786 C C . ASN A 1 332 ? -5.849 -3.044 -21.351 1.00 94.88 332 ASN A C 1
ATOM 2788 O O . ASN A 1 332 ? -6.112 -4.048 -22.020 1.00 94.88 332 ASN A O 1
ATOM 2792 N N . GLY A 1 333 ? -4.644 -2.849 -20.820 1.00 95.81 333 GLY A N 1
ATOM 2793 C CA . GLY A 1 333 ? -3.585 -3.845 -20.855 1.00 95.81 333 GLY A CA 1
ATOM 2794 C C . GLY A 1 333 ? -3.791 -4.894 -19.770 1.00 95.81 333 GLY A C 1
ATOM 2795 O O . GLY A 1 333 ? -4.103 -4.566 -18.628 1.00 95.81 333 GLY A O 1
ATOM 2796 N N . HIS A 1 334 ? -3.585 -6.163 -20.108 1.00 95.56 334 HIS A N 1
ATOM 2797 C CA . HIS A 1 334 ? -3.651 -7.260 -19.149 1.00 95.56 334 HIS A CA 1
ATOM 2798 C C . HIS A 1 334 ? -2.477 -8.201 -19.340 1.00 95.56 334 HIS A C 1
ATOM 2800 O O . HIS A 1 334 ? -2.009 -8.416 -20.459 1.00 95.56 334 HIS A O 1
ATOM 2806 N N . THR A 1 335 ? -2.030 -8.768 -18.225 1.00 94.88 335 THR A N 1
ATOM 2807 C CA . THR A 1 335 ? -0.972 -9.772 -18.220 1.00 94.88 335 THR A CA 1
ATOM 2808 C C . THR A 1 335 ? -1.390 -11.039 -18.945 1.00 94.88 335 THR A C 1
ATOM 2810 O O . THR A 1 335 ? -2.483 -11.561 -18.726 1.00 94.88 335 THR A O 1
ATOM 2813 N N . VAL A 1 336 ? -0.494 -11.547 -19.792 1.00 94.88 336 VAL A N 1
ATOM 2814 C CA . VAL A 1 336 ? -0.671 -12.834 -20.485 1.00 94.88 336 VAL A CA 1
ATOM 2815 C C . VAL A 1 336 ? 0.302 -13.897 -19.979 1.00 94.88 336 VAL A C 1
ATOM 2817 O O . VAL A 1 336 ? -0.023 -15.081 -19.988 1.00 94.88 336 VAL A O 1
ATOM 2820 N N . ASN A 1 337 ? 1.477 -13.496 -19.485 1.00 92.88 337 ASN A N 1
ATOM 2821 C CA . ASN A 1 337 ? 2.482 -14.400 -18.934 1.00 92.88 337 ASN A CA 1
ATOM 2822 C C . ASN A 1 337 ? 2.439 -14.410 -17.398 1.00 92.88 337 ASN A C 1
ATOM 2824 O O . ASN A 1 337 ? 3.260 -13.787 -16.717 1.00 92.88 337 ASN A O 1
ATOM 2828 N N . SER A 1 338 ? 1.496 -15.168 -16.842 1.00 89.44 338 SER A N 1
ATOM 2829 C CA . SER A 1 338 ? 1.304 -15.297 -15.390 1.00 89.44 338 SER A CA 1
ATOM 2830 C C . SER A 1 338 ? 2.431 -16.043 -14.661 1.00 89.44 338 SER A C 1
ATOM 2832 O O . SER A 1 338 ? 2.471 -16.028 -13.434 1.00 89.44 338 SER A O 1
ATOM 2834 N N . ASN A 1 339 ? 3.360 -16.689 -15.378 1.00 90.75 339 ASN A N 1
ATOM 2835 C CA . ASN A 1 339 ? 4.482 -17.398 -14.751 1.00 90.75 339 ASN A CA 1
ATOM 2836 C C . ASN A 1 339 ? 5.498 -16.422 -14.146 1.00 90.75 339 ASN A C 1
ATOM 2838 O O . ASN A 1 339 ? 6.083 -16.684 -13.095 1.00 90.75 339 ASN A O 1
ATOM 2842 N N . VAL A 1 340 ? 5.715 -15.285 -14.811 1.00 91.25 340 VAL A N 1
ATOM 2843 C CA . VAL A 1 340 ? 6.684 -14.269 -14.377 1.00 91.25 340 VAL A CA 1
ATOM 2844 C C . VAL A 1 340 ? 5.981 -13.055 -13.775 1.00 91.25 340 VAL A C 1
ATOM 2846 O O . VAL A 1 340 ? 6.488 -12.491 -12.802 1.00 91.25 340 VAL A O 1
ATOM 2849 N N . ASN A 1 341 ? 4.790 -12.703 -14.262 1.00 96.06 341 ASN A N 1
ATOM 2850 C CA . ASN A 1 341 ? 4.107 -11.457 -13.914 1.00 96.06 341 ASN A CA 1
ATOM 2851 C C . ASN A 1 341 ? 3.053 -11.628 -12.820 1.00 96.06 341 ASN A C 1
ATOM 2853 O O . ASN A 1 341 ? 2.546 -12.725 -12.581 1.00 96.06 341 ASN A O 1
ATOM 2857 N N . SER A 1 342 ? 2.728 -10.529 -12.141 1.00 94.19 342 SER A N 1
ATOM 2858 C CA . SER A 1 342 ? 1.560 -10.470 -11.262 1.00 94.19 342 SER A CA 1
ATOM 2859 C C . SER A 1 342 ? 0.285 -10.525 -12.100 1.00 94.19 342 SER A C 1
ATOM 2861 O O . SER A 1 342 ? 0.190 -9.843 -13.114 1.00 94.19 342 SER A O 1
ATOM 2863 N N . TYR A 1 343 ? -0.709 -11.307 -11.680 1.00 91.38 343 TYR A N 1
ATOM 2864 C CA . TYR A 1 343 ? -1.988 -11.381 -12.387 1.00 91.38 343 TYR A CA 1
ATOM 2865 C C . TYR A 1 343 ? -2.836 -10.135 -12.102 1.00 91.38 343 TYR A C 1
ATOM 2867 O O . TYR A 1 343 ? -3.614 -10.092 -11.148 1.00 91.38 343 TYR A O 1
ATOM 2875 N N . CYS A 1 344 ? -2.634 -9.089 -12.899 1.00 91.62 344 CYS A N 1
ATOM 2876 C CA . CYS A 1 344 ? -3.356 -7.824 -12.799 1.00 91.62 344 CYS A CA 1
ATOM 2877 C C . CYS A 1 344 ? -3.517 -7.148 -14.170 1.00 91.62 344 CYS A C 1
ATOM 2879 O O . CYS A 1 344 ? -2.906 -7.558 -15.168 1.00 91.62 344 CYS A O 1
ATOM 2881 N N . SER A 1 345 ? -4.354 -6.105 -14.209 1.00 94.12 345 SER A N 1
ATOM 2882 C CA . SER A 1 345 ? -4.313 -5.126 -15.298 1.00 94.12 345 SER A CA 1
ATOM 2883 C C . SER A 1 345 ? -2.979 -4.376 -15.263 1.00 94.12 345 SER A C 1
ATOM 2885 O O . SER A 1 345 ? -2.310 -4.305 -14.226 1.00 94.12 345 SER A O 1
ATOM 2887 N N . TYR A 1 346 ? -2.568 -3.807 -16.389 1.00 95.94 346 TYR A N 1
ATOM 2888 C CA . TYR A 1 346 ? -1.383 -2.961 -16.409 1.00 95.94 346 TYR A CA 1
ATOM 2889 C C . TYR A 1 346 ? -1.636 -1.645 -15.655 1.00 95.94 346 TYR A C 1
ATOM 2891 O O . TYR A 1 346 ? -0.738 -1.119 -15.006 1.00 95.94 346 TYR A O 1
ATOM 2899 N N . GLU A 1 347 ? -2.857 -1.115 -15.647 1.00 93.19 347 GLU A N 1
ATOM 2900 C CA . GLU A 1 347 ? -3.179 0.074 -14.857 1.00 93.19 347 GLU A CA 1
ATOM 2901 C C . GLU A 1 347 ? -2.973 -0.134 -13.350 1.00 93.19 347 GLU A C 1
ATOM 2903 O O . GLU A 1 347 ? -2.522 0.795 -12.672 1.00 93.19 347 GLU A O 1
ATOM 2908 N N . ASP A 1 348 ? -3.212 -1.346 -12.847 1.00 91.38 348 ASP A N 1
ATOM 2909 C CA . ASP A 1 348 ? -3.027 -1.702 -11.434 1.00 91.38 348 ASP A CA 1
ATOM 2910 C C . ASP A 1 348 ? -1.581 -2.093 -11.089 1.00 91.38 348 ASP A C 1
ATOM 2912 O O . ASP A 1 348 ? -1.192 -2.075 -9.920 1.00 91.38 348 ASP A O 1
ATOM 2916 N N . ALA A 1 349 ? -0.754 -2.431 -12.083 1.00 94.94 349 ALA A N 1
ATOM 2917 C CA . ALA A 1 349 ? 0.636 -2.807 -11.845 1.00 94.94 349 ALA A CA 1
ATOM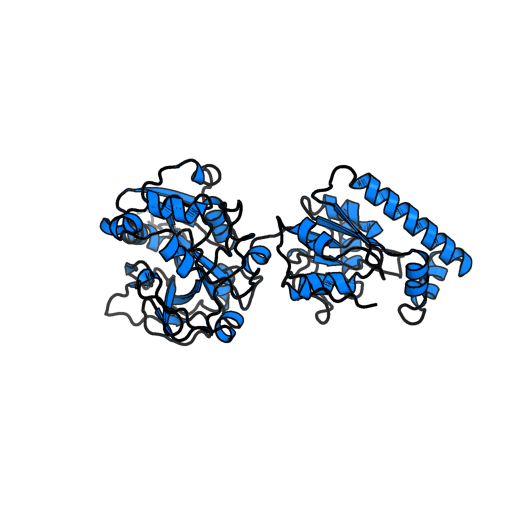 2918 C C . ALA A 1 349 ? 1.479 -1.618 -11.361 1.00 94.94 349 ALA A C 1
ATOM 2920 O O . ALA A 1 349 ? 1.332 -0.492 -11.834 1.00 94.94 349 ALA A O 1
ATOM 2921 N N . GLN A 1 350 ? 2.397 -1.857 -10.431 1.00 96.31 350 GLN A N 1
ATOM 2922 C CA . GLN A 1 350 ? 3.264 -0.839 -9.838 1.00 96.31 350 GLN A CA 1
ATOM 2923 C C . GLN A 1 350 ? 4.631 -0.788 -10.516 1.00 96.31 350 GLN A C 1
ATOM 2925 O O . GLN A 1 350 ? 5.171 0.299 -10.681 1.00 96.31 350 GLN A O 1
ATOM 2930 N N . VAL A 1 351 ? 5.181 -1.926 -10.944 1.00 97.94 351 VAL A N 1
ATOM 2931 C CA . VAL A 1 351 ? 6.529 -1.988 -11.527 1.00 97.94 351 VAL A CA 1
ATOM 2932 C C . VAL A 1 351 ? 6.487 -2.564 -12.928 1.00 97.94 351 VAL A C 1
ATOM 2934 O O . VAL A 1 351 ? 5.833 -3.577 -13.171 1.00 97.94 351 VAL A O 1
ATOM 2937 N N . PHE A 1 352 ? 7.223 -1.938 -13.838 1.00 98.38 352 PHE A N 1
ATOM 2938 C CA . PHE A 1 352 ? 7.385 -2.417 -15.201 1.00 98.38 352 PHE A CA 1
ATOM 2939 C C . PHE A 1 352 ? 8.857 -2.523 -15.563 1.00 98.38 352 PHE A C 1
ATOM 2941 O O . PHE A 1 352 ? 9.646 -1.621 -15.277 1.00 98.38 352 PHE A O 1
ATOM 2948 N N . SER A 1 353 ? 9.215 -3.617 -16.225 1.00 97.56 353 SER A N 1
ATOM 2949 C CA . SER A 1 353 ? 10.577 -3.880 -16.674 1.00 97.56 353 SER A CA 1
ATOM 2950 C C . SER A 1 353 ? 10.604 -4.613 -18.010 1.00 97.56 353 SER A C 1
ATOM 2952 O O . SER A 1 353 ? 9.632 -5.257 -18.405 1.00 97.56 353 SER A O 1
ATOM 2954 N N . ASP A 1 354 ? 11.752 -4.532 -18.684 1.00 95.31 354 ASP A N 1
ATOM 2955 C CA . ASP A 1 354 ? 12.047 -5.294 -19.903 1.00 95.31 354 ASP A CA 1
ATOM 2956 C C . ASP A 1 354 ? 11.028 -5.056 -21.029 1.00 95.31 354 ASP A C 1
ATOM 2958 O O . ASP A 1 354 ? 10.358 -5.963 -21.519 1.00 95.31 354 ASP A O 1
ATOM 2962 N N . PHE A 1 355 ? 10.875 -3.789 -21.418 1.00 94.94 355 PHE A N 1
ATOM 2963 C CA . PHE A 1 355 ? 9.981 -3.346 -22.491 1.00 94.94 355 PHE A CA 1
ATOM 2964 C C . PHE A 1 355 ? 10.544 -3.694 -23.875 1.00 94.94 355 PHE A C 1
ATOM 2966 O O . PHE A 1 355 ? 10.835 -2.805 -24.671 1.00 94.94 355 PHE A O 1
ATOM 2973 N N . THR A 1 356 ? 10.717 -4.980 -24.148 1.00 92.38 356 THR A N 1
ATOM 2974 C CA . THR A 1 356 ? 11.488 -5.459 -25.295 1.00 92.38 356 THR A CA 1
ATOM 2975 C C . THR A 1 356 ? 10.586 -6.084 -26.353 1.00 92.38 356 THR A C 1
ATOM 2977 O O . THR A 1 356 ? 9.740 -6.920 -26.042 1.00 92.38 356 THR A O 1
ATOM 2980 N N . CYS A 1 357 ? 10.782 -5.700 -27.614 1.00 93.19 357 CYS A N 1
ATOM 2981 C CA . CYS A 1 357 ? 10.228 -6.376 -28.786 1.00 93.19 357 CYS A CA 1
ATOM 2982 C C . CYS A 1 357 ? 11.250 -6.331 -29.928 1.00 93.19 357 CYS A C 1
ATOM 2984 O O . CYS A 1 357 ? 11.360 -5.352 -30.671 1.00 93.19 357 CYS A O 1
ATOM 2986 N N . HIS A 1 358 ? 12.007 -7.420 -30.077 1.00 88.94 358 HIS A N 1
ATOM 2987 C CA . HIS A 1 358 ? 13.131 -7.496 -31.015 1.00 88.94 358 HIS A CA 1
ATOM 2988 C C . HIS A 1 358 ? 12.735 -7.400 -32.492 1.00 88.94 358 HIS A C 1
ATOM 2990 O O . HIS A 1 358 ? 13.577 -7.060 -33.318 1.00 88.94 358 HIS A O 1
ATOM 2996 N N . GLU A 1 359 ? 11.481 -7.711 -32.831 1.00 87.19 359 GLU A N 1
ATOM 2997 C CA . GLU A 1 359 ? 10.976 -7.704 -34.213 1.00 87.19 359 GLU A CA 1
ATOM 2998 C C . GLU A 1 359 ? 10.852 -6.299 -34.802 1.00 87.19 359 GLU A C 1
ATOM 3000 O O . GLU A 1 359 ? 10.951 -6.135 -36.014 1.00 87.19 359 GLU A O 1
ATOM 3005 N N . ILE A 1 360 ? 10.654 -5.299 -33.944 1.00 91.19 360 ILE A N 1
ATOM 3006 C CA . ILE A 1 360 ? 10.500 -3.890 -34.327 1.00 91.19 360 ILE A CA 1
ATOM 3007 C C . ILE A 1 360 ? 11.579 -2.999 -33.697 1.00 91.19 360 ILE A C 1
ATOM 3009 O O . ILE A 1 360 ? 11.420 -1.784 -33.671 1.00 91.19 360 ILE A O 1
ATOM 3013 N N . ASP A 1 361 ? 12.641 -3.613 -33.165 1.00 91.19 361 ASP A N 1
ATOM 3014 C CA . ASP A 1 361 ? 13.761 -2.949 -32.488 1.00 91.19 361 ASP A CA 1
ATOM 3015 C C . ASP A 1 361 ? 13.334 -1.931 -31.413 1.00 91.19 361 ASP A C 1
ATOM 3017 O O . ASP A 1 361 ? 13.802 -0.792 -31.353 1.00 91.19 361 ASP A O 1
ATOM 3021 N N . LYS A 1 362 ? 12.395 -2.350 -30.558 1.00 93.19 362 LYS A N 1
ATOM 3022 C CA . LYS A 1 362 ? 11.896 -1.532 -29.449 1.00 93.19 362 LYS A CA 1
ATOM 3023 C C . LYS A 1 362 ? 12.354 -2.066 -28.104 1.00 93.19 362 LYS A C 1
ATOM 3025 O O . LYS A 1 362 ? 12.213 -3.256 -27.839 1.00 93.19 362 LYS A O 1
ATOM 3030 N N . ASP A 1 363 ? 12.849 -1.147 -27.278 1.00 91.88 363 ASP A N 1
ATOM 3031 C CA . ASP A 1 363 ? 13.283 -1.366 -25.898 1.00 91.88 363 ASP A CA 1
ATOM 3032 C C . ASP A 1 363 ? 12.702 -0.265 -24.984 1.00 91.88 363 ASP A C 1
ATOM 3034 O O . ASP A 1 363 ? 12.106 0.712 -25.439 1.00 91.88 363 ASP A O 1
ATOM 3038 N N . ALA A 1 364 ? 12.933 -0.353 -23.672 1.00 92.50 364 ALA A N 1
ATOM 3039 C CA . ALA A 1 364 ? 12.442 0.638 -22.705 1.00 92.50 364 ALA A CA 1
ATOM 3040 C C . ALA A 1 364 ? 12.898 2.084 -22.991 1.00 92.50 364 ALA A C 1
ATOM 3042 O O . ALA A 1 364 ? 12.148 3.037 -22.748 1.00 92.50 364 ALA A O 1
ATOM 3043 N N . LYS A 1 365 ? 14.085 2.234 -23.597 1.00 92.31 365 LYS A N 1
ATOM 3044 C CA . LYS A 1 365 ? 14.644 3.506 -24.088 1.00 92.31 365 LYS A CA 1
ATOM 3045 C C . LYS A 1 365 ? 13.711 4.251 -25.051 1.00 92.31 365 LYS A C 1
ATOM 3047 O O . LYS A 1 365 ? 13.835 5.456 -25.216 1.00 92.31 365 LYS A O 1
ATOM 3052 N N . ASP A 1 366 ? 12.794 3.553 -25.714 1.00 95.44 366 ASP A N 1
ATOM 3053 C CA . ASP A 1 366 ? 11.893 4.143 -26.701 1.00 95.44 366 ASP A CA 1
ATOM 3054 C C . ASP A 1 366 ? 10.640 4.757 -26.063 1.00 95.44 366 ASP A C 1
ATOM 3056 O O . ASP A 1 366 ? 9.910 5.500 -26.722 1.00 95.44 366 ASP A O 1
ATOM 3060 N N . TYR A 1 367 ? 10.382 4.459 -24.785 1.00 97.31 367 TYR A N 1
ATOM 3061 C CA . TYR A 1 367 ? 9.103 4.746 -24.139 1.00 97.31 367 TYR A CA 1
ATOM 3062 C C . TYR A 1 367 ? 9.192 5.701 -22.950 1.00 97.31 367 TYR A C 1
ATOM 3064 O O . TYR A 1 367 ? 8.160 6.251 -22.572 1.00 97.31 367 TYR A O 1
ATOM 3072 N N . TYR A 1 368 ? 10.374 5.958 -22.377 1.00 97.44 368 TYR A N 1
ATOM 3073 C CA . TYR A 1 368 ? 10.505 6.715 -21.119 1.00 97.44 368 TYR A CA 1
ATOM 3074 C C . TYR A 1 368 ? 9.791 8.079 -21.131 1.00 97.44 368 TYR A C 1
ATOM 3076 O O . TYR A 1 368 ? 9.076 8.389 -20.183 1.00 97.44 368 TYR A O 1
ATOM 3084 N N . LYS A 1 369 ? 9.873 8.849 -22.229 1.00 97.75 369 LYS A N 1
ATOM 3085 C CA . LYS A 1 369 ? 9.160 10.137 -22.369 1.00 97.75 369 LYS A CA 1
ATOM 3086 C C . LYS A 1 369 ? 7.638 9.971 -22.357 1.00 97.75 369 LYS A C 1
ATOM 3088 O O . LYS A 1 369 ? 6.923 10.756 -21.743 1.00 97.75 369 LYS A O 1
ATOM 3093 N N . LYS A 1 370 ? 7.128 8.940 -23.039 1.00 97.81 370 LYS A N 1
ATOM 3094 C CA . LYS A 1 370 ? 5.689 8.644 -23.089 1.00 97.81 370 LYS A CA 1
ATOM 3095 C C . LYS A 1 370 ? 5.183 8.132 -21.742 1.00 97.81 370 LYS A C 1
ATOM 3097 O O . LYS A 1 370 ? 4.102 8.529 -21.321 1.00 97.81 370 LYS A O 1
ATOM 3102 N N . LEU A 1 371 ? 5.961 7.289 -21.066 1.00 97.94 371 LEU A N 1
ATOM 3103 C CA . LEU A 1 371 ? 5.640 6.784 -19.731 1.00 97.94 371 LEU A CA 1
ATOM 3104 C C . LEU A 1 371 ? 5.581 7.920 -18.706 1.00 97.94 371 LEU A C 1
ATOM 3106 O O . LEU A 1 371 ? 4.629 7.989 -17.937 1.00 97.94 371 LEU A O 1
ATOM 3110 N N . ASP A 1 372 ? 6.542 8.840 -18.747 1.00 97.44 372 ASP A N 1
ATOM 3111 C CA . ASP A 1 372 ? 6.567 10.028 -17.891 1.00 97.44 372 ASP A CA 1
ATOM 3112 C C . ASP A 1 372 ? 5.375 10.960 -18.140 1.00 97.44 372 ASP A C 1
ATOM 3114 O O . ASP A 1 372 ? 4.720 11.409 -17.201 1.00 97.44 372 ASP A O 1
ATOM 3118 N N . TYR A 1 373 ? 5.025 11.174 -19.410 1.00 97.75 373 TYR A N 1
ATOM 3119 C CA . TYR A 1 373 ? 3.849 11.956 -19.781 1.00 97.75 373 TYR A CA 1
ATOM 3120 C C . TYR A 1 373 ? 2.528 11.307 -19.325 1.00 97.75 373 TYR A C 1
ATOM 3122 O O . TYR A 1 373 ? 1.658 11.978 -18.771 1.00 97.75 373 TYR A O 1
ATOM 3130 N N . ASP A 1 374 ? 2.349 10.002 -19.556 1.00 97.75 374 ASP A N 1
ATOM 3131 C CA . ASP A 1 374 ? 1.093 9.306 -19.243 1.00 97.75 374 ASP A CA 1
ATOM 3132 C C . ASP A 1 374 ? 0.890 9.066 -17.739 1.00 97.75 374 ASP A C 1
ATOM 3134 O O . ASP A 1 374 ? -0.262 9.002 -17.272 1.00 97.75 374 ASP A O 1
ATOM 3138 N N . TYR A 1 375 ? 1.995 8.920 -17.001 1.00 97.06 375 TYR A N 1
ATOM 3139 C CA . TYR A 1 375 ? 2.046 8.581 -15.579 1.00 97.06 375 TYR A CA 1
ATOM 3140 C C . TYR A 1 375 ? 2.977 9.545 -14.824 1.00 97.06 375 TYR A C 1
ATOM 3142 O O . TYR A 1 375 ? 4.076 9.156 -14.416 1.00 97.06 375 TYR A O 1
ATOM 3150 N N . PRO A 1 376 ? 2.546 10.798 -14.594 1.00 94.56 376 PRO A N 1
ATOM 3151 C CA . PRO A 1 376 ? 3.322 11.750 -13.805 1.00 94.56 376 PRO A CA 1
ATOM 3152 C C . PRO A 1 376 ? 3.539 11.244 -12.368 1.00 94.56 376 PRO A C 1
ATOM 3154 O O . PRO A 1 376 ? 2.742 10.458 -11.851 1.00 94.56 376 PRO A O 1
ATOM 3157 N N . ASN A 1 377 ? 4.596 11.731 -11.707 1.00 93.25 377 ASN A N 1
ATOM 3158 C CA . ASN A 1 377 ? 5.044 11.314 -10.363 1.00 93.25 377 ASN A CA 1
ATOM 3159 C C . ASN A 1 377 ? 5.548 9.860 -10.260 1.00 93.25 377 ASN A C 1
ATOM 3161 O O . ASN A 1 377 ? 5.602 9.297 -9.161 1.00 93.25 377 ASN A O 1
ATOM 3165 N N . SER A 1 378 ? 5.901 9.243 -11.389 1.00 97.19 378 SER A N 1
ATOM 3166 C CA . SER A 1 378 ? 6.532 7.919 -11.423 1.00 97.19 378 SER A CA 1
ATOM 3167 C C . SER A 1 378 ? 8.029 7.990 -11.117 1.00 97.19 378 SER A C 1
ATOM 3169 O O . SER A 1 378 ? 8.666 9.018 -11.331 1.00 97.19 378 SER A O 1
ATOM 3171 N N . LYS A 1 379 ? 8.583 6.869 -10.652 1.00 98.25 379 LYS A N 1
ATOM 3172 C CA . LYS A 1 379 ? 10.014 6.652 -10.423 1.00 98.25 379 LYS A CA 1
ATOM 3173 C C . LYS A 1 379 ? 10.634 5.941 -11.625 1.00 98.25 379 LYS A C 1
ATOM 3175 O O . LYS A 1 379 ? 10.038 5.013 -12.170 1.00 98.25 379 LYS A O 1
ATOM 3180 N N . PHE A 1 380 ? 11.842 6.327 -12.004 1.00 98.56 380 PHE A N 1
ATOM 3181 C CA . PHE A 1 380 ? 12.570 5.801 -13.153 1.00 98.56 380 PHE A CA 1
ATOM 3182 C C . PHE A 1 380 ? 13.933 5.269 -12.714 1.00 98.56 380 PHE A C 1
ATOM 3184 O O . PHE A 1 380 ? 14.724 5.983 -12.104 1.00 98.56 380 PHE A O 1
ATOM 3191 N N . ILE A 1 381 ? 14.212 4.011 -13.044 1.00 98.44 381 ILE A N 1
ATOM 3192 C CA . ILE A 1 381 ? 15.481 3.343 -12.749 1.00 98.44 381 ILE A CA 1
ATOM 3193 C C . ILE A 1 381 ? 16.145 3.005 -14.082 1.00 98.44 381 ILE A C 1
ATOM 3195 O O . ILE A 1 381 ? 15.695 2.112 -14.803 1.00 98.44 381 ILE A O 1
ATOM 3199 N N . LEU A 1 382 ? 17.218 3.717 -14.418 1.00 98.25 382 LEU A N 1
ATOM 3200 C CA . LEU A 1 382 ? 18.086 3.386 -15.542 1.00 98.25 382 LEU A CA 1
ATOM 3201 C C . LEU A 1 382 ? 19.166 2.414 -15.065 1.00 98.25 382 LEU A C 1
ATOM 3203 O O . LEU A 1 382 ? 20.223 2.814 -14.579 1.00 98.25 382 LEU A O 1
ATOM 3207 N N . ASN A 1 383 ? 18.884 1.122 -15.197 1.00 96.56 383 ASN A N 1
ATOM 3208 C CA . ASN A 1 383 ? 19.846 0.065 -14.924 1.00 96.56 383 ASN A CA 1
ATOM 3209 C C . ASN A 1 383 ? 20.843 -0.079 -16.087 1.00 96.56 383 ASN A C 1
ATOM 3211 O O . ASN A 1 383 ? 20.446 -0.283 -17.236 1.00 96.56 383 ASN A O 1
ATOM 3215 N N . ILE A 1 384 ? 22.136 0.018 -15.787 1.00 96.75 384 ILE A N 1
ATOM 3216 C CA . ILE A 1 384 ? 23.240 -0.051 -16.753 1.00 96.75 384 ILE A CA 1
ATOM 3217 C C . ILE A 1 384 ? 24.245 -1.123 -16.339 1.00 96.75 384 ILE A C 1
ATOM 3219 O O . ILE A 1 384 ? 24.180 -1.643 -15.231 1.00 96.75 384 ILE A O 1
ATOM 3223 N N . ARG A 1 385 ? 25.151 -1.466 -17.254 1.00 95.50 385 ARG A N 1
ATOM 3224 C CA . ARG A 1 385 ? 26.283 -2.366 -17.021 1.00 95.50 385 ARG A CA 1
ATOM 3225 C C . ARG A 1 385 ? 27.416 -2.033 -17.992 1.00 95.50 385 ARG A C 1
ATOM 3227 O O . ARG A 1 385 ? 27.221 -1.191 -18.871 1.00 95.50 385 ARG A O 1
ATOM 3234 N N . ASN A 1 386 ? 28.551 -2.722 -17.921 1.00 96.38 386 ASN A N 1
ATOM 3235 C CA . ASN A 1 386 ? 29.580 -2.596 -18.956 1.00 96.38 386 ASN A CA 1
ATOM 3236 C C . ASN A 1 386 ? 29.016 -2.902 -20.368 1.00 96.38 386 ASN A C 1
ATOM 3238 O O . ASN A 1 386 ? 28.430 -3.962 -20.600 1.00 96.38 386 ASN A O 1
ATOM 3242 N N . VAL A 1 387 ? 29.202 -1.983 -21.325 1.00 96.69 387 VAL A N 1
ATOM 3243 C CA . VAL A 1 387 ? 28.598 -2.076 -22.670 1.00 96.69 387 VAL A CA 1
ATOM 3244 C C . VAL A 1 387 ? 29.082 -3.289 -23.470 1.00 96.69 387 VAL A C 1
ATOM 3246 O O . VAL A 1 387 ? 28.287 -3.924 -24.163 1.00 96.69 387 VAL A O 1
ATOM 3249 N N . ASP A 1 388 ? 30.356 -3.668 -23.352 1.00 96.00 388 ASP A N 1
ATOM 3250 C CA . ASP A 1 388 ? 30.892 -4.828 -24.067 1.00 96.00 388 ASP A CA 1
ATOM 3251 C C . ASP A 1 388 ? 30.313 -6.128 -23.502 1.00 96.00 388 ASP A C 1
ATOM 3253 O O . ASP A 1 388 ? 29.964 -7.043 -24.251 1.00 96.00 388 ASP A O 1
ATOM 3257 N N . ASP A 1 389 ? 30.140 -6.207 -22.183 1.00 95.56 389 ASP A N 1
ATOM 3258 C CA . ASP A 1 389 ? 29.500 -7.356 -21.542 1.00 95.56 389 ASP A CA 1
ATOM 3259 C C . ASP A 1 389 ? 27.995 -7.414 -21.822 1.00 95.56 389 ASP A C 1
ATOM 3261 O O . ASP A 1 389 ? 27.437 -8.503 -22.008 1.00 95.56 389 ASP A O 1
ATOM 3265 N N . TRP A 1 390 ? 27.337 -6.259 -21.949 1.00 95.19 390 TRP A N 1
ATOM 3266 C CA . TRP A 1 390 ? 25.965 -6.177 -22.440 1.00 95.19 390 TRP A CA 1
ATOM 3267 C C . TRP A 1 390 ? 25.833 -6.730 -23.865 1.00 95.19 390 TRP A C 1
ATOM 3269 O O . TRP A 1 390 ? 24.982 -7.593 -24.094 1.00 95.19 390 TRP A O 1
ATOM 3279 N N . ILE A 1 391 ? 26.706 -6.330 -24.797 1.00 95.19 391 ILE A N 1
ATOM 3280 C CA . ILE A 1 391 ? 26.711 -6.839 -26.181 1.00 95.19 391 ILE A CA 1
ATOM 3281 C C . ILE A 1 391 ? 26.931 -8.352 -26.204 1.00 95.19 391 ILE A C 1
ATOM 3283 O O . ILE A 1 391 ? 26.143 -9.080 -26.816 1.00 95.19 391 ILE A O 1
ATOM 3287 N N . LYS A 1 392 ? 27.936 -8.858 -25.473 1.00 94.00 392 LYS A N 1
ATOM 3288 C CA . LYS A 1 392 ? 28.177 -10.308 -25.335 1.00 94.00 392 LYS A CA 1
ATOM 3289 C C . LYS A 1 392 ? 26.937 -11.036 -24.807 1.00 94.00 392 LYS A C 1
ATOM 3291 O O . LYS A 1 392 ? 26.608 -12.125 -25.280 1.00 94.00 392 LYS A O 1
ATOM 3296 N N . SER A 1 393 ? 26.236 -10.449 -23.837 1.00 92.56 393 SER A N 1
ATOM 3297 C CA . SER A 1 393 ? 25.012 -11.015 -23.265 1.00 92.56 393 SER A CA 1
ATOM 3298 C C . SER A 1 393 ? 23.838 -10.997 -24.251 1.00 92.56 393 SER A C 1
ATOM 3300 O O . SER A 1 393 ? 23.109 -11.987 -24.329 1.00 92.56 393 SER A O 1
ATOM 3302 N N . ARG A 1 394 ? 23.669 -9.922 -25.037 1.00 91.50 394 ARG A N 1
ATOM 3303 C CA . ARG A 1 394 ? 22.663 -9.832 -26.114 1.00 91.50 394 ARG A CA 1
ATOM 3304 C C . ARG A 1 394 ? 22.902 -10.883 -27.191 1.00 91.50 394 ARG A C 1
ATOM 3306 O O . ARG A 1 394 ? 21.952 -11.559 -27.571 1.00 91.50 394 ARG A O 1
ATOM 3313 N N . LYS A 1 395 ? 24.155 -11.080 -27.619 1.00 92.62 395 LYS A N 1
ATOM 3314 C CA . LYS A 1 395 ? 24.519 -12.089 -28.631 1.00 92.62 395 LYS A CA 1
ATOM 3315 C C . LYS A 1 395 ? 24.148 -13.512 -28.223 1.00 92.62 395 LYS A C 1
ATOM 3317 O O . LYS A 1 395 ? 23.672 -14.285 -29.044 1.00 92.62 395 LYS A O 1
ATOM 3322 N N . LYS A 1 396 ? 24.328 -13.854 -26.945 1.00 90.25 396 LYS A N 1
ATOM 3323 C CA . LYS A 1 396 ? 23.987 -15.182 -26.405 1.00 90.25 396 LYS A CA 1
ATOM 3324 C C . LYS A 1 396 ? 22.491 -15.370 -26.147 1.00 90.25 396 LYS A C 1
ATOM 3326 O O . LYS A 1 396 ? 22.041 -16.498 -25.951 1.00 90.25 396 LYS A O 1
ATOM 3331 N N . HIS A 1 397 ? 21.717 -14.290 -26.075 1.00 86.50 397 HIS A N 1
ATOM 3332 C CA . HIS A 1 397 ? 20.320 -14.374 -25.678 1.00 86.50 397 HIS A CA 1
ATOM 3333 C C . HIS A 1 397 ? 19.473 -15.061 -26.761 1.00 86.50 397 HIS A C 1
ATOM 3335 O O . HIS A 1 397 ? 19.705 -14.895 -27.959 1.00 86.50 397 HIS A O 1
ATOM 3341 N N . SER A 1 398 ? 18.508 -15.877 -26.324 1.00 83.19 398 SER A N 1
ATOM 3342 C CA . SER A 1 398 ? 17.647 -16.687 -27.195 1.00 83.19 398 SER A CA 1
ATOM 3343 C C . SER A 1 398 ? 18.434 -17.535 -28.203 1.00 83.19 398 SER A C 1
ATOM 3345 O O . SER A 1 398 ? 18.044 -17.630 -29.361 1.00 83.19 398 SER A O 1
ATOM 3347 N N . ASN A 1 399 ? 19.565 -18.113 -27.777 1.00 84.25 399 ASN A N 1
ATOM 3348 C CA . ASN A 1 399 ? 20.463 -18.922 -28.610 1.00 84.25 399 ASN A CA 1
ATOM 3349 C C . ASN A 1 399 ? 20.907 -18.221 -29.911 1.00 84.25 399 ASN A C 1
ATOM 3351 O O . ASN A 1 399 ? 21.067 -18.870 -30.939 1.00 84.25 399 ASN A O 1
ATOM 3355 N N . GLY A 1 400 ? 21.083 -16.895 -29.879 1.00 85.62 400 GLY A N 1
ATOM 3356 C CA . GLY A 1 400 ? 21.543 -16.106 -31.029 1.00 85.62 400 GLY A CA 1
ATOM 3357 C C . GLY A 1 400 ? 20.436 -15.581 -31.947 1.00 85.62 400 GLY A C 1
ATOM 3358 O O . GLY A 1 400 ? 20.708 -14.722 -32.783 1.00 85.62 400 GLY A O 1
ATOM 3359 N N . LEU A 1 401 ? 19.175 -15.982 -31.747 1.00 86.19 401 LEU A N 1
ATOM 3360 C CA . LEU A 1 401 ? 18.041 -15.544 -32.581 1.00 86.19 401 LEU A CA 1
ATOM 3361 C C . LEU A 1 401 ? 17.870 -14.017 -32.630 1.00 86.19 401 LEU A C 1
ATOM 3363 O O . LEU A 1 401 ? 17.370 -13.462 -33.607 1.00 86.19 401 LEU A O 1
ATOM 3367 N N . ILE A 1 402 ? 18.277 -13.313 -31.572 1.00 88.31 402 ILE A N 1
ATOM 3368 C CA . ILE A 1 402 ? 18.193 -11.848 -31.515 1.00 88.31 402 ILE A CA 1
ATOM 3369 C C . ILE A 1 402 ? 19.153 -11.204 -32.505 1.00 88.31 402 ILE A C 1
ATOM 3371 O O . ILE A 1 402 ? 18.779 -10.230 -33.152 1.00 88.31 402 ILE A O 1
ATOM 3375 N N . VAL A 1 403 ? 20.357 -11.760 -32.653 1.00 91.62 403 VAL A N 1
ATOM 3376 C CA . VAL A 1 403 ? 21.348 -11.272 -33.617 1.00 91.62 403 VAL A CA 1
ATOM 3377 C C . VAL A 1 403 ? 20.777 -11.377 -35.027 1.00 91.62 403 VAL A C 1
ATOM 3379 O O . VAL A 1 403 ? 20.815 -10.405 -35.773 1.00 91.62 403 VAL A O 1
ATOM 3382 N N . GLU A 1 404 ? 20.162 -12.509 -35.372 1.00 89.94 404 GLU A N 1
ATOM 3383 C CA . GLU A 1 404 ? 19.543 -12.707 -36.686 1.00 89.94 404 GLU A CA 1
ATOM 3384 C C . GLU A 1 404 ? 18.413 -11.704 -36.959 1.00 89.94 404 GLU A C 1
ATOM 3386 O O . GLU A 1 404 ? 18.411 -11.041 -38.001 1.00 89.94 404 GLU A O 1
ATOM 3391 N N . LYS A 1 405 ? 17.478 -11.539 -36.008 1.00 90.50 405 LYS A N 1
ATOM 3392 C CA . LYS A 1 405 ? 16.366 -10.577 -36.134 1.00 90.50 405 LYS A CA 1
ATOM 3393 C C . LYS A 1 405 ? 16.875 -9.145 -36.319 1.00 90.50 405 LYS A C 1
ATOM 3395 O O . LYS A 1 405 ? 16.370 -8.412 -37.165 1.00 90.50 405 LYS A O 1
ATOM 3400 N N . GLN A 1 406 ? 17.890 -8.759 -35.556 1.00 93.00 406 GLN A N 1
ATOM 3401 C CA . GLN A 1 406 ? 18.412 -7.395 -35.533 1.00 93.00 406 GLN A CA 1
ATOM 3402 C C . GLN A 1 406 ? 19.282 -7.077 -36.752 1.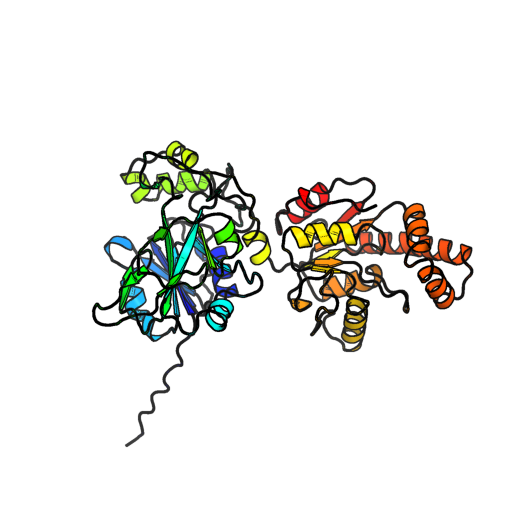00 93.00 406 GLN A C 1
ATOM 3404 O O . GLN A 1 406 ? 19.134 -6.004 -37.333 1.00 93.00 406 GLN A O 1
ATOM 3409 N N . LYS A 1 407 ? 20.101 -8.027 -37.222 1.00 94.00 407 LYS A N 1
ATOM 3410 C CA . LYS A 1 407 ? 20.814 -7.898 -38.505 1.00 94.00 407 LYS A CA 1
ATOM 3411 C C . LYS A 1 407 ? 19.843 -7.700 -39.660 1.00 94.00 407 LYS A C 1
ATOM 3413 O O . LYS A 1 407 ? 20.081 -6.858 -40.519 1.00 94.00 407 LYS A O 1
ATOM 3418 N N . LYS A 1 408 ? 18.733 -8.448 -39.667 1.00 92.81 408 LYS A N 1
ATOM 3419 C CA . LYS A 1 408 ? 17.680 -8.291 -40.675 1.00 92.81 408 LYS A CA 1
ATOM 3420 C C . LYS A 1 408 ? 17.005 -6.921 -40.582 1.00 92.81 408 LYS A C 1
ATOM 3422 O O . LYS A 1 408 ? 16.793 -6.296 -41.613 1.00 92.81 408 LYS A O 1
ATOM 3427 N N . TYR A 1 409 ? 16.686 -6.459 -39.374 1.00 93.50 409 TYR A N 1
ATOM 3428 C CA . TYR A 1 409 ? 16.039 -5.164 -39.154 1.00 93.50 409 TYR A CA 1
ATOM 3429 C C . TYR A 1 409 ? 16.916 -3.985 -39.607 1.00 93.50 409 TYR A C 1
ATOM 3431 O O . TYR A 1 409 ? 16.444 -3.104 -40.319 1.00 93.50 409 TYR A O 1
ATOM 3439 N N . HIS A 1 410 ? 18.202 -3.993 -39.246 1.00 93.50 410 HIS A N 1
ATOM 3440 C CA . HIS A 1 410 ? 19.143 -2.930 -39.613 1.00 93.50 410 HIS A CA 1
ATOM 3441 C C . HIS A 1 410 ? 19.793 -3.119 -40.991 1.00 93.50 410 HIS A C 1
ATOM 3443 O O . HIS A 1 410 ? 20.502 -2.224 -41.444 1.00 93.50 410 HIS A O 1
ATOM 3449 N N . ASN A 1 411 ? 19.571 -4.263 -41.645 1.00 94.75 411 ASN A N 1
ATOM 3450 C CA . ASN A 1 411 ? 20.231 -4.663 -42.887 1.00 94.75 411 ASN A CA 1
ATOM 3451 C C . ASN A 1 411 ? 21.770 -4.553 -42.805 1.00 94.75 411 ASN A C 1
ATOM 3453 O O . ASN A 1 411 ? 22.398 -3.847 -43.594 1.00 94.75 411 ASN A O 1
ATOM 3457 N N . CYS A 1 412 ? 22.375 -5.217 -41.813 1.00 94.56 412 CYS A N 1
ATOM 3458 C CA . CYS A 1 412 ? 23.795 -5.057 -41.482 1.00 94.56 412 CYS A CA 1
ATOM 3459 C C . CYS A 1 412 ? 24.547 -6.379 -41.219 1.00 94.56 412 CYS A C 1
ATOM 3461 O O . CYS A 1 412 ? 23.958 -7.445 -40.995 1.00 94.56 412 CYS A O 1
ATOM 3463 N N . SER A 1 413 ? 25.883 -6.306 -41.242 1.00 92.81 413 SER A N 1
ATOM 3464 C CA . SER A 1 413 ? 26.774 -7.363 -40.753 1.00 92.81 413 SER A CA 1
ATOM 3465 C C . SER A 1 413 ? 26.780 -7.425 -39.220 1.00 92.81 413 SER A C 1
ATOM 3467 O O . SER A 1 413 ? 26.225 -6.565 -38.541 1.00 92.81 413 SER A O 1
ATOM 3469 N N . GLU A 1 414 ? 27.408 -8.453 -38.647 1.00 88.38 414 GLU A N 1
ATOM 3470 C CA . GLU A 1 414 ? 27.504 -8.558 -37.186 1.00 88.38 414 GLU A CA 1
ATOM 3471 C C . GLU A 1 414 ? 28.407 -7.477 -36.571 1.00 88.38 414 GLU A C 1
ATOM 3473 O O . GLU A 1 414 ? 28.017 -6.856 -35.588 1.00 88.38 414 GLU A O 1
ATOM 3478 N N . ASP A 1 415 ? 29.556 -7.173 -37.180 1.00 88.00 415 ASP A N 1
ATOM 3479 C CA . ASP A 1 415 ? 30.442 -6.102 -36.694 1.00 88.00 415 ASP A CA 1
ATOM 3480 C C . ASP A 1 415 ? 29.767 -4.725 -36.773 1.00 88.00 415 ASP A C 1
ATOM 3482 O O . ASP A 1 415 ? 29.907 -3.885 -35.882 1.00 88.00 415 ASP A O 1
ATOM 3486 N N . GLN A 1 416 ? 28.979 -4.500 -37.829 1.00 94.94 416 GLN A N 1
ATOM 3487 C CA . GLN A 1 416 ? 28.154 -3.301 -37.949 1.00 94.94 416 GLN A CA 1
ATOM 3488 C C . GLN A 1 416 ? 27.077 -3.257 -36.861 1.00 94.94 416 GLN A C 1
ATOM 3490 O O . GLN A 1 416 ? 26.814 -2.186 -36.317 1.00 94.94 416 GLN A O 1
ATOM 3495 N N . LEU A 1 417 ? 26.471 -4.398 -36.517 1.00 94.69 417 LEU A N 1
ATOM 3496 C CA . LEU A 1 417 ? 25.483 -4.478 -35.445 1.00 94.69 417 LEU A CA 1
ATOM 3497 C C . LEU A 1 417 ? 26.083 -4.116 -34.080 1.00 94.69 417 LEU A C 1
ATOM 3499 O O . LEU A 1 417 ? 25.455 -3.373 -33.329 1.00 94.69 417 LEU A O 1
ATOM 3503 N N . ASP A 1 418 ? 27.304 -4.560 -33.781 1.00 95.00 418 ASP A N 1
ATOM 3504 C CA . ASP A 1 418 ? 28.000 -4.191 -32.541 1.00 95.00 418 ASP A CA 1
ATOM 3505 C C . ASP A 1 418 ? 28.221 -2.677 -32.456 1.00 95.00 418 ASP A C 1
ATOM 3507 O O . ASP A 1 418 ? 27.934 -2.063 -31.426 1.00 95.00 418 ASP A O 1
ATOM 3511 N N . ALA A 1 419 ? 28.670 -2.050 -33.548 1.00 95.75 419 ALA A N 1
ATOM 3512 C CA . ALA A 1 419 ? 28.845 -0.599 -33.617 1.00 95.75 419 ALA A CA 1
ATOM 3513 C C . ALA A 1 419 ? 27.513 0.163 -33.476 1.00 95.75 419 ALA A C 1
ATOM 3515 O O . ALA A 1 419 ? 27.457 1.188 -32.786 1.00 95.75 419 ALA A O 1
ATOM 3516 N N . ILE A 1 420 ? 26.433 -0.352 -34.078 1.00 95.56 420 ILE A N 1
ATOM 3517 C CA . ILE A 1 420 ? 25.072 0.185 -33.927 1.00 95.56 420 ILE A CA 1
ATOM 3518 C C . ILE A 1 420 ? 24.645 0.116 -32.461 1.00 95.56 420 ILE A C 1
ATOM 3520 O O . ILE A 1 420 ? 24.192 1.117 -31.907 1.00 95.56 420 ILE A O 1
ATOM 3524 N N . TRP A 1 421 ? 24.826 -1.032 -31.808 1.00 95.50 421 TRP A N 1
ATOM 3525 C CA . TRP A 1 421 ? 24.444 -1.221 -30.413 1.00 95.50 421 TRP A CA 1
ATOM 3526 C C . TRP A 1 421 ? 25.251 -0.349 -29.452 1.00 95.50 421 TRP A C 1
ATOM 3528 O O . TRP A 1 421 ? 24.648 0.244 -28.562 1.00 95.50 421 TRP A O 1
ATOM 3538 N N . LYS A 1 422 ? 26.567 -0.192 -29.653 1.00 96.31 422 LYS A N 1
ATOM 3539 C CA . LYS A 1 422 ? 27.390 0.749 -28.867 1.00 96.31 422 LYS A CA 1
ATOM 3540 C C . LYS A 1 422 ? 26.910 2.190 -29.026 1.00 96.31 422 LYS A C 1
ATOM 3542 O O . LYS A 1 422 ? 26.661 2.873 -28.039 1.00 96.31 422 LYS A O 1
ATOM 3547 N N . THR A 1 423 ? 26.694 2.625 -30.266 1.00 96.25 423 THR A N 1
ATOM 3548 C CA . THR A 1 423 ? 26.205 3.984 -30.552 1.00 96.25 423 THR A CA 1
ATOM 3549 C C . THR A 1 423 ? 24.831 4.230 -29.927 1.00 96.25 423 THR A C 1
ATOM 3551 O O . THR A 1 423 ? 24.593 5.275 -29.322 1.00 96.25 423 THR A O 1
ATOM 3554 N N . MET A 1 424 ? 23.923 3.259 -30.052 1.00 95.31 424 MET A N 1
ATOM 3555 C CA . MET A 1 424 ? 22.589 3.298 -29.456 1.00 95.31 424 MET A CA 1
ATOM 3556 C C . MET A 1 424 ? 22.662 3.388 -27.930 1.00 95.31 424 MET A C 1
ATOM 3558 O O . MET A 1 424 ? 21.965 4.206 -27.335 1.00 95.31 424 MET A O 1
ATOM 3562 N N . TRP A 1 425 ? 23.515 2.574 -27.311 1.00 96.06 425 TRP A N 1
ATOM 3563 C CA . TRP A 1 425 ? 23.742 2.559 -25.871 1.00 96.06 425 TRP A CA 1
ATOM 3564 C C . TRP A 1 425 ? 24.162 3.936 -25.345 1.00 96.06 425 TRP A C 1
ATOM 3566 O O . TRP A 1 425 ? 23.468 4.514 -24.503 1.00 96.06 425 TRP A O 1
ATOM 3576 N N . ASP A 1 426 ? 25.243 4.493 -25.895 1.00 96.94 426 ASP A N 1
ATOM 3577 C CA . ASP A 1 426 ? 25.794 5.776 -25.450 1.00 96.94 426 ASP A CA 1
ATOM 3578 C C . ASP A 1 426 ? 24.804 6.921 -25.670 1.00 96.94 426 ASP A C 1
ATOM 3580 O O . ASP A 1 426 ? 24.564 7.737 -24.772 1.00 96.94 426 ASP A O 1
ATOM 3584 N N . LYS A 1 427 ? 24.176 6.955 -26.852 1.00 97.31 427 LYS A N 1
ATOM 3585 C CA . LYS A 1 427 ? 23.195 7.982 -27.203 1.00 97.31 427 LYS A CA 1
ATOM 3586 C C . LYS A 1 427 ? 21.989 7.946 -26.266 1.00 97.31 427 LYS A C 1
ATOM 3588 O O . LYS A 1 427 ? 21.636 8.979 -25.705 1.00 97.31 427 LYS A O 1
ATOM 3593 N N . SER A 1 428 ? 21.373 6.782 -26.062 1.00 96.31 428 SER A N 1
ATOM 3594 C CA . SER A 1 428 ? 20.167 6.682 -25.233 1.00 96.31 428 SER A CA 1
ATOM 3595 C C . SER A 1 428 ? 20.440 6.990 -23.763 1.00 96.31 428 SER A C 1
ATOM 3597 O O . SER A 1 428 ? 19.630 7.663 -23.129 1.00 96.31 428 SER A O 1
ATOM 3599 N N . ILE A 1 429 ? 21.578 6.555 -23.210 1.00 97.31 429 ILE A N 1
ATOM 3600 C CA . ILE A 1 429 ? 21.946 6.895 -21.827 1.00 97.31 429 ILE A CA 1
ATOM 3601 C C . ILE A 1 429 ? 22.155 8.402 -21.680 1.00 97.31 429 ILE A C 1
ATOM 3603 O O . ILE A 1 429 ? 21.669 8.988 -20.710 1.00 97.31 429 ILE A O 1
ATOM 3607 N N . LYS A 1 430 ? 22.847 9.037 -22.633 1.00 97.94 430 LYS A N 1
ATOM 3608 C CA . LYS A 1 430 ? 23.039 10.491 -22.640 1.00 97.94 430 LYS A CA 1
ATOM 3609 C C . LYS A 1 430 ? 21.699 11.231 -22.697 1.00 97.94 430 LYS A C 1
ATOM 3611 O O . LYS A 1 430 ? 21.446 12.082 -21.852 1.00 97.94 430 LYS A O 1
ATOM 3616 N N . GLU A 1 431 ? 20.816 10.856 -23.618 1.00 98.06 431 GLU A N 1
ATOM 3617 C CA . GLU A 1 431 ? 19.500 11.490 -23.775 1.00 98.06 431 GLU A CA 1
ATOM 3618 C C . GLU A 1 431 ? 18.596 11.307 -22.545 1.00 98.06 431 GLU A C 1
ATOM 3620 O O . GLU A 1 431 ? 17.861 12.226 -22.180 1.00 98.06 431 GLU A O 1
ATOM 3625 N N . MET A 1 432 ? 18.628 10.141 -21.889 1.00 97.62 432 MET A N 1
ATOM 3626 C CA . MET A 1 432 ? 17.872 9.915 -20.651 1.00 97.62 432 MET A CA 1
ATOM 3627 C C . MET A 1 432 ? 18.429 10.747 -19.490 1.00 97.62 432 MET A C 1
ATOM 3629 O O . MET A 1 432 ? 17.652 11.380 -18.777 1.00 97.62 432 MET A O 1
ATOM 3633 N N . LYS A 1 433 ? 19.759 10.813 -19.333 1.00 97.31 433 LYS A N 1
ATOM 3634 C CA . LYS A 1 433 ? 20.413 11.681 -18.338 1.00 97.31 433 LYS A CA 1
ATOM 3635 C C . LYS A 1 433 ? 20.037 13.147 -18.528 1.00 97.31 433 LYS A C 1
ATOM 3637 O O . LYS A 1 433 ? 19.688 13.818 -17.565 1.00 97.31 433 LYS A O 1
ATOM 3642 N N . GLU A 1 434 ? 20.087 13.634 -19.764 1.00 98.00 434 GLU A N 1
ATOM 3643 C CA . GLU A 1 434 ? 19.720 15.013 -20.091 1.00 98.00 434 GLU A CA 1
ATOM 3644 C C . GLU A 1 434 ? 18.241 15.283 -19.785 1.00 98.00 434 GLU A C 1
ATOM 3646 O O . GLU A 1 434 ? 17.920 16.275 -19.127 1.00 98.00 434 GLU A O 1
ATOM 3651 N N . TYR A 1 435 ? 17.347 14.370 -20.184 1.00 97.88 435 TYR A N 1
ATOM 3652 C CA . TYR A 1 435 ? 15.906 14.490 -19.947 1.00 97.88 435 TYR A CA 1
ATOM 3653 C C . TYR A 1 435 ? 15.542 14.563 -18.453 1.00 97.88 435 TYR A C 1
ATOM 3655 O O . TYR A 1 435 ? 14.677 15.350 -18.075 1.00 97.88 435 TYR A O 1
ATOM 3663 N N . PHE A 1 436 ? 16.208 13.776 -17.601 1.00 97.06 436 PHE A N 1
ATOM 3664 C CA . PHE A 1 436 ? 15.936 13.708 -16.158 1.00 97.06 436 PHE A CA 1
ATOM 3665 C C . PHE A 1 436 ? 16.881 14.557 -15.288 1.00 97.06 436 PHE A C 1
ATOM 3667 O O . PHE A 1 436 ? 16.842 14.447 -14.067 1.00 97.06 436 PHE A O 1
ATOM 3674 N N . SER A 1 437 ? 17.696 15.430 -15.883 1.00 95.44 437 SER A N 1
ATOM 3675 C CA . SER A 1 437 ? 18.790 16.161 -15.210 1.00 95.44 437 SER A CA 1
ATOM 3676 C C . SER A 1 437 ? 18.410 16.990 -13.975 1.00 95.44 437 SER A C 1
ATOM 3678 O O . SER A 1 437 ? 19.276 17.276 -13.160 1.00 95.44 437 SER A O 1
ATOM 3680 N N . ASN A 1 438 ? 17.139 17.368 -13.817 1.00 93.69 438 ASN A N 1
ATOM 3681 C CA . ASN A 1 438 ? 16.636 18.122 -12.659 1.00 93.69 438 ASN A CA 1
ATOM 3682 C C . ASN A 1 438 ? 15.601 17.327 -11.847 1.00 93.69 438 ASN A C 1
ATOM 3684 O O . ASN A 1 438 ? 14.683 17.900 -11.258 1.00 93.69 438 ASN A O 1
ATOM 3688 N N . ARG A 1 439 ? 15.680 15.995 -11.894 1.00 94.44 439 ARG A N 1
ATOM 3689 C CA . ARG A 1 439 ? 14.674 15.088 -11.329 1.00 94.44 439 ARG A CA 1
ATOM 3690 C C . ARG A 1 439 ? 15.300 13.979 -10.493 1.00 94.44 439 ARG A C 1
ATOM 3692 O O . ARG A 1 439 ? 14.843 12.843 -10.545 1.00 94.44 439 ARG A O 1
ATOM 3699 N N . ASP A 1 440 ? 16.288 14.319 -9.673 1.00 92.25 440 ASP A N 1
ATOM 3700 C CA . ASP A 1 440 ? 17.008 13.363 -8.815 1.00 92.25 440 ASP A CA 1
ATOM 3701 C C . ASP A 1 440 ? 16.084 12.590 -7.854 1.00 92.25 440 ASP A C 1
ATOM 3703 O O . ASP A 1 440 ? 16.359 11.451 -7.493 1.00 92.25 440 ASP A O 1
ATOM 3707 N N . ASN A 1 441 ? 14.934 13.171 -7.492 1.00 94.31 441 ASN A N 1
ATOM 3708 C CA . ASN A 1 441 ? 13.920 12.495 -6.677 1.00 94.31 441 ASN A CA 1
ATOM 3709 C C . ASN A 1 441 ? 13.087 11.466 -7.461 1.00 94.31 441 ASN A C 1
ATOM 3711 O O . ASN A 1 441 ? 12.444 10.622 -6.842 1.00 94.31 441 ASN A O 1
ATOM 3715 N N . ASP A 1 442 ? 13.070 11.528 -8.794 1.00 95.88 442 ASP A N 1
ATOM 3716 C CA . ASP A 1 442 ? 12.256 10.664 -9.658 1.00 95.88 442 ASP A CA 1
ATOM 3717 C C . ASP A 1 442 ? 13.092 9.766 -10.575 1.00 95.88 442 ASP A C 1
ATOM 3719 O O . ASP A 1 442 ? 12.539 8.851 -11.180 1.00 95.88 442 ASP A O 1
ATOM 3723 N N . PHE A 1 443 ? 14.402 9.988 -10.686 1.00 98.19 443 PHE A N 1
ATOM 3724 C CA . PHE A 1 443 ? 15.286 9.258 -11.586 1.00 98.19 443 PHE A CA 1
ATOM 3725 C C . PHE A 1 443 ? 16.580 8.837 -10.894 1.00 98.19 443 PHE A C 1
ATOM 3727 O O . PHE A 1 443 ? 17.252 9.648 -10.265 1.00 98.19 443 PHE A O 1
ATOM 3734 N N . ILE A 1 444 ? 16.965 7.576 -11.085 1.00 98.25 444 ILE A N 1
ATOM 3735 C CA . ILE A 1 444 ? 18.251 7.056 -10.631 1.00 98.25 444 ILE A CA 1
ATOM 3736 C C . ILE A 1 444 ? 18.919 6.194 -11.696 1.00 98.25 444 ILE A C 1
ATOM 3738 O O . ILE A 1 444 ? 18.265 5.496 -12.473 1.00 98.25 444 ILE A O 1
ATOM 3742 N N . ILE A 1 445 ? 20.249 6.213 -11.694 1.00 98.12 445 ILE A N 1
ATOM 3743 C CA . ILE A 1 445 ? 21.079 5.299 -12.475 1.00 98.12 445 ILE A CA 1
ATOM 3744 C C . ILE A 1 445 ? 21.619 4.226 -11.541 1.00 98.12 445 ILE A C 1
ATOM 3746 O O . ILE A 1 445 ? 22.214 4.551 -10.513 1.00 98.12 445 ILE A O 1
ATOM 3750 N N . PHE A 1 446 ? 21.429 2.967 -11.920 1.00 97.75 446 PHE A N 1
ATOM 3751 C CA . PHE A 1 446 ? 21.874 1.806 -11.159 1.00 97.75 446 PHE A CA 1
ATOM 3752 C C . PHE A 1 446 ? 22.809 0.947 -12.014 1.00 97.75 446 PHE A C 1
ATOM 3754 O O . PHE A 1 446 ? 22.373 0.308 -12.969 1.00 97.75 446 PHE A O 1
ATOM 3761 N N . ASP A 1 447 ? 24.098 0.954 -11.708 1.00 96.94 447 ASP A N 1
ATOM 3762 C CA . ASP A 1 447 ? 25.088 0.096 -12.348 1.00 96.94 447 ASP A CA 1
ATOM 3763 C C . ASP A 1 447 ? 25.062 -1.292 -11.703 1.00 96.94 447 ASP A C 1
ATOM 3765 O O . ASP A 1 447 ? 25.546 -1.474 -10.588 1.00 96.94 447 ASP A O 1
ATOM 3769 N N . ILE A 1 448 ? 24.507 -2.282 -12.404 1.00 95.12 448 ILE A N 1
ATOM 3770 C CA . ILE A 1 448 ? 24.344 -3.633 -11.852 1.00 95.12 448 ILE A CA 1
ATOM 3771 C C . ILE A 1 448 ? 25.674 -4.346 -11.581 1.00 95.12 448 ILE A C 1
ATOM 3773 O O . ILE A 1 448 ? 25.683 -5.321 -10.832 1.00 95.12 448 ILE A O 1
ATOM 3777 N N . ASP A 1 449 ? 26.778 -3.892 -12.185 1.00 93.75 449 ASP A N 1
ATOM 3778 C CA . ASP A 1 449 ? 28.091 -4.498 -11.978 1.00 93.75 449 ASP A CA 1
ATOM 3779 C C . ASP A 1 449 ? 28.777 -3.943 -10.708 1.00 93.75 449 ASP A C 1
ATOM 3781 O O . ASP A 1 449 ? 29.609 -4.642 -10.127 1.00 93.75 449 ASP A O 1
ATOM 3785 N N . ASN A 1 450 ? 28.427 -2.726 -10.258 1.00 95.12 450 ASN A N 1
ATOM 3786 C CA . ASN A 1 450 ? 29.189 -1.988 -9.236 1.00 95.12 450 ASN A CA 1
ATOM 3787 C C . ASN A 1 450 ? 28.366 -1.411 -8.068 1.00 95.12 450 ASN A C 1
ATOM 3789 O O . ASN A 1 450 ? 28.917 -1.224 -6.983 1.00 95.12 450 ASN A O 1
ATOM 3793 N N . ASP A 1 451 ? 27.084 -1.092 -8.260 1.00 96.94 451 ASP A N 1
ATOM 3794 C CA . ASP A 1 451 ? 26.255 -0.471 -7.223 1.00 96.94 451 ASP A CA 1
ATOM 3795 C C . ASP A 1 451 ? 25.672 -1.512 -6.246 1.00 96.94 451 ASP A C 1
ATOM 3797 O O . ASP A 1 451 ? 25.207 -2.587 -6.631 1.00 96.94 451 ASP A O 1
ATOM 3801 N N . ASP A 1 452 ? 25.615 -1.146 -4.962 1.00 95.69 452 ASP A N 1
ATOM 3802 C CA . ASP A 1 452 ? 24.860 -1.885 -3.945 1.00 95.69 452 ASP A CA 1
ATOM 3803 C C . ASP A 1 452 ? 23.355 -1.629 -4.120 1.00 95.69 452 ASP A C 1
ATOM 3805 O O . ASP A 1 452 ? 22.923 -0.498 -4.367 1.00 95.69 452 ASP A O 1
ATOM 3809 N N . ILE A 1 453 ? 22.532 -2.665 -3.938 1.00 96.38 453 ILE A N 1
ATOM 3810 C CA . ILE A 1 453 ? 21.077 -2.551 -4.058 1.00 96.38 453 ILE A CA 1
ATOM 3811 C C . ILE A 1 453 ? 20.452 -1.533 -3.094 1.00 96.38 453 ILE A C 1
ATOM 3813 O O . ILE A 1 453 ? 19.382 -0.989 -3.384 1.00 96.38 453 ILE A O 1
ATOM 3817 N N . LYS A 1 454 ? 21.130 -1.205 -1.988 1.00 96.50 454 LYS A N 1
ATOM 3818 C CA . LYS A 1 454 ? 20.747 -0.107 -1.092 1.00 96.50 454 LYS A CA 1
ATOM 3819 C C . LYS A 1 454 ? 20.506 1.197 -1.838 1.00 96.50 454 LYS A C 1
ATOM 3821 O O . LYS A 1 454 ? 19.559 1.892 -1.510 1.00 96.50 454 LYS A O 1
ATOM 3826 N N . LYS A 1 455 ? 21.239 1.463 -2.921 1.00 97.75 455 LYS A N 1
ATOM 3827 C CA . LYS A 1 455 ? 21.020 2.636 -3.775 1.00 97.75 455 LYS A CA 1
ATOM 3828 C C . LYS A 1 455 ? 19.580 2.738 -4.298 1.00 97.75 455 LYS A C 1
ATOM 3830 O O . LYS A 1 455 ? 19.019 3.828 -4.325 1.00 97.75 455 LYS A O 1
ATOM 3835 N N . ILE A 1 456 ? 18.965 1.616 -4.689 1.00 97.56 456 ILE A N 1
ATOM 3836 C CA . ILE A 1 456 ? 17.551 1.576 -5.107 1.00 97.56 456 ILE A CA 1
ATOM 3837 C C . ILE A 1 456 ? 16.619 1.683 -3.898 1.00 97.56 456 ILE A C 1
ATOM 3839 O O . ILE A 1 456 ? 15.605 2.372 -3.980 1.00 97.56 456 ILE A O 1
ATOM 3843 N N . SER A 1 457 ? 16.946 1.010 -2.792 1.00 95.88 457 SER A N 1
ATOM 3844 C CA . SER A 1 457 ? 16.135 1.070 -1.570 1.00 95.88 457 SER A CA 1
ATOM 3845 C C . SER A 1 457 ? 16.044 2.495 -1.017 1.00 95.88 457 SER A C 1
ATOM 3847 O O . SER A 1 457 ? 14.948 2.954 -0.714 1.00 95.88 457 SER A O 1
ATOM 3849 N N . ASP A 1 458 ? 17.168 3.205 -0.945 1.00 96.56 458 ASP A N 1
ATOM 3850 C CA . ASP A 1 458 ? 17.259 4.576 -0.438 1.00 96.56 458 ASP A CA 1
ATOM 3851 C C . ASP A 1 458 ? 16.516 5.545 -1.369 1.00 96.56 458 ASP A C 1
ATOM 3853 O O . ASP A 1 458 ? 15.717 6.360 -0.925 1.00 96.56 458 ASP A O 1
ATOM 3857 N N . PHE A 1 459 ? 16.673 5.394 -2.687 1.00 97.44 459 PHE A N 1
ATOM 3858 C CA . PHE A 1 459 ? 15.948 6.197 -3.683 1.00 97.44 459 PHE A CA 1
ATOM 3859 C C . PHE A 1 459 ? 14.414 6.089 -3.586 1.00 97.44 459 PHE A C 1
ATOM 3861 O O . PHE A 1 459 ? 13.675 7.009 -3.968 1.00 97.44 459 PHE A O 1
ATOM 3868 N N . LEU A 1 460 ? 13.922 4.948 -3.104 1.00 95.38 460 LEU A N 1
ATOM 3869 C CA . LEU A 1 460 ? 12.498 4.668 -2.983 1.00 95.38 460 LEU A CA 1
ATOM 3870 C C . LEU A 1 460 ? 11.966 4.847 -1.562 1.00 95.38 460 LEU A C 1
ATOM 3872 O O . LEU A 1 460 ? 10.757 4.755 -1.397 1.00 95.38 460 LEU A O 1
ATOM 3876 N N . GLU A 1 461 ? 12.792 5.141 -0.556 1.00 91.62 461 GLU A N 1
ATOM 3877 C CA . GLU A 1 461 ? 12.427 4.988 0.862 1.00 91.62 461 GLU A CA 1
ATOM 3878 C C . GLU A 1 461 ? 11.203 5.801 1.320 1.00 91.62 461 GLU A C 1
ATOM 3880 O O . GLU A 1 461 ? 10.534 5.454 2.301 1.00 91.62 461 GLU A O 1
ATOM 3885 N N . ASP A 1 462 ? 10.917 6.912 0.646 1.00 89.00 462 ASP A N 1
ATOM 3886 C CA . ASP A 1 462 ? 9.776 7.783 0.934 1.00 89.00 462 ASP A CA 1
ATOM 3887 C C . ASP A 1 462 ? 8.472 7.291 0.303 1.00 89.00 462 ASP A C 1
ATOM 3889 O O . ASP A 1 462 ? 7.390 7.720 0.706 1.00 89.00 462 ASP A O 1
ATOM 3893 N N . ASP A 1 463 ? 8.573 6.352 -0.634 1.00 90.56 463 ASP A N 1
ATOM 3894 C CA . ASP A 1 463 ? 7.462 5.802 -1.397 1.00 90.56 463 ASP A CA 1
ATOM 3895 C C . ASP A 1 463 ? 7.237 4.311 -1.111 1.00 90.56 463 ASP A C 1
ATOM 3897 O O . ASP A 1 463 ? 6.103 3.895 -0.875 1.00 90.56 463 ASP A O 1
ATOM 3901 N N . PHE A 1 464 ? 8.304 3.517 -1.128 1.00 91.81 464 PHE A N 1
ATOM 3902 C CA . PHE A 1 464 ? 8.300 2.077 -0.913 1.00 91.81 464 PHE A CA 1
ATOM 3903 C C . PHE A 1 464 ? 9.499 1.688 -0.056 1.00 91.81 464 PHE A C 1
ATOM 3905 O O . PHE A 1 464 ? 10.643 1.906 -0.452 1.00 91.81 464 PHE A O 1
ATOM 3912 N N . VAL A 1 465 ? 9.253 1.039 1.081 1.00 92.88 465 VAL A N 1
ATOM 3913 C CA . VAL A 1 465 ? 10.345 0.442 1.857 1.00 92.88 465 VAL A CA 1
ATOM 3914 C C . VAL A 1 465 ? 10.514 -1.019 1.458 1.00 92.88 465 VAL A C 1
ATOM 3916 O O . VAL A 1 465 ? 9.594 -1.825 1.612 1.00 92.88 465 VAL A O 1
ATOM 3919 N N . LEU A 1 466 ? 11.688 -1.351 0.924 1.00 94.50 466 LEU A N 1
ATOM 3920 C CA . LEU A 1 466 ? 11.999 -2.669 0.379 1.00 94.50 466 LEU A CA 1
ATOM 3921 C C . LEU A 1 466 ? 12.853 -3.487 1.350 1.00 94.50 466 LEU A C 1
ATOM 3923 O O . LEU A 1 466 ? 13.785 -2.969 1.962 1.00 94.50 466 LEU A O 1
ATOM 3927 N N . ASP A 1 467 ? 12.582 -4.785 1.428 1.00 94.50 467 ASP A N 1
ATOM 3928 C CA . ASP A 1 467 ? 13.541 -5.767 1.916 1.00 94.50 467 ASP A CA 1
ATOM 3929 C C . ASP A 1 467 ? 14.540 -6.073 0.793 1.00 94.50 467 ASP A C 1
ATOM 3931 O O . ASP A 1 467 ? 14.195 -6.645 -0.250 1.00 94.50 467 ASP A O 1
ATOM 3935 N N . THR A 1 468 ? 15.785 -5.644 0.990 1.00 94.00 468 THR A N 1
ATOM 3936 C CA . THR A 1 468 ? 16.868 -5.805 0.017 1.00 94.00 468 THR A CA 1
ATOM 3937 C C . THR A 1 468 ? 17.392 -7.236 -0.060 1.00 94.00 468 THR A C 1
ATOM 3939 O O . THR A 1 468 ? 18.067 -7.568 -1.034 1.00 94.00 468 THR A O 1
ATOM 3942 N N . GLN A 1 469 ? 17.042 -8.115 0.888 1.00 93.50 469 GLN A N 1
ATOM 3943 C CA . GLN A 1 469 ? 17.434 -9.530 0.857 1.00 93.50 469 GLN A CA 1
ATOM 3944 C C . GLN A 1 469 ? 16.821 -10.284 -0.329 1.00 93.50 469 GLN A C 1
ATOM 3946 O O . GLN A 1 469 ? 17.370 -11.293 -0.772 1.00 93.50 469 GLN A O 1
ATOM 3951 N N . PHE A 1 470 ? 15.718 -9.782 -0.891 1.00 93.44 470 PHE A N 1
ATOM 3952 C CA . PHE A 1 470 ? 15.108 -10.355 -2.092 1.00 93.44 470 PHE A CA 1
ATOM 3953 C C . PHE A 1 470 ? 15.878 -10.060 -3.382 1.00 93.44 470 PHE A C 1
ATOM 3955 O O . PHE A 1 470 ? 15.578 -10.642 -4.428 1.00 93.44 470 PHE A O 1
ATOM 3962 N N . TYR A 1 471 ? 16.884 -9.184 -3.343 1.00 93.31 471 TYR A N 1
ATOM 3963 C CA . TYR A 1 471 ? 17.732 -8.962 -4.500 1.00 93.31 471 TYR A CA 1
ATOM 3964 C C . TYR A 1 471 ? 18.752 -10.087 -4.653 1.00 93.31 471 TYR A C 1
ATOM 3966 O O . TYR A 1 471 ? 19.730 -10.189 -3.916 1.00 93.31 471 TYR A O 1
ATOM 3974 N N . THR A 1 472 ? 18.546 -10.911 -5.675 1.00 86.56 472 THR A N 1
ATOM 3975 C CA . THR A 1 472 ? 19.525 -11.901 -6.118 1.00 86.56 472 THR A CA 1
ATOM 3976 C C . THR A 1 472 ? 20.074 -11.467 -7.468 1.00 86.56 472 THR A C 1
ATOM 3978 O O . THR A 1 472 ? 19.339 -11.367 -8.451 1.00 86.56 472 THR A O 1
ATOM 3981 N N . HIS A 1 473 ? 21.375 -11.176 -7.538 1.00 76.06 473 HIS A N 1
ATOM 3982 C CA . HIS A 1 473 ? 21.997 -10.825 -8.810 1.00 76.06 473 HIS A CA 1
ATOM 3983 C C . HIS A 1 473 ? 22.159 -12.086 -9.672 1.00 76.06 473 HIS A C 1
ATOM 3985 O O . HIS A 1 473 ? 23.185 -12.767 -9.634 1.00 76.06 473 HIS A O 1
ATOM 3991 N N . ILE A 1 474 ? 21.140 -12.388 -10.476 1.00 66.38 474 ILE A N 1
ATOM 3992 C CA . ILE A 1 474 ? 21.184 -13.458 -11.474 1.00 66.38 474 ILE A CA 1
ATOM 3993 C C . ILE A 1 474 ? 22.147 -13.011 -12.587 1.00 66.38 474 ILE A C 1
ATOM 3995 O O . ILE A 1 474 ? 21.839 -12.073 -13.324 1.00 66.38 474 ILE A O 1
ATOM 3999 N N . LYS A 1 475 ? 23.336 -13.623 -12.654 1.00 50.56 475 LYS A N 1
ATOM 4000 C CA . LYS A 1 475 ? 24.353 -13.336 -13.682 1.00 50.56 475 LYS A CA 1
ATOM 4001 C C . LYS A 1 475 ? 24.036 -14.005 -15.016 1.00 50.56 475 LYS A C 1
ATOM 4003 O O . LYS A 1 475 ? 23.611 -15.182 -14.998 1.00 50.56 475 LYS A O 1
#

Foldseek 3Di:
DDDPPDPLPPAAAEEEEEEDAQPLCLVVLVLQLVVLPHQAYEYEYQQHPDPVSCVVPPPPPRYHYHDDHPCVVVVVRFVVCLVCLSRYFKYWYAYSQKDKAFQQCLLHRPSVLCVPPPVPFFKEWAFEWEFFQVAAADFDPDLLQRRQFTDALCDFQDDPPPVLHTDQFKTFTAMMGGSVAANGDDHHGGHGDPPDDGFYAYQQPRDGDDDDRIDGRDGPVSSNRGRMHMYGPPDHHLVVLVCCCVRPCVNVVVPDDSVSVVSSGHRDDGGSSSLQSSFQAAEEAQAWPPLQQLLVQQQCVVQPFFEDECLVLQLLVQQVVQVVVVHQSQVQAFRDPVVSGHGDRPSRGRYYTFNDDLLQGDTSLVCPVSNCVRRPPHAYEHRDEPLVVSLVSQCPPPNRVSVVSNCVVVVHDSVVVSVVSVVVNVVSVVVVCVVCVPPQLRYDYHYLVDDDCVSVQVSCSVRGHGDSVSRDRDD

Secondary structure (DSSP, 8-state):
---------PPEEEEEEEEESS-TTHHHHHHHHHHTT-SEEEEEEE--S--GGGTTTTT-TTEEEEEESSTTTTTHHHHHHHHHGGGEEEEEEEETTEEEEESTTTTS-HHHHHHHHSTT-SEEEEEEEEEE-TT--SPPS-HHHH--EE--TTS----SSGGG---SSEEEEEEEEETTTEEEE-SSSEEE-TT----EEETTT--B----SEEES--HHHHHH-SEEEEE-S---HHHHHHHHHH-HHHHHTT--HHHHHTT----EE--HHHHHH----EEE-SPTTSSHHHHHHHHHHHT--EEE-TTTHHHHHHHHHHHTT--TTTT-B-S-TTTS-SSBTTT--EEE---BGGGTB-GGGTHHHHHHHSTT-EEEEEE--HHHHHHHHHHGGGGHHHHHHHHHHT--HHHHHHHHHHHHHHHHHHHHHHTTT-TTTEEEEETTT--THHHHHHHTTT----GGG-----

InterPro domains:
  IPR027417 P-loop containing nucleoside triphosphate hydrolase [G3DSA:3.40.50.300] (274-470)
  IPR027417 P-loop containing nucleoside triphosphate hydrolase [SSF52540] (250-463)
  IPR040632 Sulfotransferase, S. mansonii-type [PF17784] (282-441)

Solvent-accessible surface area (backbone atoms only — not comparable to full-atom values): 25859 Å² total; per-residue (Å²): 139,81,84,86,73,75,79,73,76,77,57,43,60,31,33,36,43,32,43,40,69,66,56,70,53,48,46,58,46,51,52,50,45,45,70,28,50,41,66,33,41,36,37,40,30,48,60,40,88,62,68,69,47,43,67,91,43,70,81,41,90,50,48,44,80,41,86,41,68,62,39,72,88,64,43,42,66,37,59,47,44,63,74,48,38,84,48,26,44,29,37,37,51,44,48,67,51,48,47,73,45,43,48,58,52,58,89,46,34,58,47,52,48,39,62,77,76,44,66,89,50,40,32,37,41,23,40,58,44,56,35,8,28,71,83,33,56,62,67,61,94,45,55,55,48,68,46,25,26,16,51,51,43,78,49,83,48,84,46,94,50,76,92,52,35,50,47,35,64,46,34,52,25,33,35,43,32,34,37,91,68,36,76,46,54,56,89,32,37,71,36,68,56,96,86,61,93,70,50,32,22,36,29,50,82,60,52,77,48,80,94,58,51,58,39,70,59,54,32,59,73,51,59,64,56,6,44,38,40,22,42,30,48,82,45,59,14,52,47,50,52,52,48,42,44,74,69,35,63,72,41,44,77,68,65,63,49,72,62,63,56,52,78,57,51,44,60,70,34,87,50,43,62,51,12,53,67,72,47,83,59,37,37,39,41,39,22,54,78,80,32,48,42,65,32,54,49,42,24,44,38,73,66,63,47,39,30,45,58,30,34,88,37,48,51,41,54,42,26,55,54,21,52,78,67,75,46,50,51,45,69,94,32,64,66,77,41,63,90,83,24,45,90,44,43,43,79,72,36,31,35,40,27,33,42,43,36,66,92,76,75,40,42,22,76,78,38,55,72,60,49,47,70,67,41,71,85,36,38,37,37,38,30,36,57,62,65,70,60,40,51,57,48,49,46,57,36,79,83,30,53,52,48,58,46,43,28,63,72,68,71,49,54,71,73,54,45,53,55,50,50,52,52,51,50,57,51,52,53,52,54,50,50,63,74,43,67,90,31,74,86,36,43,47,79,43,38,70,83,77,55,63,69,60,62,60,38,63,69,30,49,93,59,39,57,65,62,67,85,51,54,52,87,72,127